Protein AF-A0A7S1FY41-F1 (afdb_monomer_lite)

Sequence (623 aa):
YIQIRHLTCDLHDYPVVIPTTTHRRFEDLKVETMPKRTRLFPSILTLVIATAYLQRLVVSSSSSDLVTFTLFDNGSSRNGRDLVLSPSDFAGFAAAESNSDVPPSESFAVAMSQYVEVSKFLAPKPVIATRAYREDGELIGSFEQLRPGQPGGTEGGETKRRRVYLVAEGLEFVWPFIELGHKQTVSTNVVPRVNGDPVVVESLSETPRVFRVHNMASEEEATAVIETAVNAEGVNALKRSTVGSGKDENGNEVAREDAGRTSENAWDSSSPAAVALITRSFQLTNIEEDAGKRDGMQVVKYEPTQGYNTHPDYFSPRDDEDFDFNPYSGGSNRFATVFMYLNDPEEGGNTVFPGSPGINPVEPPQDVLNMFESNSWERNVVEKCYTSLGVTPKLGTAALFYSITPDGKVDPTSHHAACPLIKGQKWGANIWIWNRQRYGDIRTGIPRTVSMKNECEETVYISWEGKPSGSIAPGDSMPMNSFEHHRFRAAFGHHKGDRFADFTVQGQPDHQTWTIKPPRRRNVALEQAELEEKIRNATSMEGKDPNTRFVHVSNHEDTVVCVSWDGHKIMEVLPGHQAILNSFKGHAFAASYNDCDNQSFASFQISNEPIQQSWVLGYGSEL

pLDDT: mean 76.79, std 21.5, range [25.2, 98.81]

Secondary structure (DSSP, 8-state):
------------------------------------------SSHHHHHHHHHHTTSSS---TTS-EEEEEEETT--SS-EEEEE-HHHHHHHHHTTTTS---HHHHHHHHHTTTS----TTPPSSP-EEEEEETTS-B--SGGGGSPPPS-SSS-S--PPEEEEEEETT--------STT-EEEPPTTTS--BTTBPPEEEEEETTTTEEEEESSS-HHHHHHHHHHHHH--TTSS-EE-EEEEEE-TTS-EEEEE-TTB--EEEEESSSHHHHHHHHHHHHHHTPPP-GGGB--EEEEEE-BT--EEEE-SSPPTTS-SSS---TTTT---EEEEEEEE-S--SEE--EEEEEEE-SS--PPPHHHHTTS-TT-HHHHHHHHHHHEEEE---TT-EEEEESB-TTS-B-GGG-EEEPPEEES-EEEEEEEEESS-SS--GGGSPEEEEEEEE-SSSPEEEEETTEEEEEE-TT-EEEEEEETT-EEEEEESSTTSPEEEEEE--SS-SEEEEEEPPPP---HHHHHHHHHHHHHHHHT---S-TTEEEEEEEE-SSS-EEEEETTEEEEEE-TT-EEEEEEETT-EEEEEESTT-S--SEEEE--SS-SEEEEEESTT---

Radius of gyration: 34.62 Å; chains: 1; bounding box: 85×105×85 Å

InterPro domains:
  IPR005123 Oxoglutarate/iron-dependent dioxygenase domain [PS51471] (293-435)
  IPR006620 Prolyl 4-hydroxylase, alpha subunit [SM00702] (208-434)
  IPR044862 Prolyl 4-hydroxylase alpha subunit, Fe(2+) 2OG dioxygenase domain [PF13640] (297-434)
  IPR045054 Prolyl 4-hydroxylase [PTHR10869] (117-436)

Organism: NCBI:txid216773

Foldseek 3Di:
DDDDDDDDDDDDDDDDDDDDDDDDDDDDDDDDDDDDDDDDDPDPVVVVVVVVVVVVVPDDPPPVFKFWAWEDEFQEQPPTDIDIDGQVRLVCLVVVQVVDPQASQQSVQQVCLVPDQHFAPPDDPDFGFRWKAKLLGHTDRHPVVQHFDDPDDPDDDDRDGIYMYGATPLFFHDRHQNDAQDKHFHDCVLANQQVNHTWIWTFHDVAQGKTKIFQLYDLVLLVQVVVCQCPDDDQQHWDFDFDFFDQDPVGDTDTHRDPQAGKIKGFDADPPSQVSSLSNVCSSRVHPDDPLQWDTKIKIKADFQGKHFWDAQWDDCPSDVVARSQSNLVGKIQFKKKKAWSAAAPAAFWKFQLLAFDPQADAQDVVQLVVDDPPDSLSVLQNRSRTGRTDHGDHSMIMMGTQADSNGGGRPSRTIMTRGRHGDMTIIIIITGMSDGGPPPQVPADKAKEKEFECDQAKKFKDWSLHTDGIAGHGGIDIDIGHAQTKMWIADDPSVHDTQDMDGHHSDDRYYYHYHHDRPPPPVVVVVVVVVVVVVVVVVPPDDDPFKAKEKEFAQDQAKKFKDFPLHTDDIAGHRGIDMDIDGAFTKIFIDGDPSPDDGPDMDGDHRPDSYHYHYHDDPPDD

Structure (mmCIF, N/CA/C/O backbone):
data_AF-A0A7S1FY41-F1
#
_entry.id   AF-A0A7S1FY41-F1
#
loop_
_atom_site.group_PDB
_atom_site.id
_atom_site.type_symbol
_atom_site.label_atom_id
_atom_site.label_alt_id
_atom_site.label_comp_id
_atom_site.label_asym_id
_atom_site.label_entity_id
_atom_site.label_seq_id
_atom_site.pdbx_PDB_ins_code
_atom_site.Cartn_x
_atom_site.Cartn_y
_atom_site.Cartn_z
_atom_site.occupancy
_atom_site.B_iso_or_equiv
_atom_site.auth_seq_id
_atom_site.auth_comp_id
_atom_site.auth_asym_id
_atom_site.auth_atom_id
_atom_site.pdbx_PDB_model_num
ATOM 1 N N . TYR A 1 1 ? 8.385 -60.135 -32.211 1.00 33.00 1 TYR A N 1
ATOM 2 C CA . TYR A 1 1 ? 8.975 -61.344 -31.598 1.00 33.00 1 TYR A CA 1
ATOM 3 C C . TYR A 1 1 ? 10.119 -60.861 -30.714 1.00 33.00 1 TYR A C 1
ATOM 5 O O . TYR A 1 1 ? 11.012 -60.249 -31.267 1.00 33.00 1 TYR A O 1
ATOM 13 N N . ILE A 1 2 ? 10.145 -60.941 -29.382 1.00 28.39 2 ILE A N 1
ATOM 14 C CA . ILE A 1 2 ? 9.528 -61.828 -28.380 1.00 28.39 2 ILE A CA 1
ATOM 15 C C . ILE A 1 2 ? 9.255 -61.015 -27.084 1.00 28.39 2 ILE A C 1
ATOM 17 O O . ILE A 1 2 ? 9.792 -59.932 -26.889 1.00 28.39 2 ILE A O 1
ATOM 21 N N . GLN A 1 3 ? 8.361 -61.567 -26.269 1.00 31.52 3 GLN A N 1
ATOM 22 C CA . GLN A 1 3 ? 7.652 -61.101 -25.067 1.00 31.52 3 GLN A CA 1
ATOM 23 C C . GLN A 1 3 ? 8.364 -61.529 -23.746 1.00 31.52 3 GLN A C 1
ATOM 25 O O . GLN A 1 3 ? 9.308 -62.308 -23.835 1.00 31.52 3 GLN A O 1
ATOM 30 N N . ILE A 1 4 ? 7.786 -61.161 -22.569 1.00 29.45 4 ILE A N 1
ATOM 31 C CA . ILE A 1 4 ? 7.851 -61.795 -21.199 1.00 29.45 4 ILE A CA 1
ATOM 32 C C . ILE A 1 4 ? 8.832 -61.134 -20.189 1.00 29.45 4 ILE A C 1
ATOM 34 O O . ILE A 1 4 ? 9.960 -60.870 -20.569 1.00 29.45 4 ILE A O 1
ATOM 38 N N . ARG A 1 5 ? 8.566 -60.897 -18.878 1.00 29.00 5 ARG A N 1
ATOM 39 C CA . ARG A 1 5 ? 7.405 -60.921 -17.932 1.00 29.00 5 ARG A CA 1
ATOM 40 C C . ARG A 1 5 ? 7.816 -60.234 -16.595 1.00 29.00 5 ARG A C 1
ATOM 42 O O . ARG A 1 5 ? 8.999 -60.119 -16.303 1.00 29.00 5 ARG A O 1
ATOM 49 N N . HIS A 1 6 ? 6.804 -59.877 -15.794 1.00 34.31 6 HIS A N 1
ATOM 50 C CA . HIS A 1 6 ? 6.791 -59.395 -14.397 1.00 34.31 6 HIS A CA 1
ATOM 51 C C . HIS A 1 6 ? 7.629 -60.159 -13.349 1.00 34.31 6 HIS A C 1
ATOM 53 O O . HIS A 1 6 ? 7.695 -61.386 -13.396 1.00 34.31 6 HIS A O 1
ATOM 59 N N . LEU A 1 7 ? 8.041 -59.433 -12.294 1.00 25.59 7 LEU A N 1
ATOM 60 C CA . LEU A 1 7 ? 8.017 -59.884 -10.891 1.00 25.59 7 LEU A CA 1
ATOM 61 C C . LEU A 1 7 ? 7.869 -58.680 -9.931 1.00 25.59 7 LEU A C 1
ATOM 63 O O . LEU A 1 7 ? 8.613 -57.709 -10.016 1.00 25.59 7 LEU A O 1
ATOM 67 N N . THR A 1 8 ? 6.862 -58.758 -9.064 1.00 35.03 8 THR A N 1
ATOM 68 C CA . THR A 1 8 ? 6.492 -57.862 -7.953 1.00 35.03 8 THR A CA 1
ATOM 69 C C . THR A 1 8 ? 7.184 -58.271 -6.648 1.00 35.03 8 THR A C 1
ATOM 71 O O . THR A 1 8 ? 7.378 -59.466 -6.444 1.00 35.03 8 THR A O 1
ATOM 74 N N . CYS A 1 9 ? 7.431 -57.323 -5.734 1.00 27.42 9 CYS A N 1
ATOM 75 C CA . CYS A 1 9 ? 7.491 -57.572 -4.284 1.00 27.42 9 CYS A CA 1
ATOM 76 C C . CYS A 1 9 ? 7.032 -56.327 -3.501 1.00 27.42 9 CYS A C 1
ATOM 78 O O . CYS A 1 9 ? 7.633 -55.262 -3.628 1.00 27.42 9 CYS A O 1
ATOM 80 N N . ASP A 1 10 ? 5.980 -56.514 -2.700 1.00 33.16 10 ASP A N 1
ATOM 81 C CA . ASP A 1 10 ? 5.532 -55.666 -1.588 1.00 33.16 10 ASP A CA 1
ATOM 82 C C . ASP A 1 10 ? 6.535 -55.682 -0.428 1.00 33.16 10 ASP A C 1
ATOM 84 O O . ASP A 1 10 ? 7.158 -56.715 -0.189 1.00 33.16 10 ASP A O 1
ATOM 88 N N . LEU A 1 11 ? 6.588 -54.601 0.361 1.00 31.27 11 LEU A N 1
ATOM 89 C CA . LEU A 1 11 ? 6.948 -54.640 1.786 1.00 31.27 11 LEU A CA 1
ATOM 90 C C . LEU A 1 11 ? 6.260 -53.477 2.533 1.00 31.27 11 LEU A C 1
ATOM 92 O O . LEU A 1 11 ? 6.595 -52.311 2.333 1.00 31.27 11 LEU A O 1
ATOM 96 N N . HIS A 1 12 ? 5.297 -53.835 3.388 1.00 32.97 12 HIS A N 1
ATOM 97 C CA . HIS A 1 12 ? 4.644 -52.999 4.401 1.00 32.97 12 HIS A CA 1
ATOM 98 C C . HIS A 1 12 ? 5.400 -53.080 5.749 1.00 32.97 12 HIS A C 1
ATOM 100 O O . HIS A 1 12 ? 5.915 -54.142 6.093 1.00 32.97 12 HIS A O 1
ATOM 106 N N . ASP A 1 13 ? 5.373 -51.960 6.483 1.00 33.75 13 ASP A N 1
ATOM 107 C CA . ASP A 1 13 ? 5.419 -51.731 7.945 1.00 33.75 13 ASP A CA 1
ATOM 108 C C . ASP A 1 13 ? 6.546 -52.318 8.825 1.00 33.75 13 ASP A C 1
ATOM 110 O O . ASP A 1 13 ? 6.662 -53.524 8.962 1.00 33.75 13 ASP A O 1
ATOM 114 N N . TYR A 1 14 ? 7.287 -51.444 9.537 1.00 27.81 14 TYR A N 1
ATOM 115 C CA . TYR A 1 14 ? 7.541 -51.464 11.004 1.00 27.81 14 TYR A CA 1
ATOM 116 C C . TYR A 1 14 ? 8.208 -50.123 11.454 1.00 27.81 14 TYR A C 1
ATOM 118 O O . TYR A 1 14 ? 8.846 -49.457 10.638 1.00 27.81 14 TYR A O 1
ATOM 126 N N . PRO A 1 15 ? 8.037 -49.676 12.721 1.00 34.44 15 PRO A N 1
ATOM 127 C CA . PRO A 1 15 ? 8.113 -48.275 13.148 1.00 34.44 15 PRO A CA 1
ATOM 128 C C . PRO A 1 15 ? 9.503 -47.841 13.639 1.00 34.44 15 PRO A C 1
ATOM 130 O O . PRO A 1 15 ? 10.233 -48.613 14.261 1.00 34.44 15 PRO A O 1
ATOM 133 N N . VAL A 1 16 ? 9.835 -46.560 13.449 1.00 28.62 16 VAL A N 1
ATOM 134 C CA . VAL A 1 16 ? 11.031 -45.940 14.040 1.00 28.62 16 VAL A CA 1
ATOM 135 C C . VAL A 1 16 ? 10.674 -45.323 15.392 1.00 28.62 16 VAL A C 1
ATOM 137 O O . VAL A 1 16 ? 9.940 -44.341 15.480 1.00 28.62 16 VAL A O 1
ATOM 140 N N . VAL A 1 17 ? 11.212 -45.926 16.451 1.00 29.19 17 VAL A N 1
ATOM 141 C CA . VAL A 1 17 ? 11.210 -45.420 17.828 1.00 29.19 17 VAL A CA 1
ATOM 142 C C . VAL A 1 17 ? 12.290 -44.344 17.970 1.00 29.19 17 VAL A C 1
ATOM 144 O O . VAL A 1 17 ? 13.444 -44.563 17.607 1.00 29.19 17 VAL A O 1
ATOM 147 N N . ILE A 1 18 ? 11.909 -43.195 18.527 1.00 28.91 18 ILE A N 1
ATOM 148 C CA . ILE A 1 18 ? 12.789 -42.085 18.916 1.00 28.91 18 ILE A CA 1
ATOM 149 C C . ILE A 1 18 ? 13.486 -42.431 20.243 1.00 28.91 18 ILE A C 1
ATOM 151 O O . ILE A 1 18 ? 12.789 -42.763 21.203 1.00 28.91 18 ILE A O 1
ATOM 155 N N . PRO A 1 19 ? 14.815 -42.250 20.366 1.00 30.09 19 PRO A N 1
ATOM 156 C CA . PRO A 1 19 ? 15.445 -42.047 21.662 1.00 30.09 19 PRO A CA 1
ATOM 157 C C . PRO A 1 19 ? 16.019 -40.633 21.788 1.00 30.09 19 PRO A C 1
ATOM 159 O O . PRO A 1 19 ? 16.802 -40.150 20.972 1.00 30.09 19 PRO A O 1
ATOM 162 N N . THR A 1 20 ? 15.622 -39.990 22.876 1.00 29.06 20 THR A N 1
ATOM 163 C CA . THR A 1 20 ? 16.135 -38.731 23.402 1.00 29.06 20 THR A CA 1
ATOM 164 C C . THR A 1 20 ? 17.542 -38.861 24.009 1.00 29.06 20 THR A C 1
ATOM 166 O O . THR A 1 20 ? 17.880 -39.867 24.629 1.00 29.06 20 THR A O 1
ATOM 169 N N . THR A 1 21 ? 18.265 -37.735 23.961 1.00 28.92 21 THR A N 1
ATOM 170 C CA . THR A 1 21 ? 19.305 -37.220 24.888 1.00 28.92 21 THR A CA 1
ATOM 171 C C . THR A 1 21 ? 20.792 -37.636 24.804 1.00 28.92 21 THR A C 1
ATOM 173 O O . THR A 1 21 ? 21.166 -38.799 24.861 1.00 28.92 21 THR A O 1
ATOM 176 N N . THR A 1 22 ? 21.616 -36.569 24.886 1.00 29.19 22 THR A N 1
ATOM 177 C CA . THR A 1 22 ? 22.964 -36.371 25.488 1.00 29.19 22 THR A CA 1
ATOM 178 C C . THR A 1 22 ? 24.267 -36.395 24.654 1.00 29.19 22 THR A C 1
ATOM 180 O O . THR A 1 22 ? 24.754 -37.427 24.221 1.00 29.19 22 THR A O 1
ATOM 183 N N . HIS A 1 23 ? 24.862 -35.189 24.550 1.00 28.72 23 HIS A N 1
ATOM 184 C CA . HIS A 1 23 ? 26.284 -34.780 24.571 1.00 28.72 23 HIS A CA 1
ATOM 185 C C . HIS A 1 23 ? 27.416 -35.810 24.328 1.00 28.72 23 HIS A C 1
ATOM 187 O O . HIS A 1 23 ? 27.682 -36.635 25.196 1.00 28.72 23 HIS A O 1
ATOM 193 N N . ARG A 1 24 ? 28.271 -35.559 23.314 1.00 27.53 24 ARG A N 1
ATOM 194 C CA . ARG A 1 24 ? 29.706 -35.154 23.432 1.00 27.53 24 ARG A CA 1
ATOM 195 C C . ARG A 1 24 ? 30.435 -35.182 22.072 1.00 27.53 24 ARG A C 1
ATOM 197 O O . ARG A 1 24 ? 30.202 -36.061 21.256 1.00 27.53 24 ARG A O 1
ATOM 204 N N . ARG A 1 25 ? 31.345 -34.213 21.878 1.00 31.27 25 ARG A N 1
ATOM 205 C CA . ARG A 1 25 ? 32.375 -34.143 20.817 1.00 31.27 25 ARG A CA 1
ATOM 206 C C . ARG A 1 25 ? 33.343 -35.326 20.902 1.00 31.27 25 ARG A C 1
ATOM 208 O O . ARG A 1 25 ? 33.701 -35.672 22.022 1.00 31.27 25 ARG A O 1
ATOM 215 N N . PHE A 1 26 ? 33.872 -35.787 19.766 1.00 27.11 26 PHE A N 1
ATOM 216 C CA . PHE A 1 26 ? 35.241 -36.309 19.665 1.00 27.11 26 PHE A CA 1
ATOM 217 C C . PHE A 1 26 ? 35.809 -36.097 18.252 1.00 27.11 26 PHE A C 1
ATOM 219 O O . PHE A 1 26 ? 35.194 -36.469 17.256 1.00 27.11 26 PHE A O 1
ATOM 226 N N . GLU A 1 27 ? 36.967 -35.440 18.221 1.00 29.69 27 GLU A N 1
ATOM 227 C CA . GLU A 1 27 ? 37.920 -35.356 17.116 1.00 29.69 27 GLU A CA 1
ATOM 228 C C . GLU A 1 27 ? 38.668 -36.697 16.947 1.00 29.69 27 GLU A C 1
ATOM 230 O O . GLU A 1 27 ? 38.600 -37.567 17.815 1.00 29.69 27 GLU A O 1
ATOM 235 N N . ASP A 1 28 ? 39.426 -36.789 15.850 1.00 28.70 28 ASP A N 1
ATOM 236 C CA . ASP A 1 28 ? 40.477 -37.765 15.520 1.00 28.70 28 ASP A CA 1
ATOM 237 C C . ASP A 1 28 ? 40.088 -39.111 14.882 1.00 28.70 28 ASP A C 1
ATOM 239 O O . ASP A 1 28 ? 39.674 -40.066 15.535 1.00 28.70 28 ASP A O 1
ATOM 243 N N . LEU A 1 29 ? 40.429 -39.251 13.593 1.00 27.86 29 LEU A N 1
ATOM 244 C CA . LEU A 1 29 ? 40.785 -40.546 13.007 1.00 27.86 29 LEU A CA 1
ATOM 245 C C . LEU A 1 29 ? 41.993 -40.402 12.070 1.00 27.86 29 LEU A C 1
ATOM 247 O O . LEU A 1 29 ? 41.938 -39.773 11.013 1.00 27.86 29 LEU A O 1
ATOM 251 N N . LYS A 1 30 ? 43.109 -40.980 12.530 1.00 27.17 30 LYS A N 1
ATOM 252 C CA . LYS A 1 30 ? 44.407 -41.090 11.858 1.00 27.17 30 LYS A CA 1
ATOM 253 C C . LYS A 1 30 ? 44.392 -42.149 10.755 1.00 27.17 30 LYS A C 1
ATOM 255 O O . LYS A 1 30 ? 43.741 -43.183 10.861 1.00 27.17 30 LYS A O 1
ATOM 260 N N . VAL A 1 31 ? 45.208 -41.879 9.740 1.00 28.98 31 VAL A N 1
ATOM 261 C CA . VAL A 1 31 ? 45.582 -42.759 8.629 1.00 28.98 31 VAL A CA 1
ATOM 262 C C . VAL A 1 31 ? 46.615 -43.790 9.096 1.00 28.98 31 VAL A C 1
ATOM 264 O O . VAL A 1 31 ? 47.654 -43.407 9.632 1.00 28.98 31 VAL A O 1
ATOM 267 N N . GLU A 1 32 ? 46.384 -45.073 8.808 1.00 29.36 32 GLU A N 1
ATOM 268 C CA . GLU A 1 32 ? 47.415 -46.119 8.829 1.00 29.36 32 GLU A CA 1
ATOM 269 C C . GLU A 1 32 ? 47.551 -46.787 7.454 1.00 29.36 32 GLU A C 1
ATOM 271 O O . GLU A 1 32 ? 46.583 -47.049 6.742 1.00 29.36 32 GLU A O 1
ATOM 276 N N . THR A 1 33 ? 48.803 -47.028 7.073 1.00 31.20 33 THR A N 1
ATOM 277 C CA . THR A 1 33 ? 49.261 -47.539 5.774 1.00 31.20 33 THR A CA 1
ATOM 278 C C . THR A 1 33 ? 49.843 -48.950 5.874 1.00 31.20 33 THR A C 1
ATOM 280 O O . THR A 1 33 ? 50.504 -49.228 6.870 1.00 31.20 33 THR A O 1
ATOM 283 N N . MET A 1 34 ? 49.767 -49.705 4.754 1.00 25.20 34 MET A N 1
ATOM 284 C CA . MET A 1 34 ? 50.699 -50.740 4.198 1.00 25.20 34 MET A CA 1
ATOM 285 C C . MET A 1 34 ? 50.052 -52.131 3.951 1.00 25.20 34 MET A C 1
ATOM 287 O O . MET A 1 34 ? 49.104 -52.458 4.654 1.00 25.20 34 MET A O 1
ATOM 291 N N . PRO A 1 35 ? 50.595 -53.033 3.081 1.00 38.28 35 PRO A N 1
ATOM 292 C CA . PRO A 1 35 ? 51.539 -52.883 1.954 1.00 38.28 35 PRO A CA 1
ATOM 293 C C . PRO A 1 35 ? 51.151 -53.642 0.639 1.00 38.28 35 PRO A C 1
ATOM 295 O O . PRO A 1 35 ? 50.127 -54.302 0.517 1.00 38.28 35 PRO A O 1
ATOM 298 N N . LYS A 1 36 ? 52.041 -53.512 -0.364 1.00 33.59 36 LYS A N 1
ATOM 299 C CA . LYS A 1 36 ? 51.994 -53.877 -1.803 1.00 33.59 36 LYS A CA 1
ATOM 300 C C . LYS A 1 36 ? 52.198 -55.369 -2.167 1.00 33.59 36 LYS A C 1
ATOM 302 O O . LYS A 1 36 ? 53.075 -56.000 -1.586 1.00 33.59 36 LYS A O 1
ATOM 307 N N . ARG A 1 37 ? 51.590 -55.798 -3.298 1.00 32.28 37 ARG A N 1
ATOM 308 C CA . ARG A 1 37 ? 52.111 -56.539 -4.507 1.00 32.28 37 ARG A CA 1
ATOM 309 C C . ARG A 1 37 ? 50.924 -57.311 -5.145 1.00 32.28 37 ARG A C 1
ATOM 311 O O . ARG A 1 37 ? 50.168 -57.915 -4.409 1.00 32.28 37 ARG A O 1
ATOM 318 N N . THR A 1 38 ? 50.613 -57.317 -6.451 1.00 31.75 38 THR A N 1
ATOM 319 C CA . THR A 1 38 ? 51.433 -57.525 -7.668 1.00 31.75 38 THR A CA 1
ATOM 320 C C . THR A 1 38 ? 50.624 -57.104 -8.929 1.00 31.75 38 THR A C 1
ATOM 322 O O . THR A 1 38 ? 49.400 -57.103 -8.894 1.00 31.75 38 THR A O 1
ATOM 325 N N . ARG A 1 39 ? 51.303 -56.719 -10.025 1.00 36.88 39 ARG A N 1
ATOM 326 C CA . ARG A 1 39 ? 50.776 -56.134 -11.290 1.00 36.88 39 ARG A CA 1
ATOM 327 C C . ARG A 1 39 ? 50.348 -57.169 -12.354 1.00 36.88 39 ARG A C 1
ATOM 329 O O . ARG A 1 39 ? 50.998 -58.204 -12.412 1.00 36.88 39 ARG A O 1
ATOM 336 N N . LEU A 1 40 ? 49.411 -56.770 -13.246 1.00 33.25 40 LEU A N 1
ATOM 337 C CA . LEU A 1 40 ? 49.182 -57.088 -14.698 1.00 33.25 40 LEU A CA 1
ATOM 338 C C . LEU A 1 40 ? 47.647 -57.138 -14.946 1.00 33.25 40 LEU A C 1
ATOM 340 O O . LEU A 1 40 ? 46.981 -57.880 -14.244 1.00 33.25 40 LEU A O 1
ATOM 344 N N . PHE A 1 41 ? 46.949 -56.376 -15.805 1.00 35.66 41 PHE A N 1
ATOM 345 C CA . PHE A 1 41 ? 47.181 -55.821 -17.152 1.00 35.66 41 PHE A CA 1
ATOM 346 C C . PHE A 1 41 ? 46.407 -54.482 -17.352 1.00 35.66 41 PHE A C 1
ATOM 348 O O . PHE A 1 41 ? 45.232 -54.421 -16.986 1.00 35.66 41 PHE A O 1
ATOM 355 N N . PRO A 1 42 ? 46.978 -53.430 -17.983 1.00 44.19 42 PRO A N 1
ATOM 356 C CA . PRO A 1 42 ? 46.291 -52.167 -18.266 1.00 44.19 42 PRO A CA 1
ATOM 357 C C . PRO A 1 42 ? 45.919 -52.068 -19.754 1.00 44.19 42 PRO A C 1
ATOM 359 O O . PRO A 1 42 ? 46.696 -51.564 -20.562 1.00 44.19 42 PRO A O 1
ATOM 362 N N . SER A 1 43 ? 44.762 -52.588 -20.163 1.00 46.16 43 SER A N 1
ATOM 363 C CA . SER A 1 43 ? 44.282 -52.369 -21.548 1.00 46.16 43 SER A CA 1
ATOM 364 C C . SER A 1 43 ? 42.764 -52.448 -21.705 1.00 46.16 43 SER A C 1
ATOM 366 O O . SER A 1 43 ? 42.220 -51.825 -22.606 1.00 46.16 43 SER A O 1
ATOM 368 N N . ILE A 1 44 ? 42.062 -53.162 -20.819 1.00 44.00 44 ILE A N 1
ATOM 369 C CA . ILE A 1 44 ? 40.599 -53.326 -20.907 1.00 44.00 44 ILE A CA 1
ATOM 370 C C . ILE A 1 44 ? 39.867 -52.344 -19.973 1.00 44.00 44 ILE A C 1
ATOM 372 O O . ILE A 1 44 ? 38.800 -51.842 -20.314 1.00 44.00 44 ILE A O 1
ATOM 376 N N . LEU A 1 45 ? 40.475 -51.970 -18.839 1.00 41.50 45 LEU A N 1
ATOM 377 C CA . LEU A 1 45 ? 39.866 -51.041 -17.878 1.00 41.50 45 LEU A CA 1
ATOM 378 C C . LEU A 1 45 ? 39.812 -49.594 -18.403 1.00 41.50 45 LEU A C 1
ATOM 380 O O . LEU A 1 45 ? 38.849 -48.882 -18.145 1.00 41.50 45 LEU A O 1
ATOM 384 N N . THR A 1 46 ? 40.798 -49.168 -19.199 1.00 44.78 46 THR A N 1
ATOM 385 C CA . THR A 1 46 ? 40.837 -47.811 -19.766 1.00 44.78 46 THR A CA 1
ATOM 386 C C . THR A 1 46 ? 39.771 -47.604 -20.843 1.00 44.78 46 THR A C 1
ATOM 388 O O . THR A 1 46 ? 39.228 -46.510 -20.947 1.00 44.78 46 THR A O 1
ATOM 391 N N . LEU A 1 47 ? 39.417 -48.651 -21.600 1.00 41.84 47 LEU A N 1
ATOM 392 C CA . LEU A 1 47 ? 38.371 -48.565 -22.622 1.00 41.84 47 LEU A CA 1
ATOM 393 C C . LEU A 1 47 ? 36.973 -48.545 -21.988 1.00 41.84 47 LEU A C 1
ATOM 395 O O . LEU A 1 47 ? 36.153 -47.731 -22.390 1.00 41.84 47 LEU A O 1
ATOM 399 N N . VAL A 1 48 ? 36.739 -49.348 -20.940 1.00 48.16 48 VAL A N 1
ATOM 400 C CA . VAL A 1 48 ? 35.464 -49.359 -20.196 1.00 48.16 48 VAL A CA 1
ATOM 401 C C . VAL A 1 48 ? 35.250 -48.051 -19.430 1.00 48.16 48 VAL A C 1
ATOM 403 O O . VAL A 1 48 ? 34.140 -47.523 -19.440 1.00 48.16 48 VAL A O 1
ATOM 406 N N . ILE A 1 49 ? 36.302 -47.479 -18.829 1.00 49.75 49 ILE A N 1
ATOM 407 C CA . ILE A 1 49 ? 36.220 -46.165 -18.174 1.00 49.75 49 ILE A CA 1
ATOM 408 C C . ILE A 1 49 ? 36.011 -45.056 -19.209 1.00 49.75 49 ILE A C 1
ATOM 410 O O . ILE A 1 49 ? 35.212 -44.168 -18.948 1.00 49.75 49 ILE A O 1
ATOM 414 N N . ALA A 1 50 ? 36.637 -45.115 -20.390 1.00 45.88 50 ALA A N 1
ATOM 415 C CA . ALA A 1 50 ? 36.430 -44.116 -21.441 1.00 45.88 50 ALA A CA 1
ATOM 416 C C . ALA A 1 50 ? 35.016 -44.174 -22.043 1.00 45.88 50 ALA A C 1
ATOM 418 O O . ALA A 1 50 ? 34.417 -43.122 -22.239 1.00 45.88 50 ALA A O 1
ATOM 419 N N . THR A 1 51 ? 34.430 -45.358 -22.260 1.00 44.66 51 THR A N 1
ATOM 420 C CA . THR A 1 51 ? 33.018 -45.468 -22.673 1.00 44.66 51 THR A CA 1
ATOM 421 C C . THR A 1 51 ? 32.049 -45.117 -21.550 1.00 44.66 51 THR A C 1
ATOM 423 O O . THR A 1 51 ? 31.033 -44.503 -21.836 1.00 44.66 51 THR A O 1
ATOM 426 N N . ALA A 1 52 ? 32.367 -45.394 -20.281 1.00 45.12 52 ALA A N 1
ATOM 427 C CA . ALA A 1 52 ? 31.557 -44.938 -19.149 1.00 45.12 52 ALA A CA 1
ATOM 428 C C . ALA A 1 52 ? 31.678 -43.419 -18.904 1.00 45.12 52 ALA A C 1
ATOM 430 O O . ALA A 1 52 ? 30.724 -42.805 -18.435 1.00 45.12 52 ALA A O 1
ATOM 431 N N . TYR A 1 53 ? 32.810 -42.793 -19.253 1.00 40.66 53 TYR A N 1
ATOM 432 C CA . TYR A 1 53 ? 32.979 -41.334 -19.231 1.00 40.66 53 TYR A CA 1
ATOM 433 C C . TYR A 1 53 ? 32.318 -40.659 -20.439 1.00 40.66 53 TYR A C 1
ATOM 435 O O . TYR A 1 53 ? 31.688 -39.620 -20.280 1.00 40.66 53 TYR A O 1
ATOM 443 N N . LEU A 1 54 ? 32.386 -41.261 -21.631 1.00 40.28 54 LEU A N 1
ATOM 444 C CA . LEU A 1 54 ? 31.743 -40.736 -22.841 1.00 40.28 54 LEU A CA 1
ATOM 445 C C . LEU A 1 54 ? 30.225 -40.991 -22.867 1.00 40.28 54 LEU A C 1
ATOM 447 O O . LEU A 1 54 ? 29.493 -40.145 -23.366 1.00 40.28 54 LEU A O 1
ATOM 451 N N . GLN A 1 55 ? 29.724 -42.065 -22.244 1.00 37.00 55 GLN A N 1
ATOM 452 C CA . GLN A 1 55 ? 28.288 -42.267 -21.971 1.00 37.00 55 GLN A CA 1
ATOM 453 C C . GLN A 1 55 ? 27.791 -41.507 -20.730 1.00 37.00 55 GLN A C 1
ATOM 455 O O . GLN A 1 55 ? 26.589 -41.413 -20.523 1.00 37.00 55 GLN A O 1
ATOM 460 N N . ARG A 1 56 ? 28.684 -40.921 -19.919 1.00 39.28 56 ARG A N 1
ATOM 461 C CA . ARG A 1 56 ? 28.323 -39.868 -18.949 1.00 39.28 56 ARG A CA 1
ATOM 462 C C . ARG A 1 56 ? 28.330 -38.465 -19.558 1.00 39.28 56 ARG A C 1
ATOM 464 O O . ARG A 1 56 ? 27.773 -37.557 -18.956 1.00 39.28 56 ARG A O 1
ATOM 471 N N . LEU A 1 57 ? 28.933 -38.287 -20.735 1.00 39.75 57 LEU A N 1
ATOM 472 C CA . LEU A 1 57 ? 28.935 -37.022 -21.480 1.00 39.75 57 LEU A CA 1
ATOM 473 C C . LEU A 1 57 ? 27.875 -36.967 -22.587 1.00 39.75 57 LEU A C 1
ATOM 475 O O . LEU A 1 57 ? 27.648 -35.905 -23.158 1.00 39.75 57 LEU A O 1
ATOM 479 N N . VAL A 1 58 ? 27.186 -38.074 -22.866 1.00 45.69 58 VAL A N 1
ATOM 480 C CA . VAL A 1 58 ? 26.054 -38.110 -23.793 1.00 45.69 58 VAL A CA 1
ATOM 481 C C . VAL A 1 58 ? 24.932 -38.917 -23.144 1.00 45.69 58 VAL A C 1
ATOM 483 O O . VAL A 1 58 ? 25.092 -40.106 -22.893 1.00 45.69 58 VAL A O 1
ATOM 486 N N . VAL A 1 59 ? 23.798 -38.239 -22.930 1.00 39.38 59 VAL A N 1
ATOM 487 C CA . VAL A 1 59 ? 22.545 -38.658 -22.265 1.00 39.38 59 VAL A CA 1
ATOM 488 C C . VAL A 1 59 ? 22.457 -38.327 -20.768 1.00 39.38 59 VAL A C 1
ATOM 490 O O . VAL A 1 59 ? 22.550 -39.186 -19.900 1.00 39.38 59 VAL A O 1
ATOM 493 N N . SER A 1 60 ? 22.194 -37.046 -20.495 1.00 37.78 60 SER A N 1
ATOM 494 C CA . SER A 1 60 ? 21.133 -36.583 -19.584 1.00 37.78 60 SER A CA 1
ATOM 495 C C . SER A 1 60 ? 21.110 -35.047 -19.598 1.00 37.78 60 SER A C 1
ATOM 497 O O . SER A 1 60 ? 21.442 -34.406 -18.607 1.00 37.78 60 SER A O 1
ATOM 499 N N . SER A 1 61 ? 20.704 -34.422 -20.710 1.00 41.03 61 SER A N 1
ATOM 500 C CA . SER A 1 61 ? 20.013 -33.130 -20.593 1.00 41.03 61 SER A CA 1
ATOM 501 C C . SER A 1 61 ? 18.643 -33.454 -20.000 1.00 41.03 61 SER A C 1
ATOM 503 O O . SER A 1 61 ? 17.657 -33.640 -20.718 1.00 41.03 61 SER A O 1
ATOM 505 N N . SER A 1 62 ? 18.622 -33.721 -18.699 1.00 40.59 62 SER A N 1
ATOM 506 C CA . SER A 1 62 ? 17.404 -34.050 -17.990 1.00 40.59 62 SER A CA 1
ATOM 507 C C . SER A 1 62 ? 16.488 -32.841 -18.082 1.00 40.59 62 SER A C 1
ATOM 509 O O . SER A 1 62 ? 16.875 -31.711 -17.796 1.00 40.59 62 SER A O 1
ATOM 511 N N . SER A 1 63 ? 15.227 -33.075 -18.422 1.00 47.31 63 SER A N 1
ATOM 512 C CA . SER A 1 63 ? 14.157 -32.092 -18.260 1.00 47.31 63 SER A CA 1
ATOM 513 C C . SER A 1 63 ? 13.887 -31.752 -16.777 1.00 47.31 63 SER A C 1
ATOM 515 O O . SER A 1 63 ? 12.794 -31.300 -16.457 1.00 47.31 63 SER A O 1
ATOM 517 N N . SER A 1 64 ? 14.828 -32.038 -15.864 1.00 54.38 64 SER A N 1
ATOM 518 C CA . SER A 1 64 ? 14.714 -31.885 -14.408 1.00 54.38 64 SER A CA 1
ATOM 519 C C . SER A 1 64 ? 15.077 -30.491 -13.909 1.00 54.38 64 SER A C 1
ATOM 521 O O . SER A 1 64 ? 14.767 -30.171 -12.765 1.00 54.38 64 SER A O 1
ATOM 523 N N . ASP A 1 65 ? 15.731 -29.680 -14.743 1.00 77.44 65 ASP A N 1
ATOM 524 C CA . ASP A 1 65 ? 16.284 -28.390 -14.316 1.00 77.44 65 ASP A CA 1
ATOM 525 C C . ASP A 1 65 ? 15.520 -27.200 -14.906 1.00 77.44 65 ASP A C 1
ATOM 527 O O . ASP A 1 65 ? 15.750 -26.064 -14.503 1.00 77.44 65 ASP A O 1
ATOM 531 N N . LEU A 1 66 ? 14.589 -27.444 -15.833 1.00 87.88 66 LEU A N 1
ATOM 532 C CA . LEU A 1 66 ? 13.715 -26.406 -16.368 1.00 87.88 66 LEU A CA 1
ATOM 533 C C . LEU A 1 66 ? 12.648 -26.034 -15.341 1.00 87.88 66 LEU A C 1
ATOM 535 O O . LEU A 1 66 ? 11.947 -26.892 -14.805 1.00 87.88 66 LEU A O 1
ATOM 539 N N . VAL A 1 67 ? 12.485 -24.737 -15.120 1.00 91.00 67 VAL A N 1
ATOM 540 C CA . VAL A 1 67 ? 11.465 -24.185 -14.237 1.00 91.00 67 VAL A CA 1
ATOM 541 C C . VAL A 1 67 ? 10.432 -23.453 -15.072 1.00 91.00 67 VAL A C 1
ATOM 543 O O . VAL A 1 67 ? 10.774 -22.598 -15.884 1.00 91.00 67 VAL A O 1
ATOM 546 N N . THR A 1 68 ? 9.161 -23.792 -14.859 1.00 92.38 68 THR A N 1
ATOM 547 C CA . THR A 1 68 ? 8.030 -23.060 -15.439 1.00 92.38 68 THR A CA 1
ATOM 548 C C . THR A 1 68 ? 7.441 -22.120 -14.396 1.00 92.38 68 THR A C 1
ATOM 550 O O . THR A 1 68 ? 7.139 -22.553 -13.283 1.00 92.38 68 THR A O 1
ATOM 553 N N . PHE A 1 69 ? 7.231 -20.860 -14.762 1.00 94.56 69 PHE A N 1
ATOM 554 C CA . PHE A 1 69 ? 6.557 -19.848 -13.946 1.00 94.56 69 PHE A CA 1
ATOM 555 C C . PHE A 1 69 ? 5.696 -18.952 -14.841 1.00 94.56 69 PHE A C 1
ATOM 557 O O . PHE A 1 69 ? 5.861 -18.942 -16.061 1.00 94.56 69 PHE A O 1
ATOM 564 N N . THR A 1 70 ? 4.763 -18.216 -14.246 1.00 96.44 70 THR A N 1
ATOM 565 C CA . THR A 1 70 ? 3.921 -17.262 -14.973 1.00 96.44 70 THR A CA 1
ATOM 566 C C . THR A 1 70 ? 4.351 -15.844 -14.625 1.00 96.44 70 THR A C 1
ATOM 568 O O . THR A 1 70 ? 4.371 -15.466 -13.456 1.00 96.44 70 THR A O 1
ATOM 571 N N . LEU A 1 71 ? 4.706 -15.066 -15.638 1.00 97.56 71 LEU A N 1
ATOM 572 C CA . LEU A 1 71 ? 5.143 -13.682 -15.523 1.00 97.56 71 LEU A CA 1
ATOM 573 C C . LEU A 1 71 ? 3.953 -12.727 -15.667 1.00 97.56 71 LEU A C 1
ATOM 575 O O . LEU A 1 71 ? 3.137 -12.897 -16.569 1.00 97.56 71 LEU A O 1
ATOM 579 N N . PHE A 1 72 ? 3.875 -11.716 -14.812 1.00 97.94 72 PHE A N 1
ATOM 580 C CA . PHE A 1 72 ? 2.829 -10.700 -14.768 1.00 97.94 72 PHE A CA 1
ATOM 581 C C . PHE A 1 72 ? 3.444 -9.299 -14.679 1.00 97.94 72 PHE A C 1
ATOM 583 O O . PHE A 1 72 ? 4.569 -9.117 -14.207 1.00 97.94 72 PHE A O 1
ATOM 590 N N . ASP A 1 73 ? 2.665 -8.309 -15.100 1.00 97.38 73 ASP A N 1
ATOM 591 C CA . ASP A 1 73 ? 2.900 -6.902 -14.775 1.00 97.38 73 ASP A CA 1
ATOM 592 C C . ASP A 1 73 ? 2.629 -6.626 -13.281 1.00 97.38 73 ASP A C 1
ATOM 594 O O . ASP A 1 73 ? 1.962 -7.425 -12.607 1.00 97.38 73 ASP A O 1
ATOM 598 N N . ASN A 1 74 ? 3.135 -5.504 -12.761 1.00 97.00 74 ASN A N 1
ATOM 599 C CA . ASN A 1 74 ? 3.057 -5.150 -11.344 1.00 97.00 74 ASN A CA 1
ATOM 600 C C . ASN A 1 74 ? 1.617 -5.251 -10.829 1.00 97.00 74 ASN A C 1
ATOM 602 O O . ASN A 1 74 ? 0.697 -4.615 -11.345 1.00 97.00 74 ASN A O 1
ATOM 606 N N . GLY A 1 75 ? 1.409 -6.072 -9.801 1.00 94.12 75 GLY A N 1
ATOM 607 C CA . GLY A 1 75 ? 0.114 -6.209 -9.158 1.00 94.12 75 GLY A CA 1
ATOM 608 C C . GLY A 1 75 ? -1.032 -6.726 -10.047 1.00 94.12 75 GLY A C 1
ATOM 609 O O . GLY A 1 75 ? -2.182 -6.646 -9.608 1.00 94.12 75 GLY A O 1
ATOM 610 N N . SER A 1 76 ? -0.769 -7.224 -11.261 1.00 94.31 76 SER A N 1
ATOM 611 C CA . SER A 1 76 ? -1.788 -7.776 -12.163 1.00 94.31 76 SER A CA 1
ATOM 612 C C . SER A 1 76 ? -2.014 -9.265 -11.915 1.00 94.31 76 SER A C 1
ATOM 614 O O . SER A 1 76 ? -1.068 -10.029 -11.770 1.00 94.31 76 SER A O 1
ATOM 616 N N . SER A 1 77 ? -3.265 -9.717 -11.973 1.00 91.06 77 SER A N 1
ATOM 617 C CA . SER A 1 77 ? -3.591 -11.153 -11.975 1.00 91.06 77 SER A CA 1
ATOM 618 C C . SER A 1 77 ? -4.093 -11.685 -13.305 1.00 91.06 77 SER A C 1
ATOM 620 O O . SER A 1 77 ? -4.483 -12.847 -13.400 1.00 91.06 77 SER A O 1
ATOM 622 N N . ARG A 1 78 ? -4.090 -10.846 -14.338 1.00 89.38 78 ARG A N 1
ATOM 623 C CA . ARG A 1 78 ? -4.622 -11.168 -15.662 1.00 89.38 78 ARG A CA 1
ATOM 624 C C . ARG A 1 78 ? -3.521 -11.009 -16.702 1.00 89.38 78 ARG A C 1
ATOM 626 O O . ARG A 1 78 ? -2.550 -10.291 -16.480 1.00 89.38 78 ARG A O 1
ATOM 633 N N . ASN A 1 79 ? -3.690 -11.677 -17.841 1.00 90.25 79 ASN A N 1
ATOM 634 C CA . ASN A 1 79 ? -2.767 -11.602 -18.980 1.00 90.25 79 ASN A CA 1
ATOM 635 C C . ASN A 1 79 ? -1.321 -12.021 -18.649 1.00 90.25 79 ASN A C 1
ATOM 637 O O . ASN A 1 79 ? -0.378 -11.535 -19.269 1.00 90.25 79 ASN A O 1
ATOM 641 N N . GLY A 1 80 ? -1.146 -12.917 -17.674 1.00 93.88 80 GLY A N 1
ATOM 642 C CA . GLY A 1 80 ? 0.163 -13.481 -17.367 1.00 93.88 80 GLY A CA 1
ATOM 643 C C . GLY A 1 80 ? 0.682 -14.360 -18.503 1.00 93.88 80 GLY A C 1
ATOM 644 O O . GLY A 1 80 ? -0.099 -14.993 -19.218 1.00 93.88 80 GLY A O 1
ATOM 645 N N . ARG A 1 81 ? 2.004 -14.417 -18.661 1.00 96.19 81 ARG A N 1
ATOM 646 C CA . ARG A 1 81 ? 2.675 -15.222 -19.683 1.00 96.19 81 ARG A CA 1
ATOM 647 C C . ARG A 1 81 ? 3.501 -16.326 -19.051 1.00 96.19 81 ARG A C 1
ATOM 649 O O . ARG A 1 81 ? 4.386 -16.064 -18.244 1.00 96.19 81 ARG A O 1
ATOM 656 N N . ASP A 1 82 ? 3.241 -17.558 -19.462 1.00 95.62 82 ASP A N 1
ATOM 657 C CA . ASP A 1 82 ? 4.043 -18.701 -19.042 1.00 95.62 82 ASP A CA 1
ATOM 658 C C . ASP A 1 82 ? 5.413 -18.681 -19.717 1.00 95.62 82 ASP A C 1
ATOM 660 O O . ASP A 1 82 ? 5.517 -18.553 -20.940 1.00 95.62 82 ASP A O 1
ATOM 664 N N . LEU A 1 83 ? 6.456 -18.830 -18.906 1.00 94.69 83 LEU A N 1
ATOM 665 C CA . LEU A 1 83 ? 7.843 -18.903 -19.339 1.00 94.69 83 LEU A CA 1
ATOM 666 C C . LEU A 1 83 ? 8.502 -20.152 -18.765 1.00 94.69 83 LEU A C 1
ATOM 668 O O . LEU A 1 83 ? 8.134 -20.643 -17.696 1.00 94.69 83 LEU A O 1
ATOM 672 N N . VAL A 1 84 ? 9.496 -20.649 -19.495 1.00 93.44 84 VAL A N 1
ATOM 673 C CA . VAL A 1 84 ? 10.334 -21.776 -19.094 1.00 93.44 84 VAL A CA 1
ATOM 674 C C . VAL A 1 84 ? 11.778 -21.303 -19.126 1.00 93.44 84 VAL A C 1
ATOM 676 O O . VAL A 1 84 ? 12.224 -20.805 -20.156 1.00 93.44 84 VAL A O 1
ATOM 679 N N . LEU A 1 85 ? 12.492 -21.446 -18.011 1.00 91.94 85 LEU A N 1
ATOM 680 C CA . LEU A 1 85 ? 13.902 -21.074 -17.900 1.00 91.94 85 LEU A CA 1
ATOM 681 C C . LEU A 1 85 ? 14.735 -22.237 -17.365 1.00 91.94 85 LEU A C 1
ATOM 683 O O . LEU A 1 85 ? 14.297 -22.980 -16.486 1.00 91.94 85 LEU A O 1
ATOM 687 N N . SER A 1 86 ? 15.955 -22.359 -17.875 1.00 91.88 86 SER A N 1
ATOM 688 C CA . SER A 1 86 ? 17.017 -23.192 -17.312 1.00 91.88 86 SER A CA 1
ATOM 689 C C . SER A 1 86 ? 17.923 -22.379 -16.370 1.00 91.88 86 SER A C 1
ATOM 691 O O . SER A 1 86 ? 17.970 -21.147 -16.469 1.00 91.88 86 SER A O 1
ATOM 693 N N . PRO A 1 87 ? 18.715 -23.036 -15.500 1.00 90.12 87 PRO A N 1
ATOM 694 C CA . PRO A 1 87 ? 19.722 -22.352 -14.691 1.00 90.12 87 PRO A CA 1
ATOM 695 C C . PRO A 1 87 ? 20.730 -21.571 -15.545 1.00 90.12 87 PRO A C 1
ATOM 697 O O . PRO A 1 87 ? 21.169 -20.490 -15.155 1.00 90.12 87 PRO A O 1
ATOM 700 N N . SER A 1 88 ? 21.079 -22.096 -16.726 1.00 87.38 88 SER A N 1
ATOM 701 C CA . SER A 1 88 ? 21.975 -21.431 -17.675 1.00 87.38 88 SER A CA 1
ATOM 702 C C . SER A 1 88 ? 21.373 -20.169 -18.285 1.00 87.38 88 SER A C 1
ATOM 704 O O . SER A 1 88 ? 22.112 -19.208 -18.476 1.00 87.38 88 SER A O 1
ATOM 706 N N . ASP A 1 89 ? 20.061 -20.134 -18.542 1.00 88.56 89 ASP A N 1
ATOM 707 C CA . ASP A 1 89 ? 19.400 -18.923 -19.048 1.00 88.56 89 ASP A CA 1
ATOM 708 C C . ASP A 1 89 ? 19.476 -17.805 -18.001 1.00 88.56 89 ASP A C 1
ATOM 710 O O . ASP A 1 89 ? 19.877 -16.685 -18.309 1.00 88.56 89 ASP A O 1
ATOM 714 N N . PHE A 1 90 ? 19.178 -18.135 -16.738 1.00 87.69 90 PHE A N 1
ATOM 715 C CA . PHE A 1 90 ? 19.234 -17.179 -15.628 1.00 87.69 90 PHE A CA 1
ATOM 716 C C . PHE A 1 90 ? 20.652 -16.647 -15.389 1.00 87.69 90 PHE A C 1
ATOM 718 O O . PHE A 1 90 ? 20.852 -15.440 -15.265 1.00 87.69 90 PHE A O 1
ATOM 725 N N . ALA A 1 91 ? 21.652 -17.534 -15.367 1.00 84.31 91 ALA A N 1
ATOM 726 C CA . ALA A 1 91 ? 23.055 -17.135 -15.256 1.00 84.31 91 ALA A CA 1
ATOM 727 C C . ALA A 1 91 ? 23.515 -16.297 -16.462 1.00 84.31 91 ALA A C 1
ATOM 729 O O . ALA A 1 91 ? 24.333 -15.392 -16.308 1.00 84.31 91 ALA A O 1
ATOM 730 N N . GLY A 1 92 ? 22.966 -16.571 -17.650 1.00 81.94 92 GLY A N 1
ATOM 731 C CA . GLY A 1 92 ? 23.220 -15.811 -18.870 1.00 81.94 92 GLY A CA 1
ATOM 732 C C . GLY A 1 92 ? 22.798 -14.347 -18.762 1.00 81.94 92 GLY A C 1
ATOM 733 O O . GLY A 1 92 ? 23.542 -13.483 -19.218 1.00 81.94 92 GLY A O 1
ATOM 734 N N . PHE A 1 93 ? 21.671 -14.048 -18.105 1.00 80.62 93 PHE A N 1
ATOM 735 C CA . PHE A 1 93 ? 21.237 -12.662 -17.877 1.00 80.62 93 PHE A CA 1
ATOM 736 C C . PHE A 1 93 ? 22.219 -11.891 -16.989 1.00 80.62 93 PHE A C 1
ATOM 738 O O . PHE A 1 93 ? 22.570 -10.764 -17.313 1.00 80.62 93 PHE A O 1
ATOM 745 N N . ALA A 1 94 ? 22.725 -12.523 -15.926 1.00 62.31 94 ALA A N 1
ATOM 746 C CA . ALA A 1 94 ? 23.720 -11.918 -15.039 1.00 62.31 94 ALA A CA 1
ATOM 747 C C . ALA A 1 94 ? 25.104 -11.761 -15.703 1.00 62.31 94 ALA A C 1
ATOM 749 O O . ALA A 1 94 ? 25.857 -10.848 -15.377 1.00 62.31 94 ALA A O 1
ATOM 750 N N . ALA A 1 95 ? 25.462 -12.655 -16.631 1.00 59.75 95 ALA A N 1
ATOM 751 C CA . ALA A 1 95 ? 26.758 -12.643 -17.309 1.00 59.75 95 ALA A CA 1
ATOM 752 C C . ALA A 1 95 ? 26.807 -11.717 -18.536 1.00 59.75 95 ALA A C 1
ATOM 754 O O . ALA A 1 95 ? 27.876 -11.203 -18.861 1.00 59.75 95 ALA A O 1
ATOM 755 N N . ALA A 1 96 ? 25.679 -11.484 -19.219 1.00 55.22 96 ALA A N 1
ATOM 756 C CA . ALA A 1 96 ? 25.599 -10.573 -20.367 1.00 55.22 96 ALA A CA 1
ATOM 757 C C . ALA A 1 96 ? 25.959 -9.119 -20.001 1.00 55.22 96 ALA A C 1
ATOM 759 O O . ALA A 1 96 ? 26.345 -8.338 -20.869 1.00 55.22 96 ALA A O 1
ATOM 760 N N . GLU A 1 97 ? 25.890 -8.791 -18.712 1.00 51.84 97 GLU A N 1
ATOM 761 C CA . GLU A 1 97 ? 26.154 -7.470 -18.155 1.00 51.84 97 GLU A CA 1
ATOM 762 C C . GLU A 1 97 ? 27.473 -7.391 -17.371 1.00 51.84 97 GLU A C 1
ATOM 764 O O . GLU A 1 97 ? 27.709 -6.418 -16.666 1.00 51.84 97 GLU A O 1
ATOM 769 N N . SER A 1 98 ? 28.390 -8.357 -17.534 1.00 44.81 98 SER A N 1
ATOM 770 C CA . SER A 1 98 ? 29.636 -8.481 -16.749 1.00 44.81 98 SER A CA 1
ATOM 771 C C . SER A 1 98 ? 30.667 -7.342 -16.899 1.00 44.81 98 SER A C 1
ATOM 773 O O . SER A 1 98 ? 31.783 -7.467 -16.400 1.00 44.81 98 SER A O 1
ATOM 775 N N . ASN A 1 99 ? 30.328 -6.259 -17.606 1.00 46.06 99 ASN A N 1
ATOM 776 C CA . ASN A 1 99 ? 31.069 -4.990 -17.642 1.00 46.06 99 ASN A CA 1
ATOM 777 C C . ASN A 1 99 ? 30.319 -3.845 -16.926 1.00 46.06 99 ASN A C 1
ATOM 779 O O . ASN A 1 99 ? 30.723 -2.690 -17.038 1.00 46.06 99 ASN A O 1
ATOM 783 N N . SER A 1 100 ? 29.226 -4.146 -16.225 1.00 50.50 100 SER A N 1
ATOM 784 C CA . SER A 1 100 ? 28.384 -3.192 -15.508 1.00 50.50 100 SER A CA 1
ATOM 785 C C . SER A 1 100 ? 28.121 -3.683 -14.085 1.00 50.50 100 SER A C 1
ATOM 787 O O . SER A 1 100 ? 27.966 -4.880 -13.857 1.00 50.50 100 SER A O 1
ATOM 789 N N . ASP A 1 101 ? 28.076 -2.761 -13.126 1.00 58.62 101 ASP A N 1
ATOM 790 C CA . ASP A 1 101 ? 27.826 -3.024 -11.701 1.00 58.62 101 ASP A CA 1
ATOM 791 C C . ASP A 1 101 ? 26.353 -3.406 -11.400 1.00 58.62 101 ASP A C 1
ATOM 793 O O . ASP A 1 101 ? 25.859 -3.178 -10.296 1.00 58.62 101 ASP A O 1
ATOM 797 N N . VAL A 1 102 ? 25.622 -3.954 -12.379 1.00 60.97 102 VAL A N 1
ATOM 798 C CA . VAL A 1 102 ? 24.185 -4.242 -12.275 1.00 60.97 102 VAL A CA 1
ATOM 799 C C . VAL A 1 102 ? 23.956 -5.571 -11.535 1.00 60.97 102 VAL A C 1
ATOM 801 O O . VAL A 1 102 ? 24.528 -6.600 -11.912 1.00 60.97 102 VAL A O 1
ATOM 804 N N . PRO A 1 103 ? 23.130 -5.602 -10.471 1.00 69.06 103 PRO A N 1
ATOM 805 C CA . PRO A 1 103 ? 22.844 -6.830 -9.736 1.00 69.06 103 PRO A CA 1
ATOM 806 C C . PRO A 1 103 ? 22.100 -7.879 -10.586 1.00 69.06 103 PRO A C 1
ATOM 808 O O . PRO A 1 103 ? 21.186 -7.527 -11.332 1.00 69.06 103 PRO A O 1
ATOM 811 N N . PRO A 1 104 ? 22.351 -9.191 -10.390 1.00 72.19 104 PRO A N 1
ATOM 812 C CA . PRO A 1 104 ? 21.651 -10.263 -11.111 1.00 72.19 104 PRO A CA 1
ATOM 813 C C . PRO A 1 104 ? 20.114 -10.202 -11.058 1.00 72.19 104 PRO A C 1
ATOM 815 O O . PRO A 1 104 ? 19.444 -10.616 -12.003 1.00 72.19 104 PRO A O 1
ATOM 818 N N . SER A 1 105 ? 19.546 -9.696 -9.957 1.00 79.69 105 SER A N 1
ATOM 819 C CA . SER A 1 105 ? 18.100 -9.489 -9.796 1.00 79.69 105 SER A CA 1
ATOM 820 C C . SER A 1 105 ? 17.534 -8.470 -10.787 1.00 79.69 105 SER A C 1
ATOM 822 O O . SER A 1 105 ? 16.421 -8.640 -11.285 1.00 79.69 105 SER A O 1
ATOM 824 N N . GLU A 1 106 ? 18.304 -7.422 -11.079 1.00 81.19 106 GLU A N 1
ATOM 825 C CA . GLU A 1 106 ? 17.924 -6.368 -12.014 1.00 81.19 106 GLU A CA 1
ATOM 826 C C . GLU A 1 106 ? 18.075 -6.849 -13.454 1.00 81.19 106 GLU A C 1
ATOM 828 O O . GLU A 1 106 ? 17.109 -6.774 -14.214 1.00 81.19 106 GLU A O 1
ATOM 833 N N . SER A 1 107 ? 19.206 -7.472 -13.807 1.00 79.31 107 SER A N 1
ATOM 834 C CA . SER A 1 107 ? 19.395 -8.036 -15.151 1.00 79.31 107 SER A CA 1
ATOM 835 C C . SER A 1 107 ? 18.314 -9.076 -15.488 1.00 79.31 107 SER A C 1
ATOM 837 O O . SER A 1 107 ? 17.830 -9.132 -16.621 1.00 79.31 107 SER A O 1
ATOM 839 N N . PHE A 1 108 ? 17.859 -9.866 -14.503 1.00 86.50 108 PHE A N 1
ATOM 840 C CA . PHE A 1 108 ? 16.707 -10.757 -14.667 1.00 86.50 108 PHE A CA 1
ATOM 841 C C . PHE A 1 108 ? 15.415 -9.987 -14.988 1.00 86.50 108 PHE A C 1
ATOM 843 O O . PHE A 1 108 ? 14.736 -10.320 -15.960 1.00 86.50 108 PHE A O 1
ATOM 850 N N . ALA A 1 109 ? 15.065 -8.954 -14.216 1.00 85.88 109 ALA A N 1
ATOM 851 C CA . ALA A 1 109 ? 13.851 -8.164 -14.442 1.00 85.88 109 ALA A CA 1
ATOM 852 C C . ALA A 1 109 ? 13.858 -7.449 -15.808 1.00 85.88 109 ALA A C 1
ATOM 854 O O . ALA A 1 109 ? 12.859 -7.486 -16.540 1.00 85.88 109 ALA A O 1
ATOM 855 N N . VAL A 1 110 ? 15.005 -6.883 -16.193 1.00 82.38 110 VAL A N 1
ATOM 856 C CA . VAL A 1 110 ? 15.223 -6.253 -17.502 1.00 82.38 110 VAL A CA 1
ATOM 857 C C . VAL A 1 110 ? 15.003 -7.274 -18.616 1.00 82.38 110 VAL A C 1
ATOM 859 O O . VAL A 1 110 ? 14.196 -7.045 -19.520 1.00 82.38 110 VAL A O 1
ATOM 862 N N . ALA A 1 111 ? 15.636 -8.447 -18.517 1.00 83.19 111 ALA A N 1
ATOM 863 C CA . ALA A 1 111 ? 15.474 -9.517 -19.497 1.00 83.19 111 ALA A CA 1
ATOM 864 C C . ALA A 1 111 ? 14.024 -10.016 -19.590 1.00 83.19 111 ALA A C 1
ATOM 866 O O . ALA A 1 111 ? 13.564 -10.366 -20.679 1.00 83.19 111 ALA A O 1
ATOM 867 N N . MET A 1 112 ? 13.287 -10.044 -18.478 1.00 91.25 112 MET A N 1
ATOM 868 C CA . MET A 1 112 ? 11.892 -10.485 -18.453 1.00 91.25 112 MET A CA 1
ATOM 869 C C . MET A 1 112 ? 10.917 -9.466 -19.065 1.00 91.25 112 MET A C 1
ATOM 871 O O . MET A 1 112 ? 9.855 -9.854 -19.555 1.00 91.25 112 MET A O 1
ATOM 875 N N . SER A 1 113 ? 11.291 -8.185 -19.120 1.00 87.44 113 SER A N 1
ATOM 876 C CA . SER A 1 113 ? 10.440 -7.093 -19.628 1.00 87.44 113 SER A CA 1
ATOM 877 C C . SER A 1 113 ? 10.049 -7.240 -21.104 1.00 87.44 113 SER A C 1
ATOM 879 O O . SER A 1 113 ? 9.078 -6.642 -21.549 1.00 87.44 113 SER A O 1
ATOM 881 N N . GLN A 1 114 ? 10.759 -8.065 -21.880 1.00 86.88 114 GLN A N 1
ATOM 882 C CA . GLN A 1 114 ? 10.404 -8.345 -23.279 1.00 86.88 114 GLN A CA 1
ATOM 883 C C . GLN A 1 114 ? 9.187 -9.278 -23.435 1.00 86.88 114 GLN A C 1
ATOM 885 O O . GLN A 1 114 ? 8.648 -9.423 -24.535 1.00 86.88 114 GLN A O 1
ATOM 890 N N . TYR A 1 115 ? 8.781 -9.971 -22.366 1.00 93.12 115 TYR A N 1
ATOM 891 C CA . TYR A 1 115 ? 7.774 -11.030 -22.439 1.00 93.12 115 TYR A CA 1
ATOM 892 C C . TYR A 1 115 ? 6.371 -10.572 -22.040 1.00 93.12 115 TYR A C 1
ATOM 894 O O . TYR A 1 115 ? 5.402 -11.185 -22.497 1.00 93.12 115 TYR A O 1
ATOM 902 N N . VAL A 1 116 ? 6.260 -9.512 -21.240 1.00 92.69 116 VAL A N 1
ATOM 903 C CA . VAL A 1 116 ? 4.998 -8.903 -20.801 1.00 92.69 116 VAL A CA 1
ATOM 904 C C . VAL A 1 116 ? 5.069 -7.390 -20.969 1.00 92.69 116 VAL A C 1
ATOM 906 O O . VAL A 1 116 ? 6.140 -6.800 -20.888 1.00 92.69 116 VAL A O 1
ATOM 909 N N . GLU A 1 117 ? 3.927 -6.754 -21.204 1.00 91.38 117 GLU A N 1
ATOM 910 C CA . GLU A 1 117 ? 3.851 -5.297 -21.246 1.00 91.38 117 GLU A CA 1
ATOM 911 C C . GLU A 1 117 ? 3.933 -4.737 -19.821 1.00 91.38 117 GLU A C 1
ATOM 913 O O . GLU A 1 117 ? 3.000 -4.897 -19.040 1.00 91.38 117 GLU A O 1
ATOM 918 N N . VAL A 1 118 ? 5.062 -4.110 -19.483 1.00 88.19 118 VAL A N 1
ATOM 919 C CA . VAL A 1 118 ? 5.255 -3.451 -18.186 1.00 88.19 118 VAL A CA 1
ATOM 920 C C . VAL A 1 118 ? 4.518 -2.112 -18.194 1.00 88.19 118 VAL A C 1
ATOM 922 O O . VAL A 1 118 ? 4.760 -1.269 -19.065 1.00 88.19 118 VAL A O 1
ATOM 925 N N . SER A 1 119 ? 3.628 -1.896 -17.227 1.00 89.62 119 SER A N 1
ATOM 926 C CA . SER A 1 119 ? 2.853 -0.657 -17.148 1.00 89.62 119 SER A CA 1
ATOM 927 C C . SER A 1 119 ? 3.568 0.404 -16.320 1.00 89.62 119 SER A C 1
ATOM 929 O O . SER A 1 119 ? 4.062 0.156 -15.222 1.00 89.62 119 SER A O 1
ATOM 931 N N . LYS A 1 120 ? 3.567 1.634 -16.834 1.00 83.75 120 LYS A N 1
ATOM 932 C CA . LYS A 1 120 ? 3.898 2.845 -16.082 1.00 83.75 120 LYS A CA 1
ATOM 933 C C . LYS A 1 120 ? 3.080 3.991 -16.655 1.00 83.75 120 LYS A C 1
ATOM 935 O O . LYS A 1 120 ? 3.158 4.274 -17.852 1.00 83.75 120 LYS A O 1
ATOM 940 N N . PHE A 1 121 ? 2.261 4.606 -15.811 1.00 80.88 121 PHE A N 1
ATOM 941 C CA . PHE A 1 121 ? 1.313 5.642 -16.191 1.00 80.88 121 PHE A CA 1
ATOM 942 C C . PHE A 1 121 ? 2.032 6.738 -16.981 1.00 80.88 121 PHE A C 1
ATOM 944 O O . PHE A 1 121 ? 3.070 7.211 -16.537 1.00 80.88 121 PHE A O 1
ATOM 951 N N . LEU A 1 122 ? 1.509 7.096 -18.161 1.00 74.75 122 LEU A N 1
ATOM 952 C CA . LEU A 1 122 ? 2.030 8.129 -19.076 1.00 74.75 122 LEU A CA 1
ATOM 953 C C . LEU A 1 122 ? 3.501 7.984 -19.536 1.00 74.75 122 LEU A C 1
ATOM 955 O O . LEU A 1 122 ? 4.000 8.859 -20.246 1.00 74.75 122 LEU A O 1
ATOM 959 N N . ALA A 1 123 ? 4.190 6.885 -19.216 1.00 68.06 123 ALA A N 1
ATOM 960 C CA . ALA A 1 123 ? 5.541 6.645 -19.709 1.00 68.06 123 ALA A CA 1
ATOM 961 C C . ALA A 1 123 ? 5.532 6.235 -21.197 1.00 68.06 123 ALA A C 1
ATOM 963 O O . ALA A 1 123 ? 4.649 5.483 -21.628 1.00 68.06 123 ALA A O 1
ATOM 964 N N . PRO A 1 124 ? 6.516 6.686 -22.001 1.00 65.81 124 PRO A N 1
ATOM 965 C CA . PRO A 1 124 ? 6.686 6.183 -23.357 1.00 65.81 124 PRO A CA 1
ATOM 966 C C . PRO A 1 124 ? 7.017 4.687 -23.318 1.00 65.81 124 PRO A C 1
ATOM 968 O O . PRO A 1 124 ? 7.782 4.228 -22.471 1.00 65.81 124 PRO A O 1
ATOM 971 N N . LYS A 1 125 ? 6.437 3.926 -24.247 1.00 73.69 125 LYS A N 1
ATOM 972 C CA . LYS A 1 125 ? 6.675 2.483 -24.376 1.00 73.69 125 LYS A CA 1
ATOM 973 C C . LYS A 1 125 ? 7.860 2.210 -25.319 1.00 73.69 125 LYS A C 1
ATOM 975 O O . LYS A 1 125 ? 8.029 2.963 -26.280 1.00 73.69 125 LYS A O 1
ATOM 980 N N . PRO A 1 126 ? 8.629 1.124 -25.107 1.00 71.19 126 PRO A N 1
ATOM 981 C CA . PRO A 1 126 ? 8.467 0.120 -24.049 1.00 71.19 126 PRO A CA 1
ATOM 982 C C . PRO A 1 126 ? 8.999 0.594 -22.687 1.00 71.19 126 PRO A C 1
ATOM 984 O O . PRO A 1 126 ? 9.992 1.312 -22.617 1.00 71.19 126 PRO A O 1
ATOM 987 N N . VAL A 1 127 ? 8.343 0.162 -21.608 1.00 75.69 127 VAL A N 1
ATOM 988 C CA . VAL A 1 127 ? 8.808 0.366 -20.228 1.00 75.69 127 VAL A CA 1
ATOM 989 C C . VAL A 1 127 ? 9.593 -0.869 -19.797 1.00 75.69 127 VAL A C 1
ATOM 991 O O . VAL A 1 127 ? 9.188 -1.991 -20.095 1.00 75.69 127 VAL A O 1
ATOM 994 N N . ILE A 1 128 ? 10.708 -0.662 -19.100 1.00 79.50 128 ILE A N 1
ATOM 995 C CA . ILE A 1 128 ? 11.571 -1.735 -18.605 1.00 79.50 128 ILE A CA 1
ATOM 996 C C . ILE A 1 128 ? 11.441 -1.839 -17.083 1.00 79.50 128 ILE A C 1
ATOM 998 O O . ILE A 1 128 ? 11.425 -0.831 -16.372 1.00 79.50 128 ILE A O 1
ATOM 1002 N N . ALA A 1 129 ? 11.324 -3.071 -16.596 1.00 83.38 129 ALA A N 1
ATOM 1003 C CA . ALA A 1 129 ? 11.356 -3.404 -15.183 1.00 83.38 129 ALA A CA 1
ATOM 1004 C C . ALA A 1 129 ? 12.785 -3.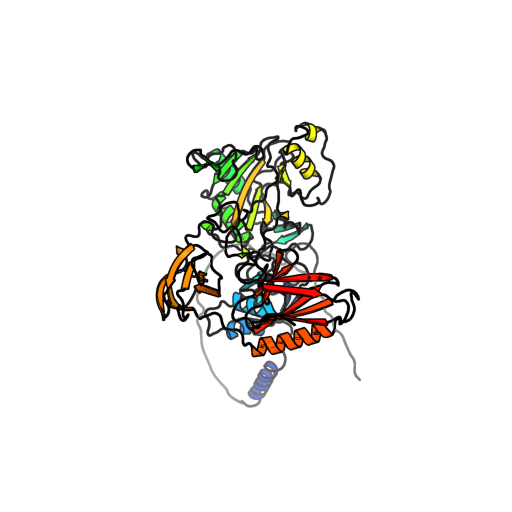532 -14.665 1.00 83.38 129 ALA A C 1
ATOM 1006 O O . ALA A 1 129 ? 13.640 -4.103 -15.335 1.00 83.38 129 ALA A O 1
ATOM 1007 N N . THR A 1 130 ? 13.014 -3.046 -13.447 1.00 84.00 130 THR A N 1
ATOM 1008 C CA . THR A 1 130 ? 14.304 -3.168 -12.744 1.00 84.00 130 THR A CA 1
ATOM 1009 C C . THR A 1 130 ? 14.230 -4.138 -11.571 1.00 84.00 130 THR A C 1
ATOM 1011 O O . THR A 1 130 ? 15.250 -4.533 -11.016 1.00 84.00 130 THR A O 1
ATOM 1014 N N . ARG A 1 131 ? 13.022 -4.556 -11.178 1.00 91.94 131 ARG A N 1
ATOM 1015 C CA . ARG A 1 131 ? 12.803 -5.498 -10.077 1.00 91.94 131 ARG A CA 1
ATOM 1016 C C . ARG A 1 131 ? 11.761 -6.542 -10.457 1.00 91.94 131 ARG A C 1
ATOM 1018 O O . ARG A 1 131 ? 10.826 -6.259 -11.206 1.00 91.94 131 ARG A O 1
ATOM 1025 N N . ALA A 1 132 ? 11.918 -7.745 -9.915 1.00 95.75 132 ALA A N 1
ATOM 1026 C CA . ALA A 1 132 ? 10.975 -8.843 -10.082 1.00 95.75 132 ALA A CA 1
ATOM 1027 C C . ALA A 1 132 ? 10.708 -9.524 -8.735 1.00 95.75 132 ALA A C 1
ATOM 1029 O O . ALA A 1 132 ? 11.645 -9.903 -8.032 1.00 95.75 132 ALA A O 1
ATOM 1030 N N . TYR A 1 133 ? 9.435 -9.702 -8.392 1.00 97.75 133 TYR A N 1
ATOM 1031 C CA . TYR A 1 133 ? 9.000 -10.261 -7.111 1.00 97.75 133 TYR A CA 1
ATOM 1032 C C . TYR A 1 133 ? 8.186 -11.534 -7.314 1.00 97.75 133 TYR A C 1
ATOM 1034 O O . TYR A 1 133 ? 7.467 -11.672 -8.303 1.00 97.75 133 TYR A O 1
ATOM 1042 N N . ARG A 1 134 ? 8.269 -12.460 -6.363 1.00 95.81 134 ARG A N 1
ATOM 1043 C CA . ARG A 1 134 ? 7.376 -13.622 -6.278 1.00 95.81 134 ARG A CA 1
ATOM 1044 C C . ARG A 1 134 ? 6.006 -13.243 -5.732 1.00 95.81 134 ARG A C 1
ATOM 1046 O O . ARG A 1 134 ? 5.828 -12.191 -5.123 1.00 95.81 134 ARG A O 1
ATOM 1053 N N . GLU A 1 135 ? 5.047 -14.153 -5.882 1.00 94.75 135 GLU A N 1
ATOM 1054 C CA . GLU A 1 135 ? 3.700 -14.001 -5.333 1.00 94.75 135 GLU A CA 1
ATOM 1055 C C . GLU A 1 135 ? 3.633 -13.837 -3.822 1.00 94.75 135 GLU A C 1
ATOM 1057 O O . GLU A 1 135 ? 2.635 -13.330 -3.340 1.00 94.75 135 GLU A O 1
ATOM 1062 N N . ASP A 1 136 ? 4.666 -14.240 -3.086 1.00 95.44 136 ASP A N 1
ATOM 1063 C CA . ASP A 1 136 ? 4.777 -14.101 -1.632 1.00 95.44 136 ASP A CA 1
ATOM 1064 C C . ASP A 1 136 ? 5.636 -12.903 -1.202 1.00 95.44 136 ASP A C 1
ATOM 1066 O O . ASP A 1 136 ? 6.056 -12.821 -0.044 1.00 95.44 136 ASP A O 1
ATOM 1070 N N . GLY A 1 137 ? 5.867 -11.966 -2.127 1.00 96.19 137 GLY A N 1
ATOM 1071 C CA . GLY A 1 137 ? 6.545 -10.695 -1.888 1.00 96.19 137 GLY A CA 1
ATOM 1072 C C . GLY A 1 137 ? 8.068 -10.787 -1.899 1.00 96.19 137 GLY A C 1
ATOM 1073 O O . GLY A 1 137 ? 8.725 -9.776 -1.702 1.00 96.19 137 GLY A O 1
ATOM 1074 N N . GLU A 1 138 ? 8.662 -11.961 -2.111 1.00 96.06 138 GLU A N 1
ATOM 1075 C CA . GLU A 1 138 ? 10.118 -12.106 -2.082 1.00 96.06 138 GLU A CA 1
ATOM 1076 C C . GLU A 1 138 ? 10.764 -11.603 -3.383 1.00 96.06 138 GLU A C 1
ATOM 1078 O O . GLU A 1 138 ? 10.375 -12.024 -4.476 1.00 96.06 138 GLU A O 1
ATOM 1083 N N . LEU A 1 139 ? 11.769 -10.726 -3.270 1.00 95.19 139 LEU A N 1
ATOM 1084 C CA . LEU A 1 139 ? 12.570 -10.262 -4.406 1.00 95.19 139 LEU A CA 1
ATOM 1085 C C . LEU A 1 139 ? 13.360 -11.432 -5.017 1.00 95.19 139 LEU A C 1
ATOM 1087 O O . LEU A 1 139 ? 14.020 -12.201 -4.311 1.00 95.19 139 LEU A O 1
ATOM 1091 N N . ILE A 1 140 ? 13.316 -11.555 -6.342 1.00 93.94 140 ILE A N 1
ATOM 1092 C CA . ILE A 1 140 ? 14.023 -12.606 -7.076 1.00 93.94 140 ILE A CA 1
ATOM 1093 C C . ILE A 1 140 ? 15.476 -12.184 -7.287 1.00 93.94 140 ILE A C 1
ATOM 1095 O O . ILE A 1 140 ? 15.763 -11.269 -8.052 1.00 93.94 140 ILE A O 1
ATOM 1099 N N . GLY A 1 141 ? 16.395 -12.890 -6.634 1.00 89.38 141 GLY A N 1
ATOM 1100 C CA . GLY A 1 141 ? 17.843 -12.759 -6.816 1.00 89.38 141 GLY A CA 1
ATOM 1101 C C . GLY A 1 141 ? 18.528 -14.045 -7.281 1.00 89.38 141 GLY A C 1
ATOM 1102 O O . GLY A 1 141 ? 19.725 -14.037 -7.555 1.00 89.38 141 GLY A O 1
ATOM 1103 N N . SER A 1 142 ? 17.803 -15.164 -7.374 1.00 90.94 142 SER A N 1
ATOM 1104 C CA . SER A 1 142 ? 18.369 -16.456 -7.768 1.00 90.94 142 SER A CA 1
ATOM 1105 C C . SER A 1 142 ? 17.379 -17.330 -8.536 1.00 90.94 142 SER A C 1
ATOM 1107 O O . SER A 1 142 ? 16.167 -17.255 -8.336 1.00 90.94 142 SER A O 1
ATOM 1109 N N . PHE A 1 143 ? 17.913 -18.228 -9.366 1.00 91.31 143 PHE A N 1
ATOM 1110 C CA . PHE A 1 143 ? 17.121 -19.207 -10.112 1.00 91.31 143 PHE A CA 1
ATOM 1111 C C . PHE A 1 143 ? 16.293 -20.131 -9.201 1.00 91.31 143 PHE A C 1
ATOM 1113 O O . PHE A 1 143 ? 15.162 -20.479 -9.532 1.00 91.31 143 PHE A O 1
ATOM 1120 N N . GLU A 1 144 ? 16.826 -20.496 -8.029 1.00 90.81 144 GLU A N 1
ATOM 1121 C CA . GLU A 1 144 ? 16.157 -21.380 -7.063 1.00 90.81 144 GLU A CA 1
ATOM 1122 C C . GLU A 1 144 ? 14.781 -20.857 -6.636 1.00 90.81 144 GLU A C 1
ATOM 1124 O O . GLU A 1 144 ? 13.843 -21.635 -6.463 1.00 90.81 144 GLU A O 1
ATOM 1129 N N . GLN A 1 145 ? 14.635 -19.534 -6.526 1.00 91.81 145 GLN A N 1
ATOM 1130 C CA . GLN A 1 145 ? 13.388 -18.890 -6.116 1.00 91.81 145 GLN A CA 1
ATOM 1131 C C . GLN A 1 145 ? 12.263 -19.046 -7.154 1.00 91.81 145 GLN A C 1
ATOM 1133 O O . GLN A 1 145 ? 11.092 -18.927 -6.797 1.00 91.81 145 GLN A O 1
ATOM 1138 N N . LEU A 1 146 ? 12.580 -19.354 -8.416 1.00 92.12 146 LEU A N 1
ATOM 1139 C CA . LEU A 1 146 ? 11.577 -19.588 -9.458 1.00 92.12 146 LEU A CA 1
ATOM 1140 C C . LEU A 1 146 ? 10.924 -20.971 -9.343 1.00 92.12 146 LEU A C 1
ATOM 1142 O O . LEU A 1 146 ? 9.863 -21.197 -9.932 1.00 92.12 146 LEU A O 1
ATOM 1146 N N . ARG A 1 147 ? 11.538 -21.915 -8.613 1.00 89.56 147 ARG A N 1
ATOM 1147 C CA . ARG A 1 147 ? 10.993 -23.269 -8.474 1.00 89.56 147 ARG A CA 1
ATOM 1148 C C . ARG A 1 147 ? 9.611 -23.235 -7.802 1.00 89.56 147 ARG A C 1
ATOM 1150 O O . ARG A 1 147 ? 9.394 -22.417 -6.900 1.00 89.56 147 ARG A O 1
ATOM 1157 N N . PRO A 1 148 ? 8.675 -24.125 -8.199 1.00 82.50 148 PRO A N 1
ATOM 1158 C CA . PRO A 1 148 ? 7.371 -24.249 -7.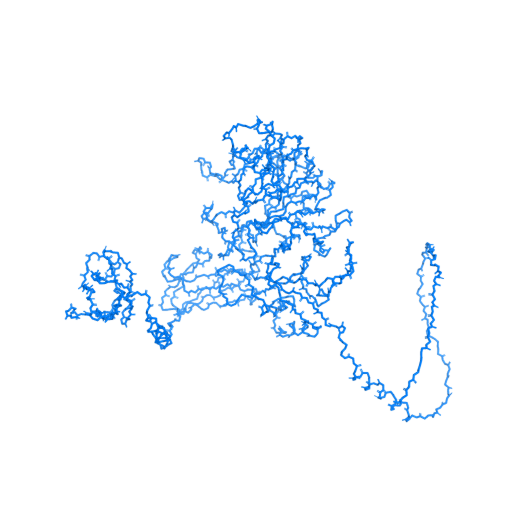551 1.00 82.50 148 PRO A CA 1
ATOM 1159 C C . PRO A 1 148 ? 7.502 -24.345 -6.030 1.00 82.50 148 PRO A C 1
ATOM 1161 O O . PRO A 1 148 ? 8.440 -24.958 -5.516 1.00 82.50 148 PRO A O 1
ATOM 1164 N N . GLY A 1 149 ? 6.568 -23.730 -5.305 1.00 65.75 149 GLY A N 1
ATOM 1165 C CA . GLY A 1 149 ? 6.550 -23.821 -3.847 1.00 65.75 149 GLY A CA 1
ATOM 1166 C C . GLY A 1 149 ? 6.397 -25.269 -3.380 1.00 65.75 149 GLY A C 1
ATOM 1167 O O . GLY A 1 149 ? 5.686 -26.059 -4.002 1.00 65.75 149 GLY A O 1
ATOM 1168 N N . GLN A 1 150 ? 7.060 -25.622 -2.274 1.00 53.22 150 GLN A N 1
ATOM 1169 C CA . GLN A 1 150 ? 6.766 -26.867 -1.559 1.00 53.22 150 GLN A CA 1
ATOM 1170 C C . GLN A 1 150 ? 5.277 -26.860 -1.152 1.00 53.22 150 GLN A C 1
ATOM 1172 O O . GLN A 1 150 ? 4.782 -25.804 -0.748 1.00 53.22 150 GLN A O 1
ATOM 1177 N N . PRO A 1 151 ? 4.552 -27.991 -1.231 1.00 47.09 151 PRO A N 1
ATOM 1178 C CA . PRO A 1 151 ? 3.165 -28.078 -0.782 1.00 47.09 151 PRO A CA 1
ATOM 1179 C C . PRO A 1 151 ? 3.103 -27.906 0.744 1.00 47.09 151 PRO A C 1
ATOM 1181 O O . PRO A 1 151 ? 3.240 -28.855 1.509 1.00 47.09 151 PRO A O 1
ATOM 1184 N N . GLY A 1 152 ? 2.954 -26.659 1.184 1.00 39.78 152 GLY A N 1
ATOM 1185 C CA . GLY A 1 152 ? 2.914 -26.241 2.583 1.00 39.78 152 GLY A CA 1
ATOM 1186 C C . GLY A 1 152 ? 1.708 -25.348 2.836 1.00 39.78 152 GLY A C 1
ATOM 1187 O O . GLY A 1 152 ? 1.853 -24.170 3.141 1.00 39.78 152 GLY A O 1
ATOM 1188 N N . GLY A 1 153 ? 0.519 -25.912 2.657 1.00 39.22 153 GLY A N 1
ATOM 1189 C CA . GLY A 1 153 ? -0.771 -25.293 2.934 1.00 39.22 153 GLY A CA 1
ATOM 1190 C C . GLY A 1 153 ? -1.840 -26.354 2.718 1.00 39.22 153 GLY A C 1
ATOM 1191 O O . GLY A 1 153 ? -1.827 -27.045 1.703 1.00 39.22 153 GLY A O 1
ATOM 1192 N N . THR A 1 154 ? -2.690 -26.573 3.712 1.00 36.44 154 THR A N 1
ATOM 1193 C CA . THR A 1 154 ? -3.758 -27.577 3.696 1.00 36.44 154 THR A CA 1
ATOM 1194 C C . THR A 1 154 ? -4.776 -27.263 2.604 1.00 36.44 154 THR A C 1
ATOM 1196 O O . THR A 1 154 ? -5.733 -26.556 2.875 1.00 36.44 154 THR A O 1
ATOM 1199 N N . GLU A 1 155 ? -4.543 -27.764 1.391 1.00 37.59 155 GLU A N 1
ATOM 1200 C CA . GLU A 1 155 ? -5.541 -28.170 0.392 1.00 37.59 155 GLU A CA 1
ATOM 1201 C C . GLU A 1 155 ? -4.817 -28.724 -0.854 1.00 37.59 155 GLU A C 1
ATOM 1203 O O . GLU A 1 155 ? -4.149 -28.001 -1.583 1.00 37.59 155 GLU A O 1
ATOM 1208 N N . GLY A 1 156 ? -4.912 -30.043 -1.062 1.00 34.81 156 GLY A N 1
ATOM 1209 C CA . GLY A 1 156 ? -4.808 -30.719 -2.365 1.00 34.81 156 GLY A CA 1
ATOM 1210 C C . GLY A 1 156 ? -3.615 -30.435 -3.297 1.00 34.81 156 GLY A C 1
ATOM 1211 O O . GLY A 1 156 ? -3.729 -29.675 -4.245 1.00 34.81 156 GLY A O 1
ATOM 1212 N N . GLY A 1 157 ? -2.533 -31.206 -3.160 1.00 38.84 157 GLY A N 1
ATOM 1213 C CA . GLY A 1 157 ? -2.085 -32.116 -4.231 1.00 38.84 157 GLY A CA 1
ATOM 1214 C C . GLY A 1 157 ? -1.606 -31.620 -5.610 1.00 38.84 157 GLY A C 1
ATOM 1215 O O . GLY A 1 157 ? -1.366 -32.487 -6.445 1.00 38.84 157 GLY A O 1
ATOM 1216 N N . GLU A 1 158 ? -1.397 -30.328 -5.878 1.00 41.94 158 GLU A N 1
ATOM 1217 C CA . GLU A 1 158 ? -0.708 -29.859 -7.099 1.00 41.94 158 GLU A CA 1
ATOM 1218 C C . GLU A 1 158 ? 0.434 -28.887 -6.770 1.00 41.94 158 GLU A C 1
ATOM 1220 O O . GLU A 1 158 ? 0.307 -27.987 -5.941 1.00 41.94 158 GLU A O 1
ATOM 1225 N N . THR A 1 159 ? 1.589 -29.063 -7.421 1.00 56.06 159 THR A N 1
ATOM 1226 C CA . THR A 1 159 ? 2.701 -28.107 -7.325 1.00 56.06 159 THR A CA 1
ATOM 1227 C C . THR A 1 159 ? 2.282 -26.804 -8.001 1.00 56.06 159 THR A C 1
ATOM 1229 O O . THR A 1 159 ? 2.306 -26.677 -9.224 1.00 56.06 159 THR A O 1
ATOM 1232 N N . LYS A 1 160 ? 1.859 -25.821 -7.199 1.00 71.44 160 LYS A N 1
ATOM 1233 C CA . LYS A 1 160 ? 1.416 -24.525 -7.714 1.00 71.44 160 LYS A CA 1
ATOM 1234 C C . LYS A 1 160 ? 2.597 -23.805 -8.363 1.00 71.44 160 LYS A C 1
ATOM 1236 O O . LYS A 1 160 ? 3.616 -23.525 -7.727 1.00 71.44 160 LYS A O 1
ATOM 1241 N N . ARG A 1 161 ? 2.450 -23.528 -9.656 1.00 85.00 161 ARG A N 1
ATOM 1242 C CA . ARG A 1 161 ? 3.395 -22.741 -10.449 1.00 85.00 161 ARG A CA 1
ATOM 1243 C C . ARG A 1 161 ? 3.614 -21.364 -9.806 1.00 85.00 161 ARG A C 1
ATOM 1245 O O . ARG A 1 161 ? 2.649 -20.735 -9.369 1.00 85.00 161 ARG A O 1
ATOM 1252 N N . ARG A 1 162 ? 4.866 -20.889 -9.786 1.00 91.50 162 ARG A N 1
ATOM 1253 C CA . ARG A 1 162 ? 5.218 -19.548 -9.287 1.00 91.50 162 ARG A CA 1
ATOM 1254 C C . ARG A 1 162 ? 4.637 -18.448 -10.162 1.00 91.50 162 ARG A C 1
ATOM 1256 O O . ARG A 1 162 ? 4.562 -18.604 -11.383 1.00 91.50 162 ARG A O 1
ATOM 1263 N N . ARG A 1 163 ? 4.277 -17.326 -9.541 1.00 95.69 163 ARG A N 1
ATOM 1264 C CA . ARG A 1 163 ? 3.852 -16.108 -10.234 1.00 95.69 163 ARG A CA 1
ATOM 1265 C C . ARG A 1 163 ? 4.877 -15.018 -9.956 1.00 95.69 163 ARG A C 1
ATOM 1267 O O . ARG A 1 163 ? 5.202 -14.745 -8.807 1.00 95.69 163 ARG A O 1
ATOM 1274 N N . VAL A 1 164 ? 5.390 -14.417 -11.016 1.00 97.50 164 VAL A N 1
ATOM 1275 C CA . VAL A 1 164 ? 6.449 -13.410 -10.953 1.00 97.50 164 VAL A CA 1
ATOM 1276 C C . VAL A 1 164 ? 5.892 -12.077 -11.423 1.00 97.50 164 VAL A C 1
ATOM 1278 O O . VAL A 1 164 ? 5.243 -12.034 -12.461 1.00 97.50 164 VAL A O 1
ATOM 1281 N N . TYR A 1 165 ? 6.156 -11.005 -10.685 1.00 98.25 165 TYR A N 1
ATOM 1282 C CA . TYR A 1 165 ? 5.635 -9.665 -10.940 1.00 98.25 165 TYR A CA 1
ATOM 1283 C C . TYR A 1 165 ? 6.783 -8.718 -11.252 1.00 98.25 165 TYR A C 1
ATOM 1285 O O . TYR A 1 165 ? 7.689 -8.556 -10.432 1.00 98.25 165 TYR A O 1
ATOM 1293 N N . LEU A 1 166 ? 6.742 -8.107 -12.431 1.00 97.06 166 LEU A N 1
ATOM 1294 C CA . LEU A 1 166 ? 7.716 -7.106 -12.849 1.00 97.06 166 LEU A CA 1
ATOM 1295 C C . LEU A 1 166 ? 7.339 -5.724 -12.328 1.00 97.06 166 LEU A C 1
ATOM 1297 O O . LEU A 1 166 ? 6.190 -5.313 -12.442 1.00 97.06 166 LEU A O 1
ATOM 1301 N N . VAL A 1 167 ? 8.316 -5.000 -11.788 1.00 93.56 167 VAL A N 1
ATOM 1302 C CA . VAL A 1 167 ? 8.138 -3.645 -11.257 1.00 93.56 167 VAL A CA 1
ATOM 1303 C C . VAL A 1 167 ? 9.090 -2.696 -11.982 1.00 93.56 167 VAL A C 1
ATOM 1305 O O . VAL A 1 167 ? 10.310 -2.884 -11.971 1.00 93.56 167 VAL A O 1
ATOM 1308 N N . ALA A 1 168 ? 8.516 -1.683 -12.638 1.00 84.69 168 ALA A N 1
ATOM 1309 C CA . ALA A 1 168 ? 9.259 -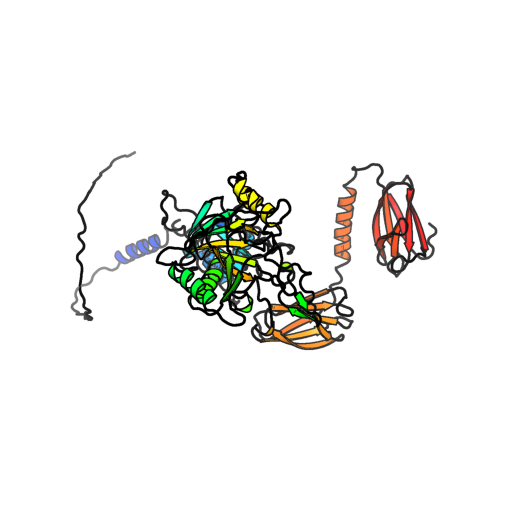0.641 -13.341 1.00 84.69 168 ALA A CA 1
ATOM 1310 C C . ALA A 1 168 ? 10.082 0.230 -12.389 1.00 84.69 168 ALA A C 1
ATOM 1312 O O . ALA A 1 168 ? 9.707 0.446 -11.234 1.00 84.69 168 ALA A O 1
ATOM 1313 N N . GLU A 1 169 ? 11.170 0.802 -12.903 1.00 77.75 169 GLU A N 1
ATOM 1314 C CA . GLU A 1 169 ? 11.956 1.778 -12.153 1.00 77.75 169 GLU A CA 1
ATOM 1315 C C . GLU A 1 169 ? 11.070 2.935 -11.660 1.00 77.75 169 GLU A C 1
ATOM 1317 O O . GLU A 1 169 ? 10.267 3.505 -12.412 1.00 77.75 169 GLU A O 1
ATOM 1322 N N . GLY A 1 170 ? 11.221 3.298 -10.386 1.00 75.94 170 GLY A N 1
ATOM 1323 C CA . GLY A 1 170 ? 10.473 4.379 -9.749 1.00 75.94 170 GLY A CA 1
ATOM 1324 C C . GLY A 1 170 ? 9.013 4.058 -9.409 1.00 75.94 170 GLY A C 1
ATOM 1325 O O . GLY A 1 170 ? 8.327 4.963 -8.932 1.00 75.94 170 GLY A O 1
ATOM 1326 N N . LEU A 1 171 ? 8.543 2.830 -9.648 1.00 86.81 171 LEU A N 1
ATOM 1327 C CA . LEU A 1 171 ? 7.288 2.291 -9.113 1.00 86.81 171 LEU A CA 1
ATOM 1328 C C . LEU A 1 171 ? 7.588 1.332 -7.968 1.00 86.81 171 LEU A C 1
ATOM 1330 O O . LEU A 1 171 ? 8.653 0.729 -7.968 1.00 86.81 171 LEU A O 1
ATOM 1334 N N . GLU A 1 172 ? 6.647 1.145 -7.047 1.00 93.25 172 GLU A N 1
ATOM 1335 C CA . GLU A 1 172 ? 6.793 0.196 -5.939 1.00 93.25 172 GLU A CA 1
ATOM 1336 C C . GLU A 1 172 ? 5.963 -1.071 -6.148 1.00 93.25 172 GLU A C 1
ATOM 1338 O O . GLU A 1 172 ? 4.981 -1.081 -6.896 1.00 93.25 172 GLU A O 1
ATOM 1343 N N . PHE A 1 173 ? 6.376 -2.161 -5.497 1.00 97.19 173 PHE A N 1
ATOM 1344 C CA . PHE A 1 173 ? 5.654 -3.428 -5.546 1.00 97.19 173 PHE A CA 1
ATOM 1345 C C . PHE A 1 173 ? 4.252 -3.272 -4.950 1.00 97.19 173 PHE A C 1
ATOM 1347 O O . PHE A 1 173 ? 4.069 -2.746 -3.850 1.00 97.19 173 PHE A O 1
ATOM 1354 N N . VAL A 1 174 ? 3.253 -3.778 -5.667 1.00 98.06 174 VAL A N 1
ATOM 1355 C CA . VAL A 1 174 ? 1.870 -3.808 -5.198 1.00 98.06 174 VAL A CA 1
ATOM 1356 C C . VAL A 1 174 ? 1.394 -5.253 -5.145 1.00 98.06 174 VAL A C 1
ATOM 1358 O O . VAL A 1 174 ? 1.438 -5.957 -6.156 1.00 98.06 174 VAL A O 1
ATOM 1361 N N . TRP A 1 175 ? 0.869 -5.683 -3.991 1.00 98.25 175 TRP A N 1
ATOM 1362 C CA . TRP A 1 175 ? 0.294 -7.022 -3.855 1.00 98.25 175 TRP A CA 1
ATOM 1363 C C . TRP A 1 175 ? -0.776 -7.259 -4.933 1.00 98.25 175 TRP A C 1
ATOM 1365 O O . TRP A 1 175 ? -1.622 -6.388 -5.169 1.00 98.25 175 TRP A O 1
ATOM 1375 N N . PRO A 1 176 ? -0.756 -8.406 -5.625 1.00 96.56 176 PRO A N 1
ATOM 1376 C CA . PRO A 1 176 ? -1.725 -8.714 -6.664 1.00 96.56 176 PRO A CA 1
ATOM 1377 C C . PRO A 1 176 ? -3.065 -9.126 -6.041 1.00 96.56 176 PRO A C 1
ATOM 1379 O O . PRO A 1 176 ? -3.117 -9.971 -5.149 1.00 96.56 176 PRO A O 1
ATOM 1382 N N . PHE A 1 177 ? -4.170 -8.566 -6.536 1.00 95.25 177 PHE A N 1
ATOM 1383 C CA . PHE A 1 177 ? -5.501 -9.091 -6.226 1.00 95.25 177 PHE A CA 1
ATOM 1384 C C . PHE A 1 177 ? -5.737 -10.326 -7.093 1.00 95.25 177 PHE A C 1
ATOM 1386 O O . PHE A 1 177 ? -5.800 -10.198 -8.315 1.00 95.25 177 PHE A O 1
ATOM 1393 N N . ILE A 1 178 ? -5.809 -11.521 -6.502 1.00 93.38 178 ILE A N 1
ATOM 1394 C CA . ILE A 1 178 ? -6.008 -12.760 -7.275 1.00 93.38 178 ILE A CA 1
ATOM 1395 C C . ILE A 1 178 ? -7.492 -12.993 -7.530 1.00 93.38 178 ILE A C 1
ATOM 1397 O O . ILE A 1 178 ? -7.943 -13.023 -8.670 1.00 93.38 178 ILE A O 1
ATOM 1401 N N . GLU A 1 179 ? -8.229 -13.144 -6.442 1.00 93.94 179 GLU A N 1
ATOM 1402 C CA . GLU A 1 179 ? -9.670 -13.320 -6.379 1.00 93.94 179 GLU A CA 1
ATOM 1403 C C . GLU A 1 179 ? -10.111 -12.987 -4.953 1.00 93.94 179 GLU A C 1
ATOM 1405 O O . GLU A 1 179 ? -9.293 -12.965 -4.028 1.00 93.94 179 GLU A O 1
ATOM 1410 N N . LEU A 1 180 ? -11.400 -12.724 -4.762 1.00 95.31 180 LEU A N 1
ATOM 1411 C CA . LEU A 1 180 ? -11.935 -12.408 -3.444 1.00 95.31 180 LEU A CA 1
ATOM 1412 C C . LEU A 1 180 ? -11.690 -13.565 -2.459 1.00 95.31 180 LEU A C 1
ATOM 1414 O O . LEU A 1 180 ? -12.027 -14.710 -2.744 1.00 95.31 180 LEU A O 1
ATOM 1418 N N . GLY A 1 181 ? -11.128 -13.256 -1.290 1.00 96.00 181 GLY A N 1
ATOM 1419 C CA . GLY A 1 181 ? -10.815 -14.230 -0.242 1.00 96.00 181 GLY A CA 1
ATOM 1420 C C . GLY A 1 181 ? -9.511 -15.003 -0.460 1.00 96.00 181 GLY A C 1
ATOM 1421 O O . GLY A 1 181 ? -9.137 -15.809 0.392 1.00 96.00 181 GLY A O 1
ATOM 1422 N N . HIS A 1 182 ? -8.784 -14.758 -1.559 1.00 96.12 182 HIS A N 1
ATOM 1423 C CA . HIS A 1 182 ? -7.495 -15.405 -1.793 1.00 96.12 182 HIS A CA 1
ATOM 1424 C C . HIS A 1 182 ? -6.494 -15.055 -0.694 1.00 96.12 182 HIS A C 1
ATOM 1426 O O . HIS A 1 182 ? -6.205 -13.875 -0.484 1.00 96.12 182 HIS A O 1
ATOM 1432 N N . LYS A 1 183 ? -5.929 -16.074 -0.038 1.00 97.25 183 LYS A N 1
ATOM 1433 C CA . LYS A 1 183 ? -4.929 -15.927 1.024 1.00 97.25 183 LYS A CA 1
ATOM 1434 C C . LYS A 1 183 ? -3.541 -16.295 0.522 1.00 97.25 183 LYS A C 1
ATOM 1436 O O . LYS A 1 183 ? -3.299 -17.429 0.117 1.00 97.25 183 LYS A O 1
ATOM 1441 N N . GLN A 1 184 ? -2.631 -15.337 0.611 1.00 95.50 184 GLN A N 1
ATOM 1442 C CA . GLN A 1 184 ? -1.229 -15.487 0.265 1.00 95.50 184 GLN A CA 1
ATOM 1443 C C . GLN A 1 184 ? -0.377 -15.389 1.528 1.00 95.50 184 GLN A C 1
ATOM 1445 O O . GLN A 1 184 ? -0.315 -14.343 2.172 1.00 95.50 184 GLN A O 1
ATOM 1450 N N . THR A 1 185 ? 0.300 -16.479 1.878 1.00 96.88 185 THR A N 1
ATOM 1451 C CA . THR A 1 185 ? 1.314 -16.466 2.937 1.00 96.88 185 THR A CA 1
ATOM 1452 C C . THR A 1 185 ? 2.518 -15.658 2.462 1.00 96.88 185 THR A C 1
ATOM 1454 O O . THR A 1 185 ? 3.055 -15.938 1.389 1.00 96.88 185 THR A O 1
ATOM 1457 N N . VAL A 1 186 ? 2.934 -14.664 3.243 1.00 97.50 186 VAL A N 1
ATOM 1458 C CA . VAL A 1 186 ? 4.120 -13.846 2.961 1.00 97.50 186 VAL A CA 1
ATOM 1459 C C . VAL A 1 186 ? 5.377 -14.669 3.245 1.00 97.50 186 VAL A C 1
ATOM 1461 O O . VAL A 1 186 ? 5.421 -15.435 4.212 1.00 97.50 186 VAL A O 1
ATOM 1464 N N . SER A 1 187 ? 6.403 -14.536 2.401 1.00 96.12 187 SER A N 1
ATOM 1465 C CA . SER A 1 187 ? 7.677 -15.228 2.614 1.00 96.12 187 SER A CA 1
ATOM 1466 C C . SER A 1 187 ? 8.303 -14.793 3.940 1.00 96.12 187 SER A C 1
ATOM 1468 O O . SER A 1 187 ? 8.378 -13.602 4.245 1.00 96.12 187 SER A O 1
ATOM 1470 N N . THR A 1 188 ? 8.821 -15.749 4.715 1.00 95.94 188 THR A N 1
ATOM 1471 C CA . THR A 1 188 ? 9.517 -15.451 5.979 1.00 95.94 188 THR A CA 1
ATOM 1472 C C . THR A 1 188 ? 10.843 -14.721 5.777 1.00 95.94 188 THR A C 1
ATOM 1474 O O . THR A 1 188 ? 11.396 -14.197 6.739 1.00 95.94 188 THR A O 1
ATOM 1477 N N . ASN A 1 189 ? 11.349 -14.692 4.539 1.00 95.00 189 ASN A N 1
ATOM 1478 C CA . ASN A 1 189 ? 12.501 -13.878 4.148 1.00 95.00 189 ASN A CA 1
ATOM 1479 C C . ASN A 1 189 ? 12.134 -12.393 4.000 1.00 95.00 189 ASN A C 1
ATOM 1481 O O . ASN A 1 189 ? 13.024 -11.550 4.002 1.00 95.00 189 ASN A O 1
ATOM 1485 N N . VAL A 1 190 ? 10.841 -12.083 3.852 1.00 96.38 190 VAL A N 1
ATOM 1486 C CA . VAL A 1 190 ? 10.320 -10.718 3.724 1.00 96.38 190 VAL A CA 1
ATOM 1487 C C . VAL A 1 190 ? 9.823 -10.245 5.082 1.00 96.38 190 VAL A C 1
ATOM 1489 O O . VAL A 1 190 ? 10.350 -9.282 5.625 1.00 96.38 190 VAL A O 1
ATOM 1492 N N . VAL A 1 191 ? 8.851 -10.961 5.659 1.00 97.38 191 VAL A N 1
ATOM 1493 C CA . VAL A 1 191 ? 8.281 -10.642 6.971 1.00 97.38 191 VAL A CA 1
ATOM 1494 C C . VAL A 1 191 ? 8.472 -11.827 7.923 1.00 97.38 191 VAL A C 1
ATOM 1496 O O . VAL A 1 191 ? 7.950 -12.913 7.648 1.00 97.38 191 VAL A O 1
ATOM 1499 N N . PRO A 1 192 ? 9.184 -11.658 9.055 1.00 95.56 192 PRO A N 1
ATOM 1500 C CA . PRO A 1 192 ? 9.311 -12.704 10.062 1.00 95.56 192 PRO A CA 1
ATOM 1501 C C . PRO A 1 192 ? 7.955 -13.148 10.624 1.00 95.56 192 PRO A C 1
ATOM 1503 O O . PRO A 1 192 ? 6.987 -12.391 10.649 1.00 95.56 192 PRO A O 1
ATOM 1506 N N . ARG A 1 193 ? 7.902 -14.382 11.132 1.00 96.31 193 ARG A N 1
ATOM 1507 C CA . ARG A 1 193 ? 6.718 -14.907 11.828 1.00 96.31 193 ARG A CA 1
ATOM 1508 C C . ARG A 1 193 ? 6.428 -14.097 13.092 1.00 96.31 193 ARG A C 1
ATOM 1510 O O . ARG A 1 193 ? 7.352 -13.779 13.839 1.00 96.31 193 ARG A O 1
ATOM 1517 N N . VAL A 1 194 ? 5.151 -13.855 13.364 1.00 94.94 194 VAL A N 1
ATOM 1518 C CA . VAL A 1 194 ? 4.662 -13.186 14.577 1.00 94.94 194 VAL A CA 1
ATOM 1519 C C . VAL A 1 194 ? 4.049 -14.253 15.474 1.00 94.94 194 VAL A C 1
ATOM 1521 O O . VAL A 1 194 ? 3.177 -14.996 15.035 1.00 94.94 194 VAL A O 1
ATOM 1524 N N . ASN A 1 195 ? 4.565 -14.412 16.696 1.00 92.31 195 ASN A N 1
ATOM 1525 C CA . ASN A 1 195 ? 4.195 -15.508 17.607 1.00 92.31 195 ASN A CA 1
ATOM 1526 C C . ASN A 1 195 ? 4.258 -16.919 16.976 1.00 92.31 195 ASN A C 1
ATOM 1528 O O . ASN A 1 195 ? 3.526 -17.825 17.358 1.00 92.31 195 ASN A O 1
ATOM 1532 N N . GLY A 1 196 ? 5.172 -17.128 16.020 1.00 93.44 196 GLY A N 1
ATOM 1533 C CA . GLY A 1 196 ? 5.338 -18.403 15.307 1.00 93.44 196 GLY A CA 1
ATOM 1534 C C . GLY A 1 196 ? 4.432 -18.571 14.081 1.00 93.44 196 GLY A C 1
ATOM 1535 O O . GLY A 1 196 ? 4.718 -19.417 13.223 1.00 93.44 196 GLY A O 1
ATOM 1536 N N . ASP A 1 197 ? 3.430 -17.713 13.916 1.00 95.62 197 ASP A N 1
ATOM 1537 C CA . ASP A 1 197 ? 2.521 -17.735 12.778 1.00 95.62 197 ASP A CA 1
ATOM 1538 C C . ASP A 1 197 ? 3.027 -16.857 11.627 1.00 95.62 197 ASP A C 1
ATOM 1540 O O . ASP A 1 197 ? 3.657 -15.818 11.846 1.00 95.62 197 ASP A O 1
ATOM 1544 N N . PRO A 1 198 ? 2.815 -17.271 10.366 1.00 97.00 198 PRO A N 1
ATOM 1545 C CA . PRO A 1 198 ? 3.212 -16.461 9.230 1.00 97.00 198 PRO A CA 1
ATOM 1546 C C . PRO A 1 198 ? 2.204 -15.329 8.997 1.00 97.00 198 PRO A C 1
ATOM 1548 O O . PRO A 1 198 ? 1.005 -15.484 9.245 1.00 97.00 198 PRO A O 1
ATOM 1551 N N . VAL A 1 199 ? 2.686 -14.213 8.455 1.00 98.44 199 VAL A N 1
ATOM 1552 C CA . VAL A 1 199 ? 1.822 -13.134 7.964 1.00 98.44 199 VAL A CA 1
ATOM 1553 C C . VAL A 1 199 ? 1.106 -13.597 6.697 1.00 98.44 199 VAL A C 1
ATOM 1555 O O . VAL A 1 199 ? 1.714 -14.218 5.821 1.00 98.44 199 VAL A O 1
ATOM 1558 N N . VAL A 1 200 ? -0.193 -13.313 6.595 1.00 98.69 200 VAL A N 1
ATOM 1559 C CA . VAL A 1 200 ? -1.027 -13.729 5.455 1.00 98.69 200 VAL A CA 1
ATOM 1560 C C . VAL A 1 200 ? -1.792 -12.535 4.903 1.00 98.69 200 VAL A C 1
ATOM 1562 O O . VAL A 1 200 ? -2.513 -11.870 5.639 1.00 98.69 200 VAL A O 1
ATOM 1565 N N . VAL A 1 201 ? -1.683 -12.298 3.598 1.00 98.62 201 VAL A N 1
ATOM 1566 C CA . VAL A 1 201 ? -2.416 -11.257 2.868 1.00 98.62 201 VAL A CA 1
ATOM 1567 C C . VAL A 1 201 ? -3.660 -11.876 2.229 1.00 98.62 201 VAL A C 1
ATOM 1569 O O . VAL A 1 201 ? -3.559 -12.788 1.412 1.00 98.62 201 VAL A O 1
ATOM 1572 N N . GLU A 1 202 ? -4.842 -11.399 2.606 1.00 98.44 202 GLU A N 1
ATOM 1573 C CA . GLU A 1 202 ? -6.145 -11.818 2.086 1.00 98.44 202 GLU A CA 1
ATOM 1574 C C . GLU A 1 202 ? -6.722 -10.750 1.150 1.00 98.44 202 GLU A C 1
ATOM 1576 O O . GLU A 1 202 ? -6.908 -9.599 1.544 1.00 98.44 202 GLU A O 1
ATOM 1581 N N . SER A 1 203 ? -7.025 -11.135 -0.088 1.00 97.56 203 SER A N 1
ATOM 1582 C CA . SER A 1 203 ? -7.591 -10.258 -1.121 1.00 97.56 203 SER A CA 1
ATOM 1583 C C . SER A 1 203 ? -9.045 -9.890 -0.823 1.00 97.56 203 SER A C 1
ATOM 1585 O O . SER A 1 203 ? -9.893 -10.776 -0.734 1.00 97.56 203 SER A O 1
ATOM 1587 N N . LEU A 1 204 ? -9.354 -8.591 -0.719 1.00 96.94 204 LEU A N 1
ATOM 1588 C CA . LEU A 1 204 ? -10.722 -8.103 -0.490 1.00 96.94 204 LEU A CA 1
ATOM 1589 C C . LEU A 1 204 ? -11.289 -7.320 -1.676 1.00 96.94 204 LEU A C 1
ATOM 1591 O O . LEU A 1 204 ? -12.475 -7.446 -1.966 1.00 96.94 204 LEU A O 1
ATOM 1595 N N . SER A 1 205 ? -10.466 -6.532 -2.373 1.00 96.25 205 SER A N 1
ATOM 1596 C CA . SER A 1 205 ? -10.902 -5.778 -3.554 1.00 96.25 205 SER A CA 1
ATOM 1597 C C . SER A 1 205 ? -9.756 -5.469 -4.517 1.00 96.25 205 SER A C 1
ATOM 1599 O O . SER A 1 205 ? -8.617 -5.258 -4.094 1.00 96.25 205 SER A O 1
ATOM 1601 N N . GLU A 1 206 ? -10.076 -5.434 -5.815 1.00 94.62 206 GLU A N 1
ATOM 1602 C CA . GLU A 1 206 ? -9.176 -5.004 -6.895 1.00 94.62 206 GLU A CA 1
ATOM 1603 C C . GLU A 1 206 ? -9.191 -3.476 -7.081 1.00 94.62 206 GLU A C 1
ATOM 1605 O O . GLU A 1 206 ? -8.163 -2.888 -7.418 1.00 94.62 206 GLU A O 1
ATOM 1610 N N . THR A 1 207 ? -10.344 -2.826 -6.873 1.00 93.75 207 THR A N 1
ATOM 1611 C CA . THR A 1 207 ? -10.540 -1.378 -7.076 1.00 93.75 207 THR A CA 1
ATOM 1612 C C . THR A 1 207 ? -11.499 -0.805 -6.015 1.00 93.75 207 THR A C 1
ATOM 1614 O O . THR A 1 207 ? -12.688 -1.117 -6.071 1.00 93.75 207 THR A O 1
ATOM 1617 N N . PRO A 1 208 ? -11.004 -0.020 -5.036 1.00 96.12 208 PRO A N 1
ATOM 1618 C CA . PRO A 1 208 ? -9.590 0.191 -4.768 1.00 96.12 208 PRO A CA 1
ATOM 1619 C C . PRO A 1 208 ? -8.943 -1.117 -4.351 1.00 96.12 208 PRO A C 1
ATOM 1621 O O . PRO A 1 208 ? -9.608 -2.091 -3.983 1.00 96.12 208 PRO A O 1
ATOM 1624 N N . ARG A 1 209 ? -7.621 -1.126 -4.392 1.00 97.00 209 ARG A N 1
ATOM 1625 C CA . ARG A 1 209 ? -6.864 -2.294 -3.989 1.00 97.00 209 ARG A CA 1
ATOM 1626 C C . ARG A 1 209 ? -6.805 -2.399 -2.471 1.00 97.00 209 ARG A C 1
ATOM 1628 O O . ARG A 1 209 ? -6.144 -1.585 -1.828 1.00 97.00 209 ARG A O 1
ATOM 1635 N N . VAL A 1 210 ? -7.479 -3.409 -1.923 1.00 98.38 210 VAL A N 1
ATOM 1636 C CA . VAL A 1 210 ? -7.653 -3.593 -0.475 1.00 98.38 210 VAL A CA 1
ATOM 1637 C C . VAL A 1 210 ? -7.401 -5.042 -0.082 1.00 98.38 210 VAL A C 1
ATOM 1639 O O . VAL A 1 210 ? -7.926 -5.977 -0.697 1.00 98.38 210 VAL A O 1
ATOM 1642 N N . PHE A 1 211 ? -6.649 -5.211 1.000 1.00 98.69 211 PHE A N 1
ATOM 1643 C CA . PHE A 1 211 ? -6.326 -6.486 1.613 1.00 98.69 211 PHE A CA 1
ATOM 1644 C C . PHE A 1 211 ? -6.585 -6.453 3.117 1.00 98.69 211 PHE A C 1
ATOM 1646 O O . PHE A 1 211 ? -6.377 -5.434 3.779 1.00 98.69 211 PHE A O 1
ATOM 1653 N N . ARG A 1 212 ? -6.969 -7.601 3.675 1.00 98.69 212 ARG A N 1
ATOM 1654 C CA . ARG A 1 212 ? -6.821 -7.868 5.107 1.00 98.69 212 ARG A CA 1
ATOM 1655 C C . ARG A 1 212 ? -5.513 -8.607 5.319 1.00 98.69 212 ARG A C 1
ATOM 1657 O O . ARG A 1 212 ? -5.253 -9.604 4.658 1.00 98.69 212 ARG A O 1
ATOM 1664 N N . VAL A 1 213 ? -4.712 -8.151 6.265 1.00 98.75 213 VAL A N 1
ATOM 1665 C CA . VAL A 1 213 ? -3.449 -8.788 6.621 1.00 98.75 213 VAL A CA 1
ATOM 1666 C C . VAL A 1 213 ? -3.602 -9.429 7.990 1.00 98.75 213 VAL A C 1
ATOM 1668 O O . VAL A 1 213 ? -3.946 -8.760 8.963 1.00 98.75 213 VAL A O 1
ATOM 1671 N N . HIS A 1 214 ? -3.398 -10.739 8.057 1.00 98.56 214 HIS A N 1
ATOM 1672 C CA . HIS A 1 214 ? -3.492 -11.528 9.282 1.00 98.56 214 HIS A CA 1
ATOM 1673 C C . HIS A 1 214 ? -2.125 -11.638 9.949 1.00 98.56 214 HIS A C 1
ATOM 1675 O O . HIS A 1 214 ? -1.104 -11.667 9.260 1.00 98.56 214 HIS A O 1
ATOM 1681 N N . ASN A 1 215 ? -2.132 -11.768 11.277 1.00 97.44 215 ASN A N 1
ATOM 1682 C CA . ASN A 1 215 ? -0.941 -11.969 12.107 1.00 97.44 215 ASN A CA 1
ATOM 1683 C C . ASN A 1 215 ? 0.088 -10.831 11.972 1.00 97.44 215 ASN A C 1
ATOM 1685 O O . ASN A 1 215 ? 1.290 -11.073 11.971 1.00 97.44 215 ASN A O 1
ATOM 1689 N N . MET A 1 216 ? -0.381 -9.588 11.827 1.00 97.00 216 MET A N 1
ATOM 1690 C CA . MET A 1 216 ? 0.477 -8.406 11.701 1.00 97.00 216 MET A CA 1
ATOM 1691 C C . MET A 1 216 ? 1.000 -7.884 13.028 1.00 97.00 216 MET A C 1
ATOM 1693 O O . MET A 1 216 ? 2.066 -7.280 13.026 1.00 97.00 216 MET A O 1
ATOM 1697 N N . ALA A 1 217 ? 0.287 -8.094 14.131 1.00 97.12 217 ALA A N 1
ATOM 1698 C CA . ALA A 1 217 ? 0.749 -7.762 15.474 1.00 97.12 217 ALA A CA 1
ATOM 1699 C C . ALA A 1 217 ? 0.359 -8.857 16.456 1.00 97.12 217 ALA A C 1
ATOM 1701 O O . ALA A 1 217 ? -0.692 -9.486 16.300 1.00 97.12 217 ALA A O 1
ATOM 1702 N N . SER A 1 218 ? 1.197 -9.064 17.465 1.00 97.81 218 SER A N 1
ATOM 1703 C CA . SER A 1 218 ? 0.802 -9.847 18.628 1.00 97.81 218 SER A CA 1
ATOM 1704 C C . SER A 1 218 ? -0.107 -9.037 19.558 1.00 97.81 218 SER A C 1
ATOM 1706 O O . SER A 1 218 ? -0.180 -7.808 19.469 1.00 97.81 218 SER A O 1
ATOM 1708 N N . GLU A 1 219 ? -0.799 -9.725 20.466 1.00 97.31 219 GLU A N 1
ATOM 1709 C CA . GLU A 1 219 ? -1.579 -9.068 21.519 1.00 97.31 219 GLU A CA 1
ATOM 1710 C C . GLU A 1 219 ? -0.674 -8.204 22.408 1.00 97.31 219 GLU A C 1
ATOM 1712 O O . GLU A 1 219 ? -1.008 -7.062 22.701 1.00 97.31 219 GLU A O 1
ATOM 1717 N N . GLU A 1 220 ? 0.525 -8.692 22.737 1.00 98.06 220 GLU A N 1
ATOM 1718 C CA . GLU A 1 220 ? 1.501 -7.962 23.549 1.00 98.06 220 GLU A CA 1
ATOM 1719 C C . GLU A 1 220 ? 1.997 -6.686 22.854 1.00 98.06 220 GLU A C 1
ATOM 1721 O O . GLU A 1 220 ? 2.104 -5.638 23.492 1.00 98.06 220 GLU A O 1
ATOM 1726 N N . GLU A 1 221 ? 2.278 -6.751 21.547 1.00 98.19 221 GLU A N 1
ATOM 1727 C CA . GLU A 1 221 ? 2.650 -5.575 20.751 1.00 98.19 221 GLU A CA 1
ATOM 1728 C C . GLU A 1 221 ? 1.501 -4.558 20.712 1.00 98.19 221 GLU A C 1
ATOM 1730 O O . GLU A 1 221 ? 1.729 -3.363 20.910 1.00 98.19 221 GLU A O 1
ATOM 1735 N N . ALA A 1 222 ? 0.263 -5.020 20.506 1.00 98.19 222 ALA A N 1
ATOM 1736 C CA . ALA A 1 222 ? -0.911 -4.154 20.465 1.00 98.19 222 ALA A CA 1
ATOM 1737 C C . ALA A 1 222 ? -1.173 -3.463 21.813 1.00 98.19 222 ALA A C 1
ATOM 1739 O O . ALA A 1 222 ? -1.370 -2.245 21.852 1.00 98.19 222 ALA A O 1
ATOM 1740 N N . THR A 1 223 ? -1.109 -4.208 22.921 1.00 98.31 223 THR A N 1
ATOM 1741 C CA . THR A 1 223 ? -1.234 -3.657 24.276 1.00 98.31 223 THR A CA 1
ATOM 1742 C C . THR A 1 223 ? -0.136 -2.638 24.560 1.00 98.31 223 THR A C 1
ATOM 1744 O O . THR A 1 223 ? -0.443 -1.538 25.014 1.00 98.31 223 THR A O 1
ATOM 1747 N N . ALA A 1 224 ? 1.123 -2.940 24.225 1.00 98.25 224 ALA A N 1
ATOM 1748 C CA . ALA A 1 224 ? 2.241 -2.026 24.457 1.00 98.25 224 ALA A CA 1
ATOM 1749 C C . ALA A 1 224 ? 2.092 -0.694 23.695 1.00 98.25 224 ALA A C 1
ATOM 1751 O O . ALA A 1 224 ? 2.434 0.367 24.226 1.00 98.25 224 ALA A O 1
ATOM 1752 N N . VAL A 1 225 ? 1.553 -0.723 22.470 1.00 98.12 225 VAL A N 1
ATOM 1753 C CA . VAL A 1 225 ? 1.247 0.500 21.707 1.00 98.12 225 VAL A CA 1
ATOM 1754 C C . VAL A 1 225 ? 0.138 1.312 22.378 1.00 98.12 225 VAL A C 1
ATOM 1756 O O . VAL A 1 225 ? 0.281 2.528 22.522 1.00 98.12 225 VAL A O 1
ATOM 1759 N N . ILE A 1 226 ? -0.947 0.666 22.822 1.00 98.19 226 ILE A N 1
ATOM 1760 C CA . ILE A 1 226 ? -2.044 1.349 23.528 1.00 98.19 226 ILE A CA 1
ATOM 1761 C C . ILE A 1 226 ? -1.533 1.975 24.832 1.00 98.19 226 ILE A C 1
ATOM 1763 O O . ILE A 1 226 ? -1.785 3.151 25.088 1.00 98.19 226 ILE A O 1
ATOM 1767 N N . GLU A 1 227 ? -0.777 1.230 25.639 1.00 97.69 227 GLU A N 1
ATOM 1768 C CA . GLU A 1 227 ? -0.201 1.728 26.892 1.00 97.69 227 GLU A CA 1
ATOM 1769 C C . GLU A 1 227 ? 0.739 2.912 26.654 1.00 97.69 227 GLU A C 1
ATOM 1771 O O . GLU A 1 227 ? 0.692 3.897 27.393 1.00 97.69 227 GLU A O 1
ATOM 1776 N N . THR A 1 228 ? 1.558 2.860 25.602 1.00 96.62 228 THR A N 1
ATOM 1777 C CA . THR A 1 228 ? 2.433 3.981 25.240 1.00 96.62 228 THR A CA 1
ATOM 1778 C C . THR A 1 228 ? 1.614 5.216 24.869 1.00 96.62 228 THR A C 1
ATOM 1780 O O . THR A 1 228 ? 1.916 6.309 25.341 1.00 96.62 228 THR A O 1
ATOM 1783 N N . ALA A 1 229 ? 0.549 5.054 24.081 1.00 95.12 229 ALA A N 1
ATOM 1784 C CA . ALA A 1 229 ? -0.325 6.155 23.681 1.00 95.12 229 ALA A CA 1
ATOM 1785 C C . ALA A 1 229 ? -1.076 6.789 24.865 1.00 95.12 229 ALA A C 1
ATOM 1787 O O . ALA A 1 229 ? -1.206 8.012 24.923 1.00 95.12 229 ALA A O 1
ATOM 1788 N N . VAL A 1 230 ? -1.547 5.977 25.817 1.00 95.81 230 VAL A N 1
ATOM 1789 C CA . VAL A 1 230 ? -2.245 6.445 27.029 1.00 95.81 230 VAL A CA 1
ATOM 1790 C C . VAL A 1 230 ? -1.306 7.210 27.963 1.00 95.81 230 VAL A C 1
ATOM 1792 O O . VAL A 1 230 ? -1.718 8.198 28.565 1.00 95.81 230 VAL A O 1
ATOM 1795 N N . ASN A 1 231 ? -0.050 6.774 28.071 1.00 94.19 231 ASN A N 1
ATOM 1796 C CA . ASN A 1 231 ? 0.946 7.384 28.955 1.00 94.19 231 ASN A CA 1
ATOM 1797 C C . ASN A 1 231 ? 1.784 8.481 28.274 1.00 94.19 231 ASN A C 1
ATOM 1799 O O . ASN A 1 231 ? 2.668 9.058 28.907 1.00 94.19 231 ASN A O 1
ATOM 1803 N N . ALA A 1 232 ? 1.553 8.758 26.989 1.00 90.50 232 ALA A N 1
ATOM 1804 C CA . ALA A 1 232 ? 2.295 9.775 26.261 1.00 90.50 232 ALA A CA 1
ATOM 1805 C C . ALA A 1 232 ? 1.967 11.183 26.783 1.00 90.50 232 ALA A C 1
ATOM 1807 O O . ALA A 1 232 ? 0.813 11.531 27.028 1.00 90.50 232 ALA A O 1
ATOM 1808 N N . GLU A 1 233 ? 2.994 12.025 26.887 1.00 86.25 233 GLU A N 1
ATOM 1809 C CA . GLU A 1 233 ? 2.875 13.421 27.311 1.00 86.25 233 GLU A CA 1
ATOM 1810 C C . GLU A 1 233 ? 3.207 14.394 26.162 1.00 86.25 233 GLU A C 1
ATOM 1812 O O . GLU A 1 233 ? 3.735 14.027 25.107 1.00 86.25 233 GLU A O 1
ATOM 1817 N N . GLY A 1 234 ? 2.893 15.677 26.352 1.00 85.62 234 GLY A N 1
ATOM 1818 C CA . GLY A 1 234 ? 3.298 16.740 25.431 1.00 85.62 234 GLY A CA 1
ATOM 1819 C C . GLY A 1 234 ? 2.626 16.659 24.057 1.00 85.62 234 GLY A C 1
ATOM 1820 O O . GLY A 1 234 ? 1.399 16.616 23.954 1.00 85.62 234 GLY A O 1
ATOM 1821 N N . VAL A 1 235 ? 3.419 16.731 22.984 1.00 74.88 235 VAL A N 1
ATOM 1822 C CA . VAL A 1 235 ? 2.926 16.722 21.589 1.00 74.88 235 VAL A CA 1
ATOM 1823 C C . VAL A 1 235 ? 2.451 15.344 21.121 1.00 74.88 235 VAL A C 1
ATOM 1825 O O . VAL A 1 235 ? 1.639 15.271 20.205 1.00 74.88 235 VAL A O 1
ATOM 1828 N N . ASN A 1 236 ? 2.904 14.279 21.786 1.00 81.69 236 ASN A N 1
ATOM 1829 C CA . ASN A 1 236 ? 2.585 12.894 21.442 1.00 81.69 236 ASN A CA 1
ATOM 1830 C C . ASN A 1 236 ? 1.385 12.343 22.222 1.00 81.69 236 ASN A C 1
ATOM 1832 O O . ASN A 1 236 ? 0.890 11.272 21.881 1.00 81.69 236 ASN A O 1
ATOM 1836 N N . ALA A 1 237 ? 0.930 13.061 23.254 1.00 82.44 237 ALA A N 1
ATOM 1837 C CA . ALA A 1 237 ? -0.205 12.678 24.085 1.00 82.44 237 ALA A CA 1
ATOM 1838 C C . ALA A 1 237 ? -1.495 12.516 23.277 1.00 82.44 237 ALA A C 1
ATOM 1840 O O . ALA A 1 237 ? -1.709 13.217 22.283 1.00 82.44 237 ALA A O 1
ATOM 1841 N N . LEU A 1 238 ? -2.379 11.648 23.770 1.00 86.94 238 LEU A N 1
ATOM 1842 C CA . LEU A 1 238 ? -3.721 11.473 23.232 1.00 86.94 238 LEU A CA 1
ATOM 1843 C C . LEU A 1 238 ? -4.496 12.800 23.291 1.00 86.94 238 LEU A C 1
ATOM 1845 O O . LEU A 1 238 ? -4.697 13.374 24.363 1.00 86.94 238 LEU A O 1
ATOM 1849 N N . LYS A 1 239 ? -4.905 13.304 22.126 1.00 88.12 239 LYS A N 1
ATOM 1850 C CA . LYS A 1 239 ? -5.672 14.548 21.976 1.00 88.12 239 LYS A CA 1
ATOM 1851 C C . LYS A 1 239 ? -6.728 14.397 20.898 1.00 88.12 239 LYS A C 1
ATOM 1853 O O . LYS A 1 239 ? -6.674 13.477 20.083 1.00 88.12 239 LYS A O 1
ATOM 1858 N N . ARG A 1 240 ? -7.668 15.341 20.859 1.00 83.19 240 ARG A N 1
ATOM 1859 C CA . ARG A 1 240 ? -8.654 15.442 19.785 1.00 83.19 240 ARG A CA 1
ATOM 1860 C C . ARG A 1 240 ? -7.960 15.440 18.419 1.00 83.19 240 ARG A C 1
ATOM 1862 O O . ARG A 1 240 ? -7.032 16.215 18.195 1.00 83.19 240 ARG A O 1
ATOM 1869 N N . SER A 1 241 ? -8.398 14.556 17.522 1.00 75.38 241 SER A N 1
ATOM 1870 C CA . SER A 1 241 ? -7.766 14.422 16.216 1.00 75.38 241 SER A CA 1
ATOM 1871 C C . SER A 1 241 ? -8.010 15.610 15.299 1.00 75.38 241 SER A C 1
ATOM 1873 O O . SER A 1 241 ? -9.120 16.130 15.199 1.00 75.38 241 SER A O 1
ATOM 1875 N N . THR A 1 242 ? -6.963 15.968 14.566 1.00 71.69 242 THR A N 1
ATOM 1876 C CA . THR A 1 242 ? -6.932 17.068 13.603 1.00 71.69 242 THR A CA 1
ATOM 1877 C C . THR A 1 242 ? -6.688 16.554 12.180 1.00 71.69 242 THR A C 1
ATOM 1879 O O . THR A 1 242 ? -6.292 15.397 11.973 1.00 71.69 242 THR A O 1
ATOM 1882 N N . VAL A 1 243 ? -6.963 17.399 11.184 1.00 61.06 243 VAL A N 1
ATOM 1883 C CA . VAL A 1 243 ? -6.656 17.146 9.768 1.00 61.06 243 VAL A CA 1
ATOM 1884 C C . VAL A 1 243 ? -5.689 18.205 9.254 1.00 61.06 243 VAL A C 1
ATOM 1886 O O . VAL A 1 243 ? -5.887 19.396 9.496 1.00 61.06 243 VAL A O 1
ATOM 1889 N N . GLY A 1 244 ? -4.656 17.741 8.547 1.00 52.50 244 GLY A N 1
ATOM 1890 C CA . GLY A 1 244 ? -3.690 18.570 7.833 1.00 52.50 244 GLY A CA 1
ATOM 1891 C C . GLY A 1 244 ? -3.094 19.727 8.633 1.00 52.50 244 GLY A C 1
ATOM 1892 O O . GLY A 1 244 ? -3.093 19.768 9.867 1.00 52.50 244 GLY A O 1
ATOM 1893 N N . SER A 1 245 ? -2.585 20.674 7.866 1.00 44.03 245 SER A N 1
ATOM 1894 C CA . SER A 1 245 ? -1.945 21.886 8.316 1.00 44.03 245 SER A CA 1
ATOM 1895 C C . SER A 1 245 ? -2.757 23.100 7.863 1.00 44.03 245 SER A C 1
ATOM 1897 O O . SER A 1 245 ? -2.757 23.488 6.700 1.00 44.03 245 SER A O 1
ATOM 1899 N N . GLY A 1 246 ? -3.515 23.697 8.779 1.00 45.28 246 GLY A N 1
ATOM 1900 C CA . GLY A 1 246 ? -4.072 25.034 8.581 1.00 45.28 246 GLY A CA 1
ATOM 1901 C C . GLY A 1 246 ? -2.989 26.095 8.760 1.00 45.28 246 GLY A C 1
ATOM 1902 O O . GLY A 1 246 ? -1.907 25.791 9.243 1.00 45.28 246 GLY A O 1
ATOM 1903 N N . LYS A 1 247 ? -3.270 27.351 8.408 1.00 43.88 247 LYS A N 1
ATOM 1904 C CA . LYS A 1 247 ? -2.438 28.485 8.824 1.00 43.88 247 LYS A CA 1
ATOM 1905 C C . LYS A 1 247 ? -3.170 29.271 9.909 1.00 43.88 247 LYS A C 1
ATOM 1907 O O . LYS A 1 247 ? -4.367 29.521 9.756 1.00 43.88 247 LYS A O 1
ATOM 1912 N N . ASP A 1 248 ? -2.497 29.618 11.004 1.00 53.47 248 ASP A N 1
ATOM 1913 C CA . ASP A 1 248 ? -3.037 30.581 11.968 1.00 53.47 248 ASP A CA 1
ATOM 1914 C C . ASP A 1 248 ? -3.134 31.982 11.345 1.00 53.47 248 ASP A C 1
ATOM 1916 O O . ASP A 1 248 ? -2.725 32.228 10.207 1.00 53.47 248 ASP A O 1
ATOM 1920 N N . GLU A 1 249 ? -3.673 32.924 12.113 1.00 46.59 249 GLU A N 1
ATOM 1921 C CA . GLU A 1 249 ? -3.751 34.344 11.754 1.00 46.59 249 GLU A CA 1
ATOM 1922 C C . GLU A 1 249 ? -2.388 34.984 11.420 1.00 46.59 249 GLU A C 1
ATOM 1924 O O . GLU A 1 249 ? -2.346 36.019 10.756 1.00 46.59 249 GLU A O 1
ATOM 1929 N N . ASN A 1 250 ? -1.282 34.344 11.812 1.00 47.22 250 ASN A N 1
ATOM 1930 C CA . ASN A 1 250 ? 0.090 34.772 11.553 1.00 47.22 250 ASN A CA 1
ATOM 1931 C C . ASN A 1 250 ? 0.756 33.991 10.404 1.00 47.22 250 ASN A C 1
ATOM 1933 O O . ASN A 1 250 ? 1.929 34.223 10.108 1.00 47.22 250 ASN A O 1
ATOM 1937 N N . GLY A 1 251 ? 0.033 33.084 9.740 1.00 43.50 251 GLY A N 1
ATOM 1938 C CA . GLY A 1 251 ? 0.550 32.272 8.642 1.00 43.50 251 GLY A CA 1
ATOM 1939 C C . GLY A 1 251 ? 1.325 31.019 9.068 1.00 43.50 251 GLY A C 1
ATOM 1940 O O . GLY A 1 251 ? 1.864 30.343 8.190 1.00 43.50 251 GLY A O 1
ATOM 1941 N N . ASN A 1 252 ? 1.389 30.696 10.365 1.00 47.19 252 ASN A N 1
ATOM 1942 C CA . ASN A 1 252 ? 2.067 29.500 10.866 1.00 47.19 252 ASN A CA 1
ATOM 1943 C C . ASN A 1 252 ? 1.201 28.268 10.682 1.00 47.19 252 ASN A C 1
ATOM 1945 O O . ASN A 1 252 ? -0.008 28.314 10.866 1.00 47.19 252 ASN A O 1
ATOM 1949 N N . GLU A 1 253 ? 1.842 27.148 10.403 1.00 51.16 253 GLU A N 1
ATOM 1950 C CA . GLU A 1 253 ? 1.180 25.871 10.224 1.00 51.16 253 GLU A CA 1
ATOM 1951 C C . GLU A 1 253 ? 0.586 25.347 11.554 1.00 51.16 253 GLU A C 1
ATOM 1953 O O . GLU A 1 253 ? 1.316 25.118 12.519 1.00 51.16 253 GLU A O 1
ATOM 1958 N N . VAL A 1 254 ? -0.737 25.171 11.638 1.00 50.19 254 VAL A N 1
ATOM 1959 C CA . VAL A 1 254 ? -1.449 24.681 12.830 1.00 50.19 254 VAL A CA 1
ATOM 1960 C C . VAL A 1 254 ? -2.453 23.603 12.451 1.00 50.19 254 VAL A C 1
ATOM 1962 O O . VAL A 1 254 ? -3.255 23.763 11.534 1.00 50.19 254 VAL A O 1
ATOM 1965 N N . ALA A 1 255 ? -2.440 22.498 13.190 1.00 56.84 255 ALA A N 1
ATOM 1966 C CA . ALA A 1 255 ? -3.378 21.408 12.979 1.00 56.84 255 ALA A CA 1
ATOM 1967 C C . ALA A 1 255 ? -4.819 21.856 13.294 1.00 56.84 255 ALA A C 1
ATOM 1969 O O . ALA A 1 255 ? -5.074 22.428 14.356 1.00 56.84 255 ALA A O 1
ATOM 1970 N N . ARG A 1 256 ? -5.765 21.602 12.381 1.00 52.53 256 ARG A N 1
ATOM 1971 C CA . ARG A 1 256 ? -7.161 22.044 12.521 1.00 52.53 256 ARG A CA 1
ATOM 1972 C C . ARG A 1 256 ? -8.055 20.901 12.991 1.00 52.53 256 ARG A C 1
ATOM 1974 O O . ARG A 1 256 ? -8.011 19.807 12.431 1.00 52.53 256 ARG A O 1
ATOM 1981 N N . GLU A 1 257 ? -8.888 21.156 13.997 1.00 62.59 257 GLU A N 1
ATOM 1982 C CA . GLU A 1 257 ? -9.977 20.244 14.359 1.00 62.59 257 GLU A CA 1
ATOM 1983 C C . GLU A 1 257 ? -11.006 20.194 13.221 1.00 62.59 257 GLU A C 1
ATOM 1985 O O . GLU A 1 257 ? -11.499 21.230 12.766 1.00 62.59 257 GLU A O 1
ATOM 1990 N N . ASP A 1 258 ? -11.316 18.987 12.752 1.00 64.69 258 ASP A N 1
ATOM 1991 C CA . ASP A 1 258 ? -12.286 18.755 11.684 1.00 64.69 258 ASP A CA 1
ATOM 1992 C C . ASP A 1 258 ? -13.569 18.151 12.253 1.00 64.69 258 ASP A C 1
ATOM 1994 O O . ASP A 1 258 ? -13.533 17.190 13.027 1.00 64.69 258 ASP A O 1
ATOM 1998 N N . ALA A 1 259 ? -14.715 18.707 11.859 1.00 73.50 259 ALA A N 1
ATOM 1999 C CA . ALA A 1 259 ? -16.018 18.203 12.290 1.00 73.50 259 ALA A CA 1
ATOM 2000 C C . ALA A 1 259 ? -16.307 16.794 11.740 1.00 73.50 259 ALA A C 1
ATOM 2002 O O . ALA A 1 259 ? -17.074 16.050 12.343 1.00 73.50 259 ALA A O 1
ATOM 2003 N N . GLY A 1 260 ? -15.677 16.421 10.623 1.00 74.19 260 GLY A N 1
ATOM 2004 C CA . GLY A 1 260 ? -15.764 15.113 9.987 1.00 74.19 260 GLY A CA 1
ATOM 2005 C C . GLY A 1 260 ? -14.834 14.056 10.579 1.00 74.19 260 GLY A C 1
ATOM 2006 O O . GLY A 1 260 ? -14.963 12.891 10.221 1.00 74.19 260 GLY A O 1
ATOM 2007 N N . ARG A 1 261 ? -13.914 14.398 11.486 1.00 84.88 261 ARG A N 1
ATOM 2008 C CA . ARG A 1 261 ? -13.043 13.433 12.172 1.00 84.88 261 ARG A CA 1
ATOM 2009 C C . ARG A 1 261 ? -13.273 13.524 13.660 1.00 84.88 261 ARG A C 1
ATOM 2011 O O . ARG A 1 261 ? -12.768 14.473 14.234 1.00 84.88 261 ARG A O 1
ATOM 2018 N N . THR A 1 262 ? -13.941 12.571 14.311 1.00 84.44 262 THR A N 1
ATOM 2019 C CA . THR A 1 262 ? -14.352 12.695 15.730 1.00 84.44 262 THR A CA 1
ATOM 2020 C C . THR A 1 262 ? -13.501 11.932 16.750 1.00 84.44 262 THR A C 1
ATOM 2022 O O . THR A 1 262 ? -13.758 12.041 17.943 1.00 84.44 262 THR A O 1
ATOM 2025 N N . SER A 1 263 ? -12.446 11.238 16.312 1.00 86.38 263 SER A N 1
ATOM 2026 C CA . SER A 1 263 ? -11.533 10.458 17.165 1.00 86.38 263 SER A CA 1
ATOM 2027 C C . SER A 1 263 ? -10.600 11.284 18.063 1.00 86.38 263 SER A C 1
ATOM 2029 O O . SER A 1 263 ? -10.425 12.496 17.885 1.00 86.38 263 SER A O 1
ATOM 2031 N N . GLU A 1 264 ? -9.919 10.587 18.972 1.00 89.81 264 GLU A N 1
ATOM 2032 C CA . GLU A 1 264 ? -8.674 11.034 19.603 1.00 89.81 264 GLU A CA 1
ATOM 2033 C C . GLU A 1 264 ? -7.472 10.330 18.947 1.00 89.81 264 GLU A C 1
ATOM 2035 O O . GLU A 1 264 ? -7.595 9.203 18.459 1.00 89.81 264 GLU A O 1
ATOM 2040 N N . ASN A 1 265 ? -6.297 10.963 18.926 1.00 90.62 265 ASN A N 1
ATOM 2041 C CA . ASN A 1 265 ? -5.062 10.304 18.513 1.00 90.62 265 ASN A CA 1
ATOM 2042 C C . ASN A 1 265 ? -3.839 10.737 19.322 1.00 90.62 265 ASN A C 1
ATOM 2044 O O . ASN A 1 265 ? -3.766 11.852 19.829 1.00 90.62 265 ASN A O 1
ATOM 2048 N N . ALA A 1 266 ? -2.875 9.829 19.378 1.00 90.56 266 ALA A N 1
ATOM 2049 C CA . ALA A 1 266 ? -1.526 10.001 19.887 1.00 90.56 266 ALA A CA 1
ATOM 2050 C C . ALA A 1 266 ? -0.525 9.701 18.759 1.00 90.56 266 ALA A C 1
ATOM 2052 O O . ALA A 1 266 ? -0.905 9.210 17.687 1.00 90.56 266 ALA A O 1
ATOM 2053 N N . TRP A 1 267 ? 0.750 9.989 18.999 1.00 90.38 267 TRP A N 1
ATOM 2054 C CA . TRP A 1 267 ? 1.833 9.654 18.077 1.00 90.38 267 TRP A CA 1
ATOM 2055 C C . TRP A 1 267 ? 2.893 8.833 18.791 1.00 90.38 267 TRP A C 1
ATOM 2057 O O . TRP A 1 267 ? 3.342 9.192 19.877 1.00 90.38 267 TRP A O 1
ATOM 2067 N N . ASP A 1 268 ? 3.324 7.756 18.152 1.00 89.31 268 ASP A N 1
ATOM 2068 C CA . ASP A 1 268 ? 4.438 6.945 18.615 1.00 89.31 268 ASP A CA 1
ATOM 2069 C C . ASP A 1 268 ? 5.308 6.588 17.413 1.00 89.31 268 ASP A C 1
ATOM 2071 O O . ASP A 1 268 ? 4.830 6.280 16.330 1.00 89.31 268 ASP A O 1
ATOM 2075 N N . SER A 1 269 ? 6.616 6.734 17.530 1.00 87.56 269 SER A N 1
ATOM 2076 C CA . SER A 1 269 ? 7.557 6.388 16.453 1.00 87.56 269 SER A CA 1
ATOM 2077 C C . SER A 1 269 ? 8.831 5.756 16.990 1.00 87.56 269 SER A C 1
ATOM 2079 O O . SER A 1 269 ? 9.781 5.545 16.238 1.00 87.56 269 SER A O 1
ATOM 2081 N N . SER A 1 270 ? 8.866 5.493 18.296 1.00 89.12 270 SER A N 1
ATOM 2082 C CA . SER A 1 270 ? 10.093 5.178 19.018 1.00 89.12 270 SER A CA 1
ATOM 2083 C C . SER A 1 270 ? 9.926 4.070 20.044 1.00 89.12 270 SER A C 1
ATOM 2085 O O . SER A 1 270 ? 10.940 3.507 20.455 1.00 89.12 270 SER A O 1
ATOM 2087 N N . SER A 1 271 ? 8.701 3.744 20.481 1.00 93.38 271 SER A N 1
ATOM 2088 C CA . SER A 1 271 ? 8.529 2.586 21.357 1.00 93.38 271 SER A CA 1
ATOM 2089 C C . SER A 1 271 ? 8.965 1.304 20.635 1.00 93.38 271 SER A C 1
ATOM 2091 O O . SER A 1 271 ? 8.840 1.211 19.409 1.00 93.38 271 SER A O 1
ATOM 2093 N N . PRO A 1 272 ? 9.473 0.289 21.359 1.00 97.06 272 PRO A N 1
ATOM 2094 C CA . PRO A 1 272 ? 9.886 -0.967 20.737 1.00 97.06 272 PRO A CA 1
ATOM 2095 C C . PRO A 1 272 ? 8.778 -1.625 19.906 1.00 97.06 272 PRO A C 1
ATOM 2097 O O . PRO A 1 272 ? 9.050 -2.122 18.815 1.00 97.06 272 PRO A O 1
ATOM 2100 N N . ALA A 1 273 ? 7.531 -1.578 20.390 1.00 97.06 273 ALA A N 1
ATOM 2101 C CA . ALA A 1 273 ? 6.379 -2.110 19.670 1.00 97.06 273 ALA A CA 1
ATOM 2102 C C . ALA A 1 273 ? 6.085 -1.293 18.402 1.00 97.06 273 ALA A C 1
ATOM 2104 O O . ALA A 1 273 ? 5.953 -1.871 17.327 1.00 97.06 273 ALA A O 1
ATOM 2105 N N . ALA A 1 274 ? 6.080 0.043 18.483 1.00 95.94 274 ALA A N 1
ATOM 2106 C CA . ALA A 1 274 ? 5.898 0.901 17.312 1.00 95.94 274 ALA A CA 1
ATOM 2107 C C . ALA A 1 274 ? 6.965 0.659 16.240 1.00 95.94 274 ALA A C 1
ATOM 2109 O O . ALA A 1 274 ? 6.634 0.496 15.070 1.00 95.94 274 ALA A O 1
ATOM 2110 N N . VAL A 1 275 ? 8.242 0.599 16.628 1.00 95.69 275 VAL A N 1
ATOM 2111 C CA . VAL A 1 275 ? 9.348 0.346 15.695 1.00 95.69 275 VAL A CA 1
ATOM 2112 C C . VAL A 1 275 ? 9.174 -1.011 15.016 1.00 95.69 275 VAL A C 1
ATOM 2114 O O . VAL A 1 275 ? 9.204 -1.070 13.791 1.00 95.69 275 VAL A O 1
ATOM 2117 N N . ALA A 1 276 ? 8.905 -2.077 15.778 1.00 96.69 276 ALA A N 1
ATOM 2118 C CA . ALA A 1 276 ? 8.696 -3.412 15.218 1.00 96.69 276 ALA A CA 1
ATOM 2119 C C . ALA A 1 276 ? 7.544 -3.446 14.199 1.00 96.69 276 ALA A C 1
ATOM 2121 O O . ALA A 1 276 ? 7.684 -4.015 13.116 1.00 96.69 276 ALA A O 1
ATOM 2122 N N . LEU A 1 277 ? 6.423 -2.798 14.523 1.00 97.50 277 LEU A N 1
ATOM 2123 C CA . LEU A 1 277 ? 5.239 -2.729 13.671 1.00 97.50 277 LEU A CA 1
ATOM 2124 C C . LEU A 1 277 ? 5.448 -1.876 12.415 1.00 97.50 277 LEU A C 1
ATOM 2126 O O . LEU A 1 277 ? 4.966 -2.239 11.337 1.00 97.50 277 LEU A O 1
ATOM 2130 N N . ILE A 1 278 ? 6.196 -0.777 12.520 1.00 97.12 278 ILE A N 1
ATOM 2131 C CA . ILE A 1 278 ? 6.545 0.045 11.361 1.00 97.12 278 ILE A CA 1
ATOM 2132 C C . ILE A 1 278 ? 7.503 -0.718 10.444 1.00 97.12 278 ILE A C 1
ATOM 2134 O O . ILE A 1 278 ? 7.200 -0.853 9.260 1.00 97.12 278 ILE A O 1
ATOM 2138 N N . THR A 1 279 ? 8.576 -1.311 10.975 1.00 96.69 279 THR A N 1
ATOM 2139 C CA . THR A 1 279 ? 9.504 -2.143 10.194 1.00 96.69 279 THR A CA 1
ATOM 2140 C C . THR A 1 279 ? 8.774 -3.273 9.472 1.00 96.69 279 THR A C 1
ATOM 2142 O O . THR A 1 279 ? 8.960 -3.473 8.271 1.00 96.69 279 THR A O 1
ATOM 2145 N N . ARG A 1 280 ? 7.869 -3.971 10.168 1.00 97.69 280 ARG A N 1
ATOM 2146 C CA . ARG A 1 280 ? 7.052 -5.043 9.583 1.00 97.69 280 ARG A CA 1
ATOM 2147 C C . ARG A 1 280 ? 6.145 -4.541 8.456 1.00 97.69 280 ARG A C 1
ATOM 2149 O O . ARG A 1 280 ? 5.949 -5.243 7.468 1.00 97.69 280 ARG A O 1
ATOM 2156 N N . SER A 1 281 ? 5.618 -3.324 8.580 1.00 98.25 281 SER A N 1
ATOM 2157 C CA . SER A 1 281 ? 4.784 -2.688 7.551 1.00 98.25 281 SER A CA 1
ATOM 2158 C C . SER A 1 281 ? 5.595 -2.312 6.304 1.00 98.25 281 SER A C 1
ATOM 2160 O O . SER A 1 281 ? 5.148 -2.568 5.186 1.00 98.25 281 SER A O 1
ATOM 2162 N N . PHE A 1 282 ? 6.816 -1.791 6.470 1.00 98.00 282 PHE A N 1
ATOM 2163 C CA . PHE A 1 282 ? 7.736 -1.536 5.353 1.00 98.00 282 PHE A CA 1
ATOM 2164 C C . PHE A 1 282 ? 8.124 -2.827 4.628 1.00 98.00 282 PHE A C 1
ATOM 2166 O O . PHE A 1 282 ? 7.957 -2.917 3.410 1.00 98.00 282 PHE A O 1
ATOM 2173 N N . GLN A 1 283 ? 8.506 -3.864 5.381 1.00 98.00 283 GLN A N 1
ATOM 2174 C CA . GLN A 1 283 ? 8.781 -5.202 4.849 1.00 98.00 283 GLN A CA 1
ATOM 2175 C C . GLN A 1 283 ? 7.594 -5.763 4.055 1.00 98.00 283 GLN A C 1
ATOM 2177 O O . GLN A 1 283 ? 7.765 -6.198 2.919 1.00 98.00 283 GLN A O 1
ATOM 2182 N N . LEU A 1 284 ? 6.376 -5.691 4.608 1.00 98.38 284 LEU A N 1
ATOM 2183 C CA . LEU A 1 284 ? 5.151 -6.147 3.944 1.00 98.38 284 LEU A CA 1
ATOM 2184 C C . LEU A 1 284 ? 4.924 -5.456 2.591 1.00 98.38 284 LEU A C 1
ATOM 2186 O O . LEU A 1 284 ? 4.425 -6.083 1.658 1.00 98.38 284 LEU A O 1
ATOM 2190 N N . THR A 1 285 ? 5.265 -4.172 2.478 1.00 97.69 285 THR A N 1
ATOM 2191 C CA . THR A 1 285 ? 5.107 -3.399 1.234 1.00 97.69 285 THR A CA 1
ATOM 2192 C C . THR A 1 285 ? 6.306 -3.470 0.290 1.00 97.69 285 THR A C 1
ATOM 2194 O O . THR A 1 285 ? 6.236 -2.905 -0.797 1.00 97.69 285 THR A O 1
ATOM 2197 N N . ASN A 1 286 ? 7.381 -4.182 0.656 1.00 95.94 286 ASN A N 1
ATOM 2198 C CA . ASN A 1 286 ? 8.642 -4.225 -0.096 1.00 95.94 286 ASN A CA 1
ATOM 2199 C C . ASN A 1 286 ? 9.279 -2.843 -0.347 1.00 95.94 286 ASN A C 1
ATOM 2201 O O . ASN A 1 286 ? 10.032 -2.664 -1.307 1.00 95.94 286 ASN A O 1
ATOM 2205 N N . ILE A 1 287 ? 8.998 -1.874 0.527 1.00 93.38 287 ILE A N 1
ATOM 2206 C CA . ILE A 1 287 ? 9.630 -0.555 0.512 1.00 93.38 287 ILE A CA 1
ATOM 2207 C C . ILE A 1 287 ? 10.724 -0.555 1.573 1.00 93.38 287 ILE A C 1
ATOM 2209 O O . ILE A 1 287 ? 10.514 -1.002 2.699 1.00 93.38 287 ILE A O 1
ATOM 2213 N N . GLU A 1 288 ? 11.903 -0.057 1.210 1.00 87.38 288 GLU A N 1
ATOM 2214 C CA . GLU A 1 288 ? 12.991 0.137 2.165 1.00 87.38 288 GLU A CA 1
ATOM 2215 C C . GLU A 1 288 ? 12.575 1.137 3.248 1.00 87.38 288 GLU A C 1
ATOM 2217 O O . GLU A 1 288 ? 12.108 2.239 2.936 1.00 87.38 288 GLU A O 1
ATOM 2222 N N . GLU A 1 289 ? 12.736 0.737 4.511 1.00 85.44 289 GLU A N 1
ATOM 2223 C CA . GLU A 1 289 ? 12.396 1.580 5.651 1.00 85.44 289 GLU A CA 1
ATOM 2224 C C . GLU A 1 289 ? 13.303 2.807 5.700 1.00 85.44 289 GLU A C 1
ATOM 2226 O O . GLU A 1 289 ? 14.517 2.711 5.855 1.00 85.44 289 GLU A O 1
ATOM 2231 N N . ASP A 1 290 ? 12.679 3.976 5.610 1.00 81.69 290 ASP A N 1
ATOM 2232 C CA . ASP A 1 290 ? 13.343 5.267 5.677 1.00 81.69 290 ASP A CA 1
ATOM 2233 C C . ASP A 1 290 ? 12.433 6.250 6.423 1.00 81.69 290 ASP A C 1
ATOM 2235 O O . ASP A 1 290 ? 11.219 6.292 6.201 1.00 81.69 290 ASP A O 1
ATOM 2239 N N . ALA A 1 291 ? 13.004 7.052 7.326 1.00 73.44 291 ALA A N 1
ATOM 2240 C CA . ALA A 1 291 ? 12.234 7.989 8.144 1.00 73.44 291 ALA A CA 1
ATOM 2241 C C . ALA A 1 291 ? 11.507 9.062 7.310 1.00 73.44 291 ALA A C 1
ATOM 2243 O O . ALA A 1 291 ? 10.433 9.516 7.699 1.00 73.44 291 ALA A O 1
ATOM 2244 N N . GLY A 1 292 ? 12.056 9.438 6.156 1.00 80.00 292 GLY A N 1
ATOM 2245 C CA . GLY A 1 292 ? 11.429 10.316 5.177 1.00 80.00 292 GLY A CA 1
ATOM 2246 C C . GLY A 1 292 ? 10.306 9.644 4.386 1.00 80.00 292 GLY A C 1
ATOM 2247 O O . GLY A 1 292 ? 9.453 10.356 3.861 1.00 80.00 292 GLY A O 1
ATOM 2248 N N . LYS A 1 293 ? 10.248 8.306 4.326 1.00 86.56 293 LYS A N 1
ATOM 2249 C CA . LYS A 1 293 ? 9.192 7.538 3.634 1.00 86.56 293 LYS A CA 1
ATOM 2250 C C . LYS A 1 293 ? 8.009 7.148 4.525 1.00 86.56 293 LYS A C 1
ATOM 2252 O O . LYS A 1 293 ? 7.128 6.413 4.090 1.00 86.56 293 LYS A O 1
ATOM 2257 N N . ARG A 1 294 ? 7.958 7.617 5.767 1.00 85.25 294 ARG A N 1
ATOM 2258 C CA . ARG A 1 294 ? 6.816 7.413 6.666 1.00 85.25 294 ARG A CA 1
ATOM 2259 C C . ARG A 1 294 ? 6.458 8.681 7.390 1.00 85.25 294 ARG A C 1
ATOM 2261 O O . ARG A 1 294 ? 7.310 9.540 7.601 1.00 85.25 294 ARG A O 1
ATOM 2268 N N . ASP A 1 295 ? 5.223 8.729 7.850 1.00 85.25 295 ASP A N 1
ATOM 2269 C CA . ASP A 1 295 ? 4.844 9.594 8.959 1.00 85.25 295 ASP A CA 1
ATOM 2270 C C . ASP A 1 295 ? 5.213 8.919 10.297 1.00 85.25 295 ASP A C 1
ATOM 2272 O O . ASP A 1 295 ? 5.739 7.803 10.322 1.00 85.25 295 ASP A O 1
ATOM 2276 N N . GLY A 1 296 ? 4.935 9.573 11.428 1.00 83.00 296 GLY A N 1
ATOM 2277 C CA . GLY A 1 296 ? 4.909 8.844 12.698 1.00 83.00 296 GLY A CA 1
ATOM 2278 C C . GLY A 1 296 ? 3.759 7.829 12.720 1.00 83.00 296 GLY A C 1
ATOM 2279 O O . GLY A 1 296 ? 2.767 8.020 12.015 1.00 83.00 296 GLY A O 1
ATOM 2280 N N . MET A 1 297 ? 3.845 6.763 13.522 1.00 93.75 297 MET A N 1
ATOM 2281 C CA . MET A 1 297 ? 2.677 5.898 13.716 1.00 93.75 297 MET A CA 1
ATOM 2282 C C . MET A 1 297 ? 1.635 6.668 14.530 1.00 93.75 297 MET A C 1
ATOM 2284 O O . MET A 1 297 ? 1.882 7.100 15.659 1.00 93.75 297 MET A O 1
ATOM 2288 N N . GLN A 1 298 ? 0.464 6.862 13.931 1.00 94.81 298 GLN A N 1
ATOM 2289 C CA . GLN A 1 298 ? -0.639 7.564 14.570 1.00 94.81 298 GLN A CA 1
ATOM 2290 C C . GLN A 1 298 ? -1.555 6.550 15.242 1.00 94.81 298 GLN A C 1
ATOM 2292 O O . GLN A 1 298 ? -2.277 5.825 14.558 1.00 94.81 298 GLN A O 1
ATOM 2297 N N . VAL A 1 299 ? -1.563 6.536 16.571 1.00 96.81 299 VAL A N 1
ATOM 2298 C CA . VAL A 1 299 ? -2.456 5.681 17.360 1.00 96.81 299 VAL A CA 1
ATOM 2299 C C . VAL A 1 299 ? -3.782 6.407 17.529 1.00 96.81 299 VAL A C 1
ATOM 2301 O O . VAL A 1 299 ? -3.809 7.521 18.040 1.00 96.81 299 VAL A O 1
ATOM 2304 N N . VAL A 1 300 ? -4.878 5.806 17.080 1.00 96.81 300 VAL A N 1
ATOM 2305 C CA . VAL A 1 300 ? -6.222 6.391 17.092 1.00 96.81 300 VAL A CA 1
ATOM 2306 C C . VAL A 1 300 ? -7.133 5.639 18.049 1.00 96.81 300 VAL A C 1
ATOM 2308 O O . VAL A 1 300 ? -7.104 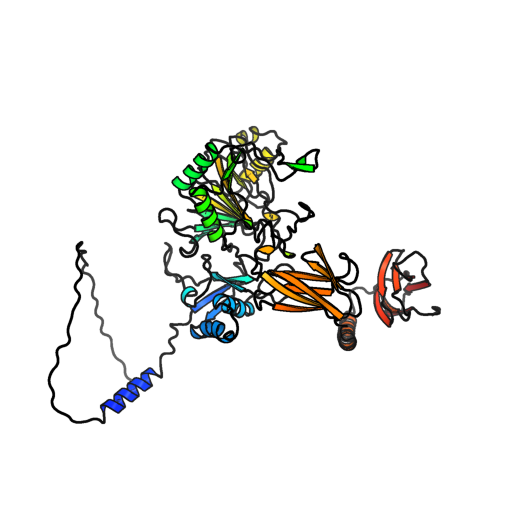4.410 18.113 1.00 96.81 300 VAL A O 1
ATOM 2311 N N . LYS A 1 301 ? -7.979 6.391 18.746 1.00 97.50 301 LYS A N 1
ATOM 2312 C CA . LYS A 1 301 ? -8.980 5.891 19.682 1.00 97.50 301 LYS A CA 1
ATOM 2313 C C . LYS A 1 301 ? -10.354 6.430 19.296 1.00 97.50 301 LYS A C 1
ATOM 2315 O O . LYS A 1 301 ? -10.511 7.630 19.064 1.00 97.50 301 LYS A O 1
ATOM 2320 N N . TYR A 1 302 ? -11.331 5.534 19.241 1.00 97.00 302 TYR A N 1
ATOM 2321 C CA . TYR A 1 302 ? -12.734 5.853 19.004 1.00 97.00 302 TYR A CA 1
ATOM 2322 C C . TYR A 1 302 ? -13.578 5.376 20.185 1.00 97.00 302 TYR A C 1
ATOM 2324 O O . TYR A 1 302 ? -13.488 4.217 20.599 1.00 97.00 302 TYR A O 1
ATOM 2332 N N . GLU A 1 303 ? -14.409 6.280 20.680 1.00 96.62 303 GLU A N 1
ATOM 2333 C CA . GLU A 1 303 ? -15.522 6.028 21.593 1.00 96.62 303 GLU A CA 1
ATOM 2334 C C . GLU A 1 303 ? -16.831 5.847 20.799 1.00 96.62 303 GLU A C 1
ATOM 2336 O O . GLU A 1 303 ? -16.876 6.176 19.607 1.00 96.62 303 GLU A O 1
ATOM 2341 N N . PRO A 1 304 ? -17.918 5.345 21.418 1.00 96.06 304 PRO A N 1
ATOM 2342 C CA . PRO A 1 304 ? -19.208 5.220 20.748 1.00 96.06 304 PRO A CA 1
ATOM 2343 C C . PRO A 1 304 ? -19.639 6.522 20.062 1.00 96.06 304 PRO A C 1
ATOM 2345 O O . PRO A 1 304 ? -19.419 7.614 20.584 1.00 96.06 304 PRO A O 1
ATOM 2348 N N . THR A 1 305 ? -20.264 6.398 18.891 1.00 93.75 305 THR A N 1
ATOM 2349 C CA . THR A 1 305 ? -20.635 7.449 17.921 1.00 93.75 305 THR A CA 1
ATOM 2350 C C . THR A 1 305 ? -19.480 8.128 17.180 1.00 93.75 305 THR A C 1
ATOM 2352 O O . THR A 1 305 ? -19.718 8.745 16.143 1.00 93.75 305 THR A O 1
ATOM 2355 N N . GLN A 1 306 ? -18.227 7.990 17.628 1.00 94.81 306 GLN A N 1
ATOM 2356 C CA . GLN A 1 306 ? -17.093 8.588 16.925 1.00 94.81 306 GLN A CA 1
ATOM 2357 C C . GLN A 1 306 ? -16.708 7.783 15.683 1.00 94.81 306 GLN A C 1
ATOM 2359 O O . GLN A 1 306 ? -16.716 6.553 15.696 1.00 94.81 306 GLN A O 1
ATOM 2364 N N . GLY A 1 307 ? -16.289 8.486 14.634 1.00 93.94 307 GLY A N 1
ATOM 2365 C CA . GLY A 1 307 ? -15.831 7.926 13.368 1.00 93.94 307 GLY A CA 1
ATOM 2366 C C . GLY A 1 307 ? -14.946 8.913 12.608 1.00 93.94 307 GLY A C 1
ATOM 2367 O O . GLY A 1 307 ? -14.455 9.901 13.162 1.00 93.94 307 GLY A O 1
ATOM 2368 N N . TYR A 1 308 ? -14.751 8.653 11.320 1.00 94.56 308 TYR A N 1
ATOM 2369 C CA . TYR A 1 308 ? -14.047 9.561 10.420 1.00 94.56 308 TYR A CA 1
ATOM 2370 C C . TYR A 1 308 ? -14.719 9.519 9.052 1.00 94.56 308 TYR A C 1
ATOM 2372 O O . TYR A 1 308 ? -14.883 8.444 8.477 1.00 94.56 308 TYR A O 1
ATOM 2380 N N . ASN A 1 309 ? -15.129 10.682 8.561 1.00 95.44 309 ASN A N 1
ATOM 2381 C CA . ASN A 1 309 ? -15.762 10.873 7.272 1.00 95.44 309 ASN A CA 1
ATOM 2382 C C . ASN A 1 309 ? -14.868 10.401 6.117 1.00 95.44 309 ASN A C 1
ATOM 2384 O O . ASN A 1 309 ? -13.669 10.177 6.266 1.00 95.44 309 ASN A O 1
ATOM 2388 N N . THR A 1 310 ? -15.477 10.256 4.947 1.00 94.50 310 THR A N 1
ATOM 2389 C CA . THR A 1 310 ? -14.816 9.801 3.726 1.00 94.50 310 THR A CA 1
ATOM 2390 C C . THR A 1 310 ? -13.694 10.754 3.325 1.00 94.50 310 THR A C 1
ATOM 2392 O O . THR A 1 310 ? -13.943 11.939 3.111 1.00 94.50 310 THR A O 1
ATOM 2395 N N . HIS A 1 311 ? -12.479 10.232 3.185 1.00 93.56 311 HIS A N 1
ATOM 2396 C CA . HIS A 1 311 ? -11.292 10.994 2.805 1.00 93.56 311 HIS A CA 1
ATOM 2397 C C . HIS A 1 311 ? -10.317 10.130 1.987 1.00 93.56 311 HIS A C 1
ATOM 2399 O O . HIS A 1 311 ? -10.368 8.897 2.062 1.00 93.56 311 HIS A O 1
ATOM 2405 N N . PRO A 1 312 ? -9.443 10.750 1.177 1.00 94.12 312 PRO A N 1
ATOM 2406 C CA . PRO A 1 312 ? -8.258 10.092 0.653 1.00 94.12 312 PRO A CA 1
ATOM 2407 C C . PRO A 1 312 ? -7.117 10.151 1.676 1.00 94.12 312 PRO A C 1
ATOM 2409 O O . PRO A 1 312 ? -7.037 11.081 2.479 1.00 94.12 312 PRO A O 1
ATOM 2412 N N . ASP A 1 313 ? -6.195 9.192 1.595 1.00 94.88 313 ASP A N 1
ATOM 2413 C CA . ASP A 1 313 ? -4.916 9.295 2.305 1.00 94.88 313 ASP A CA 1
ATOM 2414 C C . ASP A 1 313 ? -3.841 10.004 1.484 1.00 94.88 313 ASP A C 1
ATOM 2416 O O . ASP A 1 313 ? -2.892 10.515 2.070 1.00 94.88 313 ASP A O 1
ATOM 2420 N N . TYR A 1 314 ? -3.964 10.031 0.155 1.00 92.12 314 TYR A N 1
ATOM 2421 C CA . TYR A 1 314 ? -3.052 10.779 -0.706 1.00 92.12 314 TYR A CA 1
ATOM 2422 C C . TYR A 1 314 ? -3.338 12.279 -0.671 1.00 92.12 314 TYR A C 1
ATOM 2424 O O . TYR A 1 314 ? -4.457 12.719 -0.411 1.00 92.12 314 TYR A O 1
ATOM 2432 N N . PHE A 1 315 ? -2.327 13.046 -1.057 1.00 86.81 315 PHE A N 1
ATOM 2433 C CA . PHE A 1 315 ? -2.416 14.488 -1.246 1.00 86.81 31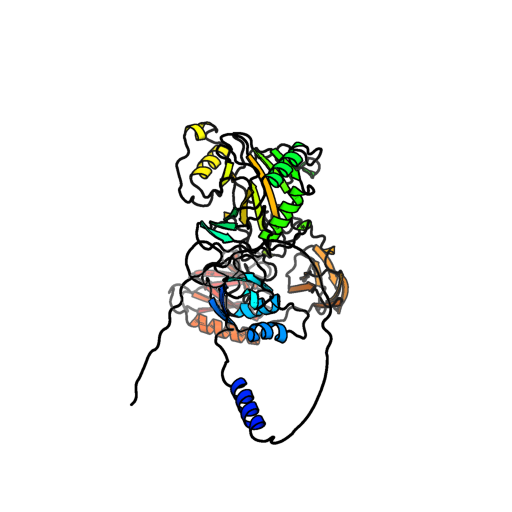5 PHE A CA 1
ATOM 2434 C C . PHE A 1 315 ? -2.645 14.841 -2.718 1.00 86.81 315 PHE A C 1
ATOM 2436 O O . PHE A 1 315 ? -2.133 14.187 -3.631 1.00 86.81 315 PHE A O 1
ATOM 2443 N N . SER A 1 316 ? -3.435 15.875 -2.965 1.00 81.94 316 SER A N 1
ATOM 2444 C CA . SER A 1 316 ? -3.608 16.489 -4.275 1.00 81.94 316 SER A CA 1
ATOM 2445 C C . SER A 1 316 ? -2.411 17.391 -4.601 1.00 81.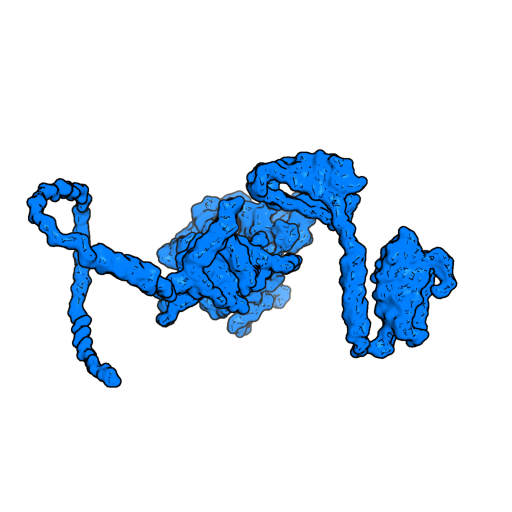94 316 SER A C 1
ATOM 2447 O O . SER A 1 316 ? -1.867 18.029 -3.702 1.00 81.94 316 SER A O 1
ATOM 2449 N N . PRO A 1 317 ? -2.047 17.581 -5.885 1.00 69.12 317 PRO A N 1
ATOM 2450 C CA . PRO A 1 317 ? -1.032 18.563 -6.291 1.00 69.12 317 PRO A CA 1
ATOM 2451 C C . PRO A 1 317 ? -1.325 20.020 -5.891 1.00 69.12 317 PRO A C 1
ATOM 2453 O O . PRO A 1 317 ? -0.520 20.896 -6.175 1.00 69.12 317 PRO A O 1
ATOM 2456 N N . ARG A 1 318 ? -2.508 20.306 -5.334 1.00 68.62 318 ARG A N 1
ATOM 2457 C CA . ARG A 1 318 ? -2.913 21.637 -4.859 1.00 68.62 318 ARG A CA 1
ATOM 2458 C C . ARG A 1 318 ? -2.812 21.795 -3.343 1.00 68.62 318 ARG A C 1
ATOM 2460 O O . ARG A 1 318 ? -3.110 22.879 -2.855 1.00 68.62 318 ARG A O 1
ATOM 2467 N N . ASP A 1 319 ? -2.472 20.732 -2.617 1.00 67.75 319 ASP A N 1
ATOM 2468 C CA . ASP A 1 319 ? -2.462 20.761 -1.152 1.00 67.75 319 ASP A CA 1
ATOM 2469 C C . ASP A 1 319 ? -1.266 21.554 -0.609 1.00 67.75 319 ASP A C 1
ATOM 2471 O O . ASP A 1 319 ? -1.363 22.150 0.459 1.00 67.75 319 ASP A O 1
ATOM 2475 N N . ASP A 1 320 ? -0.175 21.622 -1.375 1.00 64.88 320 ASP A N 1
ATOM 2476 C CA . ASP A 1 320 ? 0.975 22.485 -1.119 1.00 64.88 320 ASP A CA 1
ATOM 2477 C C . ASP A 1 320 ? 1.583 22.910 -2.466 1.00 64.88 320 ASP A C 1
ATOM 2479 O O . ASP A 1 320 ? 1.824 22.075 -3.338 1.00 64.88 320 ASP A O 1
ATOM 2483 N N . GLU A 1 321 ? 1.794 24.213 -2.659 1.00 63.53 321 GLU A N 1
ATOM 2484 C CA . GLU A 1 321 ? 2.395 24.757 -3.885 1.00 63.53 321 GLU A CA 1
ATOM 2485 C C . GLU A 1 321 ? 3.914 24.519 -3.946 1.00 63.53 321 GLU A C 1
ATOM 2487 O O . GLU A 1 321 ? 4.488 24.489 -5.037 1.00 63.53 321 GLU A O 1
ATOM 2492 N N . ASP A 1 322 ? 4.561 24.328 -2.792 1.00 58.84 322 ASP A N 1
ATOM 2493 C CA . ASP A 1 322 ? 6.008 24.154 -2.655 1.00 58.84 322 ASP A CA 1
ATOM 2494 C C . ASP A 1 322 ? 6.441 22.675 -2.673 1.00 58.84 322 ASP A C 1
ATOM 2496 O O . ASP A 1 322 ? 7.646 22.384 -2.709 1.00 58.84 322 ASP A O 1
ATOM 2500 N N . PHE A 1 323 ? 5.477 21.745 -2.686 1.00 66.06 323 PHE A N 1
ATOM 2501 C CA . PHE A 1 323 ? 5.705 20.304 -2.634 1.00 66.06 323 PHE A CA 1
ATOM 2502 C C . PHE A 1 323 ? 5.114 19.558 -3.840 1.00 66.06 323 PHE A C 1
ATOM 2504 O O . PHE A 1 323 ? 3.924 19.651 -4.136 1.00 66.06 323 PHE A O 1
ATOM 2511 N N . ASP A 1 324 ? 5.925 18.738 -4.518 1.00 71.69 324 ASP A N 1
ATOM 2512 C CA . ASP A 1 324 ? 5.431 17.887 -5.606 1.00 71.69 324 ASP A CA 1
ATOM 2513 C C . ASP A 1 324 ? 4.789 16.604 -5.055 1.00 71.69 324 ASP A C 1
ATOM 2515 O O . ASP A 1 324 ? 5.460 15.594 -4.836 1.00 71.69 324 ASP A O 1
ATOM 2519 N N . PHE A 1 325 ? 3.467 16.628 -4.870 1.00 77.75 325 PHE A N 1
ATOM 2520 C CA . PHE A 1 325 ? 2.689 15.441 -4.497 1.00 77.75 325 PHE A CA 1
ATOM 2521 C C . PHE A 1 325 ? 2.403 14.489 -5.661 1.00 77.75 325 PHE A C 1
ATOM 2523 O O . PHE A 1 325 ? 1.754 13.456 -5.474 1.00 77.75 325 PHE A O 1
ATOM 2530 N N . ASN A 1 326 ? 2.818 14.811 -6.887 1.00 74.38 326 ASN A N 1
ATOM 2531 C CA . ASN A 1 326 ? 2.496 13.990 -8.040 1.00 74.38 326 ASN A CA 1
ATOM 2532 C C . ASN A 1 326 ? 3.557 12.884 -8.230 1.00 74.38 326 ASN A C 1
ATOM 2534 O O . ASN A 1 326 ? 4.661 13.152 -8.712 1.00 74.38 326 ASN A O 1
ATOM 2538 N N . PRO A 1 327 ? 3.232 11.607 -7.935 1.00 70.94 327 PRO A N 1
ATOM 2539 C CA . PRO A 1 327 ? 4.199 10.510 -8.028 1.00 70.94 327 PRO A CA 1
ATOM 2540 C C . PRO A 1 327 ? 4.746 10.313 -9.451 1.00 70.94 327 PRO A C 1
ATOM 2542 O O . PRO A 1 327 ? 5.866 9.814 -9.622 1.00 70.94 327 PRO A O 1
ATOM 2545 N N . TYR A 1 328 ? 3.986 10.746 -10.465 1.00 66.25 328 TYR A N 1
ATOM 2546 C CA . TYR A 1 328 ? 4.354 10.647 -11.873 1.00 66.25 328 TYR A CA 1
ATOM 2547 C C . TYR A 1 328 ? 5.451 11.642 -12.294 1.00 66.25 328 TYR A C 1
ATOM 2549 O O . TYR A 1 328 ? 6.315 11.290 -13.097 1.00 66.25 328 TYR A O 1
ATOM 2557 N N . SER A 1 329 ? 5.468 12.871 -11.765 1.00 63.62 329 SER A N 1
ATOM 2558 C CA . SER A 1 329 ? 6.473 13.888 -12.136 1.00 63.62 329 SER A CA 1
ATOM 2559 C C . SER A 1 329 ? 7.831 13.707 -11.456 1.00 63.62 329 SER A C 1
ATOM 2561 O O . SER A 1 329 ? 8.779 14.412 -11.812 1.00 63.62 329 SER A O 1
ATOM 2563 N N . GLY A 1 330 ? 7.938 12.745 -10.537 1.00 64.62 330 GLY A N 1
ATOM 2564 C CA . GLY A 1 330 ? 9.098 12.554 -9.664 1.00 64.62 330 GLY A CA 1
ATOM 2565 C C . GLY A 1 330 ? 8.786 12.831 -8.193 1.00 64.62 330 GLY A C 1
ATOM 2566 O O . GLY A 1 330 ? 9.540 12.376 -7.339 1.00 64.62 330 GLY A O 1
ATOM 2567 N N . GLY A 1 331 ? 7.644 13.461 -7.905 1.00 74.31 331 GLY A N 1
ATOM 2568 C CA . GLY A 1 331 ? 7.159 13.759 -6.564 1.00 74.31 331 GLY A CA 1
ATOM 2569 C C . GLY A 1 331 ? 6.895 12.546 -5.672 1.00 74.31 331 GLY A C 1
ATOM 2570 O O . GLY A 1 331 ? 7.029 11.382 -6.083 1.00 74.31 331 GLY A O 1
ATOM 2571 N N . SER A 1 332 ? 6.506 12.822 -4.429 1.00 84.50 332 SER A N 1
ATOM 2572 C CA . SER A 1 332 ? 6.206 11.804 -3.423 1.00 84.50 332 SER A CA 1
ATOM 2573 C C . SER A 1 332 ? 4.793 11.958 -2.872 1.00 84.50 332 SER A C 1
ATOM 2575 O O . SER A 1 332 ? 4.247 13.048 -2.765 1.00 84.50 332 SER A O 1
ATOM 2577 N N . ASN A 1 333 ? 4.155 10.838 -2.565 1.00 91.56 333 ASN A N 1
ATOM 2578 C CA . ASN A 1 333 ? 2.826 10.799 -1.975 1.00 91.56 333 ASN A CA 1
ATOM 2579 C C . ASN A 1 333 ? 2.704 9.557 -1.089 1.00 91.56 333 ASN A C 1
ATOM 2581 O O . ASN A 1 333 ? 3.508 8.623 -1.197 1.00 91.56 333 ASN A O 1
ATOM 2585 N N . ARG A 1 334 ? 1.684 9.518 -0.234 1.00 94.62 334 ARG A N 1
ATOM 2586 C CA . ARG A 1 334 ? 1.344 8.301 0.504 1.00 94.62 334 ARG A CA 1
ATOM 2587 C C . ARG A 1 334 ? 0.943 7.236 -0.509 1.00 94.62 334 ARG A C 1
ATOM 2589 O O . ARG A 1 334 ? -0.016 7.397 -1.257 1.00 94.62 334 ARG A O 1
ATOM 2596 N N . PHE A 1 335 ? 1.735 6.178 -0.565 1.00 96.06 335 PHE A N 1
ATOM 2597 C CA . PHE A 1 335 ? 1.605 5.068 -1.495 1.00 96.06 335 PHE A CA 1
ATOM 2598 C C . PHE A 1 335 ? 0.634 4.019 -0.973 1.00 96.06 335 PHE A C 1
ATOM 2600 O O . PHE A 1 335 ? -0.287 3.615 -1.684 1.00 96.06 335 PHE A O 1
ATOM 2607 N N . ALA A 1 336 ? 0.827 3.611 0.278 1.00 97.88 336 ALA A N 1
ATOM 2608 C CA . ALA A 1 336 ? 0.024 2.598 0.934 1.00 97.88 336 ALA A CA 1
ATOM 2609 C C . ALA A 1 336 ? -0.222 2.971 2.394 1.00 97.88 336 ALA A C 1
ATOM 2611 O O . ALA A 1 336 ? 0.618 3.598 3.047 1.00 97.88 336 ALA A O 1
ATOM 2612 N N . THR A 1 337 ? -1.359 2.519 2.902 1.00 98.62 337 THR A N 1
ATOM 2613 C CA . THR A 1 337 ? -1.724 2.642 4.309 1.00 98.62 337 THR A CA 1
ATOM 2614 C C . THR A 1 337 ? -1.854 1.254 4.900 1.00 98.62 337 THR A C 1
ATOM 2616 O O . THR A 1 337 ? -2.604 0.417 4.392 1.00 98.62 337 THR A O 1
ATOM 2619 N N . VAL A 1 338 ? -1.130 1.019 5.994 1.00 98.69 338 VAL A N 1
ATOM 2620 C CA . VAL A 1 338 ? -1.317 -0.146 6.858 1.00 98.69 338 VAL A CA 1
ATOM 2621 C C . VAL A 1 338 ? -2.062 0.333 8.100 1.00 98.69 338 VAL A C 1
ATOM 2623 O O . VAL A 1 338 ? -1.473 0.936 8.996 1.00 98.69 338 VAL A O 1
ATOM 2626 N N . PHE A 1 339 ? -3.376 0.102 8.132 1.00 98.62 339 PHE A N 1
ATOM 2627 C CA . PHE A 1 339 ? -4.217 0.403 9.289 1.00 98.62 339 PHE A CA 1
ATOM 2628 C C . PHE A 1 339 ? -4.305 -0.813 10.200 1.00 98.62 339 PHE A C 1
ATOM 2630 O O . PHE A 1 339 ? -4.976 -1.791 9.872 1.00 98.62 339 PHE A O 1
ATOM 2637 N N . MET A 1 340 ? -3.654 -0.757 11.350 1.00 98.12 340 MET A N 1
ATOM 2638 C CA . MET A 1 340 ? -3.603 -1.865 12.294 1.00 98.12 340 MET A CA 1
ATOM 2639 C C . MET A 1 340 ? -4.729 -1.790 13.315 1.00 98.12 340 MET A C 1
ATOM 2641 O O . MET A 1 340 ? -5.002 -0.719 13.851 1.00 98.12 340 MET A O 1
ATOM 2645 N N . TYR A 1 341 ? -5.364 -2.922 13.612 1.00 98.56 341 TYR A N 1
ATOM 2646 C CA . TYR A 1 341 ? -6.387 -3.024 14.649 1.00 98.56 341 TYR A CA 1
ATOM 2647 C C . TYR A 1 341 ? -5.756 -3.530 15.950 1.00 98.56 341 TYR A C 1
ATOM 2649 O O . TYR A 1 341 ? -5.224 -4.641 16.004 1.00 98.56 341 TYR A O 1
ATOM 2657 N N . LEU A 1 342 ? -5.803 -2.698 16.993 1.00 98.44 342 LEU A N 1
ATOM 2658 C CA . LEU A 1 342 ? -5.112 -2.946 18.265 1.00 98.44 342 LEU A CA 1
ATOM 2659 C C . LEU A 1 342 ? -6.022 -3.575 19.330 1.00 98.44 342 LEU A C 1
ATOM 2661 O O . LEU A 1 342 ? -5.551 -3.920 20.407 1.00 98.44 342 LEU A O 1
ATOM 2665 N N . ASN A 1 343 ? -7.318 -3.718 19.050 1.00 98.19 343 ASN A N 1
ATOM 2666 C CA . ASN A 1 343 ? -8.271 -4.455 19.874 1.00 98.19 343 ASN A CA 1
ATOM 2667 C C . ASN A 1 343 ? -9.484 -4.922 19.044 1.00 98.19 343 ASN A C 1
ATOM 2669 O O . ASN A 1 343 ? -9.660 -4.510 17.894 1.00 98.19 343 ASN A O 1
ATOM 2673 N N . ASP A 1 344 ? -10.328 -5.750 19.663 1.00 97.88 344 ASP A N 1
ATOM 2674 C CA . ASP A 1 344 ? -11.627 -6.166 19.131 1.00 97.88 344 ASP A CA 1
ATOM 2675 C C . ASP A 1 344 ? -12.737 -5.241 19.675 1.00 97.88 344 ASP A C 1
ATOM 2677 O O . ASP A 1 344 ? -13.086 -5.345 20.855 1.00 97.88 344 ASP A O 1
ATOM 2681 N N . PRO A 1 345 ? -13.294 -4.312 18.872 1.00 96.62 345 PRO A N 1
ATOM 2682 C CA . PRO A 1 345 ? -14.472 -3.552 19.276 1.00 96.62 345 PRO A CA 1
ATOM 2683 C C . PRO A 1 345 ? -15.712 -4.451 19.338 1.00 96.62 345 PRO A C 1
ATOM 2685 O O . PRO A 1 345 ? -15.833 -5.415 18.582 1.00 96.62 345 PRO A O 1
ATOM 2688 N N . GLU A 1 346 ? -16.665 -4.106 20.208 1.00 97.00 346 GLU A N 1
ATOM 2689 C CA . GLU A 1 346 ? -17.885 -4.904 20.386 1.00 97.00 346 GLU A CA 1
ATOM 2690 C C . GLU A 1 346 ? -18.834 -4.787 19.188 1.00 97.00 346 GLU A C 1
ATOM 2692 O O . GLU A 1 346 ? -19.399 -5.789 18.752 1.00 97.00 346 GLU A O 1
ATOM 2697 N N . GLU A 1 347 ? -19.026 -3.572 18.662 1.00 95.19 347 GLU A N 1
ATOM 2698 C CA . GLU A 1 347 ? -19.914 -3.328 17.522 1.00 95.19 347 GLU A CA 1
ATOM 2699 C C . GLU A 1 347 ? -19.526 -2.057 16.750 1.00 95.19 347 GLU A C 1
ATOM 2701 O O . GLU A 1 347 ? -19.280 -1.000 17.339 1.00 95.19 347 GLU A O 1
ATOM 2706 N N . GLY A 1 348 ? -19.529 -2.134 15.416 1.00 93.88 348 GLY A N 1
ATOM 2707 C CA . GLY A 1 348 ? -19.160 -1.030 14.525 1.00 93.88 348 GLY A CA 1
ATOM 2708 C C . GLY A 1 348 ? -17.649 -0.893 14.316 1.00 93.88 348 GLY A C 1
ATOM 2709 O O . GLY A 1 348 ? -16.883 -1.836 14.498 1.00 93.88 348 GLY A O 1
ATOM 2710 N N . GLY A 1 349 ? -17.199 0.290 13.888 1.00 95.56 349 GLY A N 1
ATOM 2711 C CA . GLY A 1 349 ? -15.765 0.578 13.778 1.00 95.56 349 GLY A CA 1
ATOM 2712 C C . GLY A 1 349 ? -15.040 -0.013 12.559 1.00 95.56 349 GLY A C 1
ATOM 2713 O O . GLY A 1 349 ? -13.811 0.034 12.519 1.00 95.56 349 GLY A O 1
ATOM 2714 N N . ASN A 1 350 ? -15.739 -0.543 11.553 1.00 96.06 350 ASN A N 1
ATOM 2715 C CA . ASN A 1 350 ? -15.125 -0.996 10.295 1.00 96.06 350 ASN A CA 1
ATOM 2716 C C . ASN A 1 350 ? -14.343 0.123 9.580 1.00 96.06 350 ASN A C 1
ATOM 2718 O O . ASN A 1 350 ? -14.686 1.302 9.676 1.00 96.06 350 ASN A O 1
ATOM 2722 N N . THR A 1 351 ? -13.310 -0.246 8.824 1.00 98.06 351 THR A N 1
ATOM 2723 C CA . THR A 1 351 ? -12.732 0.643 7.801 1.00 98.06 351 THR A CA 1
ATOM 2724 C C . THR A 1 351 ? -13.501 0.405 6.508 1.00 98.06 351 THR A C 1
ATOM 2726 O O . THR A 1 351 ? -13.419 -0.690 5.957 1.00 98.06 351 THR A O 1
ATOM 2729 N N . VAL A 1 352 ? -14.289 1.377 6.050 1.00 98.00 352 VAL A N 1
ATOM 2730 C CA . VAL A 1 352 ? -15.183 1.233 4.888 1.00 98.00 352 VAL A CA 1
ATOM 2731 C C . VAL A 1 352 ? -14.646 2.003 3.688 1.00 98.00 352 VAL A C 1
ATOM 2733 O O . VAL A 1 352 ? -14.056 3.064 3.857 1.00 98.00 352 VAL A O 1
ATOM 2736 N N . PHE A 1 353 ? -14.885 1.491 2.482 1.00 97.94 353 PHE A N 1
ATOM 2737 C CA . PHE A 1 353 ? -14.570 2.122 1.200 1.00 97.94 353 PHE A CA 1
ATOM 2738 C C . PHE A 1 353 ? -15.885 2.457 0.478 1.00 97.94 353 PHE A C 1
ATOM 2740 O O . PHE A 1 353 ? -16.396 1.634 -0.287 1.00 97.94 353 PHE A O 1
ATOM 2747 N N . PRO A 1 354 ? -16.483 3.641 0.725 1.00 95.75 354 PRO A N 1
ATOM 2748 C CA . PRO A 1 354 ? -17.853 3.958 0.305 1.00 95.75 354 PRO A CA 1
ATOM 2749 C C . PRO A 1 354 ? -18.110 3.875 -1.201 1.00 95.75 354 PRO A C 1
ATOM 2751 O O . PRO A 1 354 ? -19.241 3.618 -1.617 1.00 95.75 354 PRO A O 1
ATOM 2754 N N . GLY A 1 355 ? -17.071 4.094 -2.013 1.00 94.31 355 GLY A N 1
ATOM 2755 C CA . GLY A 1 355 ? -17.139 4.016 -3.474 1.00 94.31 355 GLY A CA 1
ATOM 2756 C C . GLY A 1 355 ? -17.174 2.592 -4.032 1.00 94.31 355 GLY A C 1
ATOM 2757 O O . GLY A 1 355 ? -17.333 2.429 -5.238 1.00 94.31 355 GLY A O 1
ATOM 2758 N N . SER A 1 356 ? -17.027 1.570 -3.183 1.00 94.06 356 SER A N 1
ATOM 2759 C CA . SER A 1 356 ? -16.949 0.167 -3.597 1.00 94.06 356 SER A CA 1
ATOM 2760 C C . SER A 1 356 ? -18.099 -0.663 -3.040 1.00 94.06 356 SER A C 1
ATOM 2762 O O . SER A 1 356 ? -18.435 -0.522 -1.861 1.00 94.06 356 SER A O 1
ATOM 2764 N N . PRO A 1 357 ? -18.706 -1.543 -3.854 1.00 91.75 357 PRO A N 1
ATOM 2765 C CA . PRO A 1 357 ? -19.800 -2.389 -3.401 1.00 91.75 357 PRO A CA 1
ATOM 2766 C C . PRO A 1 357 ? -19.324 -3.378 -2.331 1.00 91.75 357 PRO A C 1
ATOM 2768 O O . PRO A 1 357 ? -18.224 -3.926 -2.416 1.00 91.75 357 PRO A O 1
ATOM 2771 N N . GLY A 1 358 ? -20.161 -3.607 -1.319 1.00 89.88 358 GLY A N 1
ATOM 2772 C CA . GLY A 1 358 ? -19.929 -4.650 -0.325 1.00 89.88 358 GLY A CA 1
ATOM 2773 C C . GLY A 1 358 ? -20.127 -6.046 -0.912 1.00 89.88 358 GLY A C 1
ATOM 2774 O O . GLY A 1 358 ? -20.847 -6.229 -1.891 1.00 89.88 358 GLY A O 1
ATOM 2775 N N . ILE A 1 359 ? -19.508 -7.047 -0.283 1.00 84.06 359 ILE A N 1
ATOM 2776 C CA . ILE A 1 359 ? -19.636 -8.458 -0.690 1.00 84.06 359 ILE A CA 1
ATOM 2777 C C . ILE A 1 359 ? -21.063 -8.964 -0.427 1.00 84.06 359 ILE A C 1
ATOM 2779 O O . ILE A 1 359 ? -21.602 -9.720 -1.225 1.00 84.06 359 ILE A O 1
ATOM 2783 N N . ASN A 1 360 ? -21.679 -8.513 0.672 1.00 87.44 360 ASN A N 1
ATOM 2784 C CA . ASN A 1 360 ? -23.054 -8.825 1.056 1.00 87.44 360 ASN A CA 1
ATOM 2785 C C . ASN A 1 360 ? -23.688 -7.572 1.684 1.00 87.44 360 ASN A C 1
ATOM 2787 O O . ASN A 1 360 ? -23.646 -7.432 2.907 1.00 87.44 360 ASN A O 1
ATOM 2791 N N . PRO A 1 361 ? -24.199 -6.629 0.874 1.00 90.50 361 PRO A N 1
ATOM 2792 C CA . PRO A 1 361 ? -24.810 -5.419 1.399 1.00 90.50 361 PRO A CA 1
ATOM 2793 C C . PRO A 1 361 ? -26.068 -5.767 2.198 1.00 90.50 361 PRO A C 1
ATOM 2795 O O . PRO A 1 361 ? -26.899 -6.559 1.749 1.00 90.50 361 PRO A O 1
ATOM 2798 N N . VAL A 1 362 ? -26.209 -5.166 3.373 1.00 92.12 362 VAL A N 1
ATOM 2799 C CA . VAL A 1 362 ? -27.395 -5.298 4.225 1.00 92.12 362 VAL A CA 1
ATOM 2800 C C . VAL A 1 362 ? -27.935 -3.919 4.584 1.00 92.12 362 VAL A C 1
ATOM 2802 O O . VAL A 1 362 ? -27.209 -2.928 4.542 1.00 92.12 362 VAL A O 1
ATOM 2805 N N . GLU A 1 363 ? -29.218 -3.851 4.925 1.00 91.81 363 GLU A N 1
ATOM 2806 C CA . GLU A 1 363 ? -29.813 -2.613 5.427 1.00 91.81 363 GLU A CA 1
ATOM 2807 C C . GLU A 1 363 ? -29.324 -2.338 6.859 1.00 91.81 363 GLU A C 1
ATOM 2809 O O . GLU A 1 363 ? -29.332 -3.260 7.687 1.00 91.81 363 GLU A O 1
ATOM 2814 N N . PRO A 1 364 ? -28.910 -1.100 7.182 1.00 93.06 364 PRO A N 1
ATOM 2815 C CA . PRO A 1 364 ? -28.531 -0.736 8.540 1.00 93.06 364 PRO A CA 1
ATOM 2816 C C . PRO A 1 364 ? -29.708 -0.896 9.520 1.00 93.06 364 PRO A C 1
ATOM 2818 O O . PRO A 1 364 ? -30.831 -0.488 9.202 1.00 93.06 364 PRO A O 1
ATOM 2821 N N . PRO A 1 365 ? -29.480 -1.410 10.741 1.00 95.38 365 PRO A N 1
ATOM 2822 C CA . PRO A 1 365 ? -30.495 -1.412 11.788 1.00 95.38 365 PRO A CA 1
ATOM 2823 C C . PRO A 1 365 ? -30.998 0.009 12.097 1.00 95.38 365 PRO A C 1
ATOM 2825 O O . PRO A 1 365 ? -30.219 0.959 12.219 1.00 95.38 365 PRO A O 1
ATOM 2828 N N . GLN A 1 366 ? -32.319 0.178 12.219 1.00 94.62 366 GLN A N 1
ATOM 2829 C CA . GLN A 1 366 ? -32.924 1.503 12.404 1.00 94.62 366 GLN A CA 1
ATOM 2830 C C . GLN A 1 366 ? -32.537 2.142 13.745 1.00 94.62 366 GLN A C 1
ATOM 2832 O O . GLN A 1 366 ? -32.400 3.358 13.831 1.00 94.62 366 GLN A O 1
ATOM 2837 N N . ASP A 1 367 ? -32.362 1.339 14.789 1.00 94.94 367 ASP A N 1
ATOM 2838 C CA . ASP A 1 367 ? -31.861 1.768 16.093 1.00 94.94 367 ASP A CA 1
ATOM 2839 C C . ASP A 1 367 ? -30.432 2.315 16.007 1.00 94.94 367 ASP A C 1
ATOM 2841 O O . ASP A 1 367 ? -30.175 3.379 16.568 1.00 94.94 367 ASP A O 1
ATOM 2845 N N . VAL A 1 368 ? -29.555 1.680 15.221 1.00 94.62 368 VAL A N 1
ATOM 2846 C CA . VAL A 1 368 ? -28.210 2.200 14.921 1.00 94.62 368 VAL A CA 1
ATOM 2847 C C . VAL A 1 368 ? -28.290 3.528 14.168 1.00 94.62 368 VAL A C 1
ATOM 2849 O O . VAL A 1 368 ? -27.635 4.498 14.540 1.00 94.62 368 VAL A O 1
ATOM 2852 N N . LEU A 1 369 ? -29.132 3.619 13.136 1.00 94.00 369 LEU A N 1
ATOM 2853 C CA . LEU A 1 369 ? -29.327 4.865 12.390 1.00 94.00 369 LEU A CA 1
ATOM 2854 C C . LEU A 1 369 ? -29.861 6.003 13.276 1.00 94.00 369 LEU A C 1
ATOM 2856 O O . LEU A 1 369 ? -29.482 7.156 13.085 1.00 94.00 369 LEU A O 1
ATOM 2860 N N . ASN A 1 370 ? -30.728 5.696 14.242 1.00 94.94 370 ASN A N 1
ATOM 2861 C CA . ASN A 1 370 ? -31.308 6.675 15.165 1.00 94.94 370 ASN A CA 1
ATOM 2862 C C . ASN A 1 370 ? -30.296 7.239 16.179 1.00 94.94 370 ASN A C 1
ATOM 2864 O O . ASN A 1 370 ? -30.619 8.209 16.861 1.00 94.94 370 ASN A O 1
ATOM 2868 N N . MET A 1 371 ? -29.089 6.667 16.277 1.00 94.19 371 MET A N 1
ATOM 2869 C CA . MET A 1 371 ? -27.997 7.231 17.081 1.00 94.19 371 MET A CA 1
ATOM 2870 C C . MET A 1 371 ? -27.414 8.513 16.467 1.00 94.19 371 MET A C 1
ATOM 2872 O O . MET A 1 371 ? -26.717 9.250 17.160 1.00 94.19 371 MET A O 1
ATOM 2876 N N . PHE A 1 372 ? -27.692 8.780 15.187 1.00 94.00 372 PHE A N 1
ATOM 2877 C CA . PHE A 1 372 ? -27.107 9.879 14.423 1.00 94.00 372 PHE A CA 1
ATOM 2878 C C . PHE A 1 372 ? -28.193 10.783 13.838 1.00 94.00 372 PHE A C 1
ATOM 2880 O O . PHE A 1 372 ? -29.255 10.318 13.411 1.00 94.00 372 PHE A O 1
ATOM 2887 N N . GLU A 1 373 ? -27.924 12.088 13.783 1.00 93.12 373 GLU A N 1
ATOM 2888 C CA . GLU A 1 373 ? -28.847 13.046 13.174 1.00 93.12 373 GLU A CA 1
ATOM 2889 C C . GLU A 1 373 ? -29.051 12.737 11.681 1.00 93.12 373 GLU A C 1
ATOM 2891 O O . GLU A 1 373 ? -28.114 12.397 10.961 1.00 93.12 373 GLU A O 1
ATOM 2896 N N . SER A 1 374 ? -30.284 12.885 11.184 1.00 89.44 374 SER A N 1
ATOM 2897 C CA . SER A 1 374 ? -30.666 12.440 9.833 1.00 89.44 374 SER A CA 1
ATOM 2898 C C . SER A 1 374 ? -29.847 13.043 8.684 1.00 89.44 374 SER A C 1
ATOM 2900 O O . SER A 1 374 ? -29.769 12.433 7.625 1.00 89.44 374 SER A O 1
ATOM 2902 N N . ASN A 1 375 ? -29.246 14.220 8.876 1.00 88.31 375 ASN A N 1
ATOM 2903 C CA . ASN A 1 375 ? -28.456 14.921 7.857 1.00 88.31 375 ASN A CA 1
ATOM 2904 C C . ASN A 1 375 ? -26.956 14.971 8.200 1.00 88.31 375 ASN A C 1
ATOM 2906 O O . ASN A 1 375 ? -26.227 15.792 7.640 1.00 88.31 375 ASN A O 1
ATOM 2910 N N . SER A 1 376 ? -26.500 14.145 9.143 1.00 91.31 376 SER A N 1
ATOM 2911 C CA . SER A 1 376 ? -25.107 14.129 9.580 1.00 91.31 376 SER A CA 1
ATOM 2912 C C . SER A 1 376 ? -24.233 13.283 8.650 1.00 91.31 376 SER A C 1
ATOM 2914 O O . SER A 1 376 ? -24.701 12.365 7.968 1.00 91.31 376 SER A O 1
ATOM 2916 N N . TRP A 1 377 ? -22.935 13.585 8.607 1.00 93.12 377 TRP A N 1
ATOM 2917 C CA . TRP A 1 377 ? -21.995 12.775 7.833 1.00 93.12 377 TRP A CA 1
ATOM 2918 C C . TRP A 1 377 ? -21.817 11.389 8.464 1.00 93.12 377 TRP A C 1
ATOM 2920 O O . TRP A 1 377 ? -21.639 10.417 7.735 1.00 93.12 377 TRP A O 1
ATOM 2930 N N . GLU A 1 378 ? -21.916 11.280 9.793 1.00 94.06 378 GLU A N 1
ATOM 2931 C CA . GLU A 1 378 ? -21.835 10.019 10.529 1.00 94.06 378 GLU A CA 1
ATOM 2932 C C . GLU A 1 378 ? -22.911 9.063 10.036 1.00 94.06 378 GLU A C 1
ATOM 2934 O O . GLU A 1 378 ? -22.597 7.926 9.696 1.00 94.06 378 GLU A O 1
ATOM 2939 N N . ARG A 1 379 ? -24.159 9.538 9.911 1.00 93.88 379 ARG A N 1
ATOM 2940 C CA . ARG A 1 379 ? -25.260 8.732 9.383 1.00 93.88 379 ARG A CA 1
ATOM 2941 C C . ARG A 1 379 ? -24.974 8.240 7.965 1.00 93.88 379 ARG A C 1
ATOM 2943 O O . ARG A 1 379 ? -25.135 7.053 7.692 1.00 93.88 379 ARG A O 1
ATOM 2950 N N . ASN A 1 380 ? -24.495 9.125 7.089 1.00 93.50 380 ASN A N 1
ATOM 2951 C CA . ASN A 1 380 ? -24.132 8.758 5.717 1.00 93.50 380 ASN A CA 1
ATOM 2952 C C . ASN A 1 380 ? -23.028 7.689 5.688 1.00 93.50 380 ASN A C 1
ATOM 2954 O O . ASN A 1 380 ? -23.083 6.759 4.886 1.00 93.50 380 ASN A O 1
ATOM 2958 N N . VAL A 1 381 ? -22.024 7.798 6.564 1.00 95.38 381 VAL A N 1
ATOM 2959 C CA . VAL A 1 381 ? -20.963 6.789 6.681 1.00 95.38 381 VAL A CA 1
ATOM 2960 C C . VAL A 1 381 ? -21.520 5.480 7.234 1.00 95.38 381 VAL A C 1
ATOM 2962 O O . VAL A 1 381 ? -21.212 4.433 6.676 1.00 95.38 381 VAL A O 1
ATOM 2965 N N . VAL A 1 382 ? -22.365 5.517 8.270 1.00 95.62 382 VAL A N 1
ATOM 2966 C CA . VAL A 1 382 ? -23.016 4.327 8.845 1.00 95.62 382 VAL A CA 1
ATOM 2967 C C . VAL A 1 382 ? -23.767 3.554 7.777 1.00 95.62 382 VAL A C 1
ATOM 2969 O O . VAL A 1 382 ? -23.575 2.350 7.685 1.00 95.62 382 VAL A O 1
ATOM 2972 N N . GLU A 1 383 ? -24.549 4.212 6.923 1.00 94.31 383 GLU A N 1
ATOM 2973 C CA . GLU A 1 383 ? -25.222 3.537 5.806 1.00 94.31 383 GLU A CA 1
ATOM 2974 C C . GLU A 1 383 ? -24.218 2.783 4.919 1.00 94.31 383 GLU A C 1
ATOM 2976 O O . GLU A 1 383 ? -24.392 1.597 4.629 1.00 94.31 383 GLU A O 1
ATOM 2981 N N . LYS A 1 384 ? -23.092 3.424 4.582 1.00 96.38 384 LYS A N 1
ATOM 2982 C CA . LYS A 1 384 ? -22.019 2.796 3.796 1.00 96.38 384 LYS A CA 1
ATOM 2983 C C . LYS A 1 384 ? -21.363 1.623 4.512 1.00 96.38 384 LYS A C 1
ATOM 2985 O O . LYS A 1 384 ? -20.990 0.662 3.847 1.00 96.38 384 LYS A O 1
ATOM 2990 N N . CYS A 1 385 ? -21.270 1.642 5.837 1.00 95.75 385 CYS A N 1
ATOM 2991 C CA . CYS A 1 385 ? -20.699 0.545 6.622 1.00 95.75 385 CYS A CA 1
ATOM 2992 C C . CYS A 1 385 ? -21.429 -0.789 6.448 1.00 95.75 385 CYS A C 1
ATOM 2994 O O . CYS A 1 385 ? -20.813 -1.833 6.658 1.00 95.75 385 CYS A O 1
ATOM 2996 N N . TYR A 1 386 ? -22.708 -0.755 6.062 1.00 95.38 386 TYR A N 1
ATOM 2997 C CA . TYR A 1 386 ? -23.512 -1.950 5.813 1.00 95.38 386 TYR A CA 1
ATOM 2998 C C . TYR A 1 386 ? -23.637 -2.299 4.323 1.00 95.38 386 TYR A C 1
ATOM 3000 O O . TYR A 1 386 ? -23.866 -3.460 3.990 1.00 95.38 386 TYR A O 1
ATOM 3008 N N . THR A 1 387 ? -23.462 -1.331 3.415 1.00 95.75 387 THR A N 1
ATOM 3009 C CA . THR A 1 387 ? -23.676 -1.539 1.969 1.00 95.75 387 THR A CA 1
ATOM 3010 C C . THR A 1 387 ? -22.396 -1.641 1.137 1.00 95.75 387 THR A C 1
ATOM 3012 O O . THR A 1 387 ? -22.433 -2.113 -0.001 1.00 95.75 387 THR A O 1
ATOM 3015 N N . SER A 1 388 ? -21.272 -1.152 1.655 1.00 96.94 388 SER A N 1
ATOM 3016 C CA . SER A 1 388 ? -20.018 -0.998 0.912 1.00 96.94 388 SER A CA 1
ATOM 3017 C C . SER A 1 388 ? -18.940 -1.973 1.384 1.00 96.94 388 SER A C 1
ATOM 3019 O O . SER A 1 388 ? -19.080 -2.656 2.399 1.00 96.94 388 SER A O 1
ATOM 3021 N N . LEU A 1 389 ? -17.849 -2.062 0.622 1.00 97.00 389 LEU A N 1
ATOM 3022 C CA . LEU A 1 389 ? -16.664 -2.822 1.011 1.00 97.00 389 LEU A CA 1
ATOM 3023 C C . LEU A 1 389 ? -16.158 -2.327 2.370 1.00 97.00 389 LEU A C 1
ATOM 3025 O O . LEU A 1 389 ? -15.926 -1.132 2.545 1.00 97.00 389 LEU A O 1
ATOM 3029 N N . GLY A 1 390 ? -15.931 -3.245 3.305 1.00 95.88 390 GLY A N 1
ATOM 3030 C CA . GLY A 1 390 ? -15.410 -2.917 4.623 1.00 95.88 390 GLY A CA 1
ATOM 3031 C C . GLY A 1 390 ? -14.426 -3.956 5.137 1.00 95.88 390 GLY A C 1
ATOM 3032 O O . GLY A 1 390 ? -14.577 -5.153 4.898 1.00 95.88 390 GLY A O 1
ATOM 3033 N N . VAL A 1 391 ? -13.426 -3.488 5.878 1.00 97.75 391 VAL A N 1
ATOM 3034 C CA . VAL A 1 391 ? -12.525 -4.328 6.663 1.00 97.75 391 VAL A CA 1
ATOM 3035 C C . VAL A 1 391 ? -12.963 -4.252 8.120 1.00 97.75 391 VAL A C 1
ATOM 3037 O O . VAL A 1 391 ? -12.906 -3.196 8.754 1.00 97.75 391 VAL A O 1
ATOM 3040 N N . THR A 1 392 ? -13.448 -5.378 8.637 1.00 96.06 392 THR A N 1
ATOM 3041 C CA . THR A 1 392 ? -13.836 -5.507 10.047 1.00 96.06 392 THR A CA 1
ATOM 3042 C C . THR A 1 392 ? -12.596 -5.526 10.937 1.00 96.06 392 THR A C 1
ATOM 3044 O O . THR A 1 392 ? -11.664 -6.269 10.593 1.00 96.06 392 THR A O 1
ATOM 3047 N N . PRO A 1 393 ? -12.588 -4.779 12.057 1.00 97.56 393 PRO A N 1
ATOM 3048 C CA . PRO A 1 393 ? -11.501 -4.792 13.020 1.00 97.56 393 PRO A CA 1
ATOM 3049 C C . PRO A 1 393 ? -11.361 -6.161 13.666 1.00 97.56 393 PRO A C 1
ATOM 3051 O O . PRO A 1 393 ? -12.353 -6.777 14.056 1.00 97.56 393 PRO A O 1
ATOM 3054 N N . LYS A 1 394 ? -10.120 -6.616 13.783 1.00 98.06 394 LYS A N 1
ATOM 3055 C CA . LYS A 1 394 ? -9.762 -7.766 14.603 1.00 98.06 394 LYS A CA 1
ATOM 3056 C C . LYS A 1 394 ? -8.348 -7.575 15.123 1.00 98.06 394 LYS A C 1
ATOM 3058 O O . LYS A 1 394 ? -7.457 -7.302 14.315 1.00 98.06 394 LYS A O 1
ATOM 3063 N N . LEU A 1 395 ? -8.145 -7.733 16.422 1.00 98.06 395 LEU A N 1
ATOM 3064 C CA . LEU A 1 395 ? -6.862 -7.638 17.100 1.00 98.06 395 LEU A CA 1
ATOM 3065 C C . LEU A 1 395 ? -5.775 -8.378 16.313 1.00 98.06 395 LEU A C 1
ATOM 3067 O O . LEU A 1 395 ? -5.953 -9.524 15.891 1.00 98.06 395 LEU A O 1
ATOM 3071 N N . GLY A 1 396 ? -4.659 -7.690 16.083 1.00 95.44 396 GLY A N 1
ATOM 3072 C CA . GLY A 1 396 ? -3.496 -8.250 15.399 1.00 95.44 396 GLY A CA 1
ATOM 3073 C C . GLY A 1 396 ? -3.625 -8.326 13.876 1.00 95.44 396 GLY A C 1
ATOM 3074 O O . GLY A 1 396 ? -2.667 -8.710 13.203 1.00 95.44 396 GLY A O 1
ATOM 3075 N N . THR A 1 397 ? -4.772 -7.952 13.301 1.00 98.50 397 THR A N 1
ATOM 3076 C CA . THR A 1 397 ? -4.940 -7.812 11.847 1.00 98.50 397 THR A CA 1
ATOM 3077 C C . THR A 1 397 ? -4.740 -6.365 11.397 1.00 98.50 397 THR A C 1
ATOM 3079 O O . THR A 1 397 ? -4.798 -5.429 12.196 1.00 98.50 397 THR A O 1
ATOM 3082 N N . ALA A 1 398 ? -4.521 -6.170 10.098 1.00 98.69 398 ALA A N 1
ATOM 3083 C CA . ALA A 1 398 ? -4.465 -4.850 9.485 1.00 98.69 398 ALA A CA 1
ATOM 3084 C C . ALA A 1 398 ? -5.308 -4.779 8.206 1.00 98.69 398 ALA A C 1
ATOM 3086 O O . ALA A 1 398 ? -5.475 -5.777 7.504 1.00 98.69 398 ALA A O 1
ATOM 3087 N N . ALA A 1 399 ? -5.811 -3.592 7.876 1.00 98.69 399 ALA A N 1
ATOM 3088 C CA . ALA A 1 399 ? -6.228 -3.261 6.520 1.00 98.69 399 ALA A CA 1
ATOM 3089 C C . ALA A 1 399 ? -5.020 -2.686 5.770 1.00 98.69 399 ALA A C 1
ATOM 3091 O O . ALA A 1 399 ? -4.446 -1.691 6.207 1.00 98.69 399 ALA A O 1
ATOM 3092 N N . LEU A 1 400 ? -4.641 -3.304 4.654 1.00 98.81 400 LEU A N 1
ATOM 3093 C CA . LEU A 1 400 ? -3.663 -2.759 3.715 1.00 98.81 400 LEU A CA 1
ATOM 3094 C C . LEU A 1 400 ? -4.409 -2.272 2.478 1.00 98.81 400 LEU A C 1
ATOM 3096 O O . LEU A 1 400 ? -5.086 -3.058 1.816 1.00 98.81 400 LEU A O 1
ATOM 3100 N N . PHE A 1 401 ? -4.265 -0.998 2.144 1.00 98.69 401 PHE A N 1
ATOM 3101 C CA . PHE A 1 401 ? -4.831 -0.441 0.922 1.00 98.69 401 PHE A CA 1
ATOM 3102 C C . PHE A 1 401 ? -3.884 0.564 0.281 1.00 98.69 401 PHE A C 1
ATOM 3104 O O . PHE A 1 401 ? -3.014 1.134 0.942 1.00 98.69 401 PHE A O 1
ATOM 3111 N N . TYR A 1 402 ? -4.037 0.737 -1.028 1.00 98.38 402 TYR A N 1
ATOM 3112 C CA . TYR A 1 402 ? -3.133 1.539 -1.841 1.00 98.38 402 TYR A CA 1
ATOM 3113 C C . TYR A 1 402 ? -3.811 2.819 -2.309 1.00 98.38 402 TYR A C 1
ATOM 3115 O O . TYR A 1 402 ? -4.909 2.793 -2.860 1.00 98.38 402 TYR A O 1
ATOM 3123 N N . SER A 1 403 ? -3.106 3.926 -2.123 1.00 97.06 403 SER A N 1
ATOM 3124 C CA . SER A 1 403 ? -3.471 5.250 -2.625 1.00 97.06 403 SER A CA 1
ATOM 3125 C C . SER A 1 403 ? -2.937 5.499 -4.040 1.00 97.06 403 SER A C 1
ATOM 3127 O O . SER A 1 403 ? -3.364 6.435 -4.715 1.00 97.06 403 SER A O 1
ATOM 3129 N N . ILE A 1 404 ? -1.995 4.667 -4.495 1.00 94.50 404 ILE A N 1
ATOM 3130 C CA . ILE A 1 404 ? -1.382 4.717 -5.824 1.00 94.50 404 ILE A CA 1
ATOM 3131 C C . ILE A 1 404 ? -1.545 3.343 -6.490 1.00 94.50 404 ILE A C 1
ATOM 3133 O O . ILE A 1 404 ? -1.268 2.307 -5.886 1.00 94.50 404 ILE A O 1
ATOM 3137 N N . THR A 1 405 ? -1.994 3.325 -7.742 1.00 94.88 405 THR A N 1
ATOM 3138 C CA . THR A 1 405 ? -2.136 2.126 -8.573 1.00 94.88 405 THR A CA 1
ATOM 3139 C C . THR A 1 405 ? -0.772 1.508 -8.919 1.00 94.88 405 THR A C 1
ATOM 3141 O O . THR A 1 405 ? 0.252 2.195 -8.870 1.00 94.88 405 THR A O 1
ATOM 3144 N N . PRO A 1 406 ? -0.716 0.228 -9.337 1.00 95.00 406 PRO A N 1
ATOM 3145 C CA . PRO A 1 406 ? 0.553 -0.428 -9.673 1.00 95.00 406 PRO A CA 1
ATOM 3146 C C . PRO A 1 406 ? 1.376 0.244 -10.775 1.00 95.00 406 PRO A C 1
ATOM 3148 O O . PRO A 1 406 ? 2.591 0.068 -10.796 1.00 95.00 406 PRO A O 1
ATOM 3151 N N . ASP A 1 407 ? 0.736 1.005 -11.668 1.00 91.50 407 ASP A N 1
ATOM 3152 C CA . ASP A 1 407 ? 1.379 1.774 -12.739 1.00 91.50 407 ASP A CA 1
ATOM 3153 C C . ASP A 1 407 ? 1.793 3.197 -12.305 1.00 91.50 407 ASP A C 1
ATOM 3155 O O . ASP A 1 407 ? 2.353 3.942 -13.108 1.00 91.50 407 ASP A O 1
ATOM 3159 N N . GLY A 1 408 ? 1.572 3.585 -11.043 1.00 89.00 408 GLY A N 1
ATOM 3160 C CA . GLY A 1 408 ? 2.067 4.842 -10.468 1.00 89.00 408 GLY A CA 1
ATOM 3161 C C . GLY A 1 408 ? 1.104 6.028 -10.536 1.00 89.00 408 GLY A C 1
ATOM 3162 O O . GLY A 1 408 ? 1.531 7.168 -10.343 1.00 89.00 408 GLY A O 1
ATOM 3163 N N . LYS A 1 409 ? -0.184 5.797 -10.807 1.00 89.00 409 LYS A N 1
ATOM 3164 C CA . LYS A 1 409 ? -1.220 6.836 -10.787 1.00 89.00 409 LYS A CA 1
ATOM 3165 C C . LYS A 1 409 ? -1.865 6.903 -9.403 1.00 89.00 409 LYS A C 1
ATOM 3167 O O . LYS A 1 409 ? -2.091 5.879 -8.778 1.00 89.00 409 LYS A O 1
ATOM 3172 N N . VAL A 1 410 ? -2.229 8.091 -8.930 1.00 91.69 410 VAL A N 1
ATOM 3173 C CA . VAL A 1 410 ? -3.123 8.208 -7.763 1.00 91.69 410 VAL A CA 1
ATOM 3174 C C . VAL A 1 410 ? -4.433 7.461 -8.044 1.00 91.69 410 VAL A C 1
ATOM 3176 O O . VAL A 1 410 ? -4.982 7.591 -9.142 1.00 91.69 410 VAL A O 1
ATOM 3179 N N . ASP A 1 411 ? -4.924 6.698 -7.065 1.00 94.56 411 ASP A N 1
ATOM 3180 C CA . ASP A 1 411 ? -6.180 5.949 -7.122 1.00 94.56 411 ASP A CA 1
ATOM 3181 C C . ASP A 1 411 ? -7.290 6.683 -6.345 1.00 94.56 411 ASP A C 1
ATOM 3183 O O . ASP A 1 411 ? -7.393 6.535 -5.123 1.00 94.56 411 ASP A O 1
ATOM 3187 N N . PRO A 1 412 ? -8.181 7.440 -7.016 1.00 93.75 412 PRO A N 1
ATOM 3188 C CA . PRO A 1 412 ? -9.280 8.127 -6.347 1.00 93.75 412 PRO A CA 1
ATOM 3189 C C . PRO A 1 412 ? -10.325 7.170 -5.774 1.00 93.75 412 PRO A C 1
ATOM 3191 O O . PRO A 1 412 ? -11.161 7.595 -4.983 1.00 93.75 412 PRO A O 1
ATOM 3194 N N . THR A 1 413 ? -10.319 5.889 -6.152 1.00 95.88 413 THR A N 1
ATOM 3195 C CA . THR A 1 413 ? -11.269 4.915 -5.601 1.00 95.88 413 THR A CA 1
ATOM 3196 C C . THR A 1 413 ? -10.896 4.482 -4.183 1.00 95.88 413 THR A C 1
ATOM 3198 O O . THR A 1 413 ? -11.737 3.919 -3.489 1.00 95.88 413 THR A O 1
ATOM 3201 N N . SER A 1 414 ? -9.684 4.820 -3.715 1.00 96.81 414 SER A N 1
ATOM 3202 C CA . SER A 1 414 ? -9.159 4.506 -2.374 1.00 96.81 414 SER A CA 1
ATOM 3203 C C . SER A 1 414 ? -9.737 5.364 -1.241 1.00 96.81 414 SER A C 1
ATOM 3205 O O . SER A 1 414 ? -9.353 5.201 -0.081 1.00 96.81 414 SER A O 1
ATOM 3207 N N . HIS A 1 415 ? -10.691 6.252 -1.552 1.00 97.00 415 HIS A N 1
ATOM 3208 C CA . HIS A 1 415 ? -11.432 6.993 -0.537 1.00 97.00 415 HIS A CA 1
ATOM 3209 C C . HIS A 1 415 ? -12.084 6.034 0.456 1.00 97.00 415 HIS A C 1
ATOM 3211 O O . HIS A 1 415 ? -12.826 5.117 0.085 1.00 97.00 415 HIS A O 1
ATOM 3217 N N . HIS A 1 416 ? -11.825 6.288 1.729 1.00 98.19 416 HIS A N 1
ATOM 3218 C CA . HIS A 1 416 ? -12.246 5.427 2.815 1.00 98.19 416 HIS A CA 1
ATOM 3219 C C . HIS A 1 416 ? -12.706 6.260 4.007 1.00 98.19 416 HIS A C 1
ATOM 3221 O O . HIS A 1 416 ? -12.501 7.471 4.071 1.00 98.19 416 HIS A O 1
ATOM 3227 N N . ALA A 1 417 ? -13.387 5.605 4.934 1.00 97.31 417 ALA A N 1
ATOM 3228 C CA . ALA A 1 417 ? -13.928 6.200 6.143 1.00 97.31 417 ALA A CA 1
ATOM 3229 C C . ALA A 1 417 ? -13.748 5.233 7.318 1.00 97.31 417 ALA A C 1
ATOM 3231 O O . ALA A 1 417 ? -13.655 4.013 7.141 1.00 97.31 417 ALA A O 1
ATOM 3232 N N . ALA A 1 418 ? -13.741 5.775 8.533 1.00 97.38 418 ALA A N 1
ATOM 3233 C CA . ALA A 1 418 ? -13.900 4.973 9.736 1.00 97.38 418 ALA A CA 1
ATOM 3234 C C . ALA A 1 418 ? -15.377 4.985 10.123 1.00 97.38 418 ALA A C 1
ATOM 3236 O O . ALA A 1 418 ? -15.922 6.026 10.498 1.00 97.38 418 ALA A O 1
ATOM 3237 N N . CYS A 1 419 ? -16.011 3.818 10.037 1.00 97.25 419 CYS A N 1
ATOM 3238 C CA . CYS A 1 419 ? -17.372 3.623 10.506 1.00 97.25 419 CYS A CA 1
ATOM 3239 C C . CYS A 1 419 ? -17.502 4.059 11.960 1.00 97.25 419 CYS A C 1
ATOM 3241 O O . CYS A 1 419 ? -16.653 3.655 12.765 1.00 97.25 419 CYS A O 1
ATOM 3243 N N . PRO A 1 420 ? -18.557 4.814 12.311 1.00 96.62 420 PRO A N 1
ATOM 3244 C CA . PRO A 1 420 ? -18.839 5.112 13.697 1.00 96.62 420 PRO A CA 1
ATOM 3245 C C . PRO A 1 420 ? -18.846 3.855 14.563 1.00 96.62 420 PRO A C 1
ATOM 3247 O O . PRO A 1 420 ? -19.342 2.795 14.161 1.00 96.62 420 PRO A O 1
ATOM 3250 N N . LEU A 1 421 ? -18.246 3.961 15.744 1.00 96.88 421 LEU A N 1
ATOM 3251 C CA . LEU A 1 421 ? -18.297 2.890 16.725 1.00 96.88 421 LEU A CA 1
ATOM 3252 C C . LEU A 1 421 ? -19.692 2.856 17.353 1.00 96.88 421 LEU A C 1
ATOM 3254 O O . LEU A 1 421 ? -20.204 3.891 17.768 1.00 96.88 421 LEU A O 1
ATOM 3258 N N . ILE A 1 422 ? -20.314 1.684 17.435 1.00 95.88 422 ILE A N 1
ATOM 3259 C CA . ILE A 1 422 ? -21.650 1.545 18.030 1.00 95.88 422 ILE A CA 1
ATOM 3260 C C . ILE A 1 422 ? -21.528 1.177 19.506 1.00 95.88 422 ILE A C 1
ATOM 3262 O O . ILE A 1 422 ? -22.198 1.773 20.351 1.00 95.88 422 ILE A O 1
ATOM 3266 N N . LYS A 1 423 ? -20.623 0.248 19.835 1.00 96.19 423 LYS A N 1
ATOM 3267 C CA . LYS A 1 423 ? -20.430 -0.239 21.202 1.00 96.19 423 LYS A CA 1
ATOM 3268 C C . LYS A 1 423 ? -18.973 -0.603 21.492 1.00 96.19 423 LYS A C 1
ATOM 3270 O O . LYS A 1 423 ? -18.248 -1.078 20.617 1.00 96.19 423 LYS A O 1
ATOM 3275 N N . GLY A 1 424 ? -18.574 -0.422 22.750 1.00 96.44 424 GLY A N 1
ATOM 3276 C CA . GLY A 1 424 ? -17.227 -0.701 23.241 1.00 96.44 424 GLY A CA 1
ATOM 3277 C C . GLY A 1 424 ? -16.267 0.451 22.952 1.00 96.44 424 GLY A C 1
ATOM 3278 O O . GLY A 1 424 ? -16.660 1.614 22.974 1.00 96.44 424 GLY A O 1
ATOM 3279 N N . GLN A 1 425 ? -15.013 0.114 22.666 1.00 96.62 425 GLN A N 1
ATOM 3280 C CA . GLN A 1 425 ? -13.953 1.056 22.309 1.00 96.62 425 GLN A CA 1
ATOM 3281 C C . GLN A 1 425 ? -13.145 0.473 21.148 1.00 96.62 425 GLN A C 1
ATOM 3283 O O . GLN A 1 425 ? -12.946 -0.741 21.093 1.00 96.62 425 GLN A O 1
ATOM 3288 N N . LYS A 1 426 ? -12.657 1.314 20.233 1.00 97.88 426 LYS A N 1
ATOM 3289 C CA . LYS A 1 426 ? -11.757 0.889 19.150 1.00 97.88 426 LYS A CA 1
ATOM 3290 C C . LYS A 1 426 ? -10.429 1.621 19.249 1.00 97.88 426 LYS A C 1
ATOM 3292 O O . LYS A 1 426 ? -10.397 2.849 19.239 1.00 97.88 426 LYS A O 1
ATOM 3297 N N . TRP A 1 427 ? -9.351 0.851 19.220 1.00 98.44 427 TRP A N 1
ATOM 3298 C CA . TRP A 1 427 ? -7.985 1.311 19.042 1.00 98.44 427 TRP A CA 1
ATOM 3299 C C . TRP A 1 427 ? -7.439 0.825 17.704 1.00 98.44 427 TRP A C 1
ATOM 3301 O O . TRP A 1 427 ? -7.622 -0.327 17.301 1.00 98.44 427 TRP A O 1
ATOM 3311 N N . GLY A 1 428 ? -6.747 1.712 17.004 1.00 97.94 428 GLY A N 1
ATOM 3312 C CA . GLY A 1 428 ? -6.029 1.366 15.787 1.00 97.94 428 GLY A CA 1
ATOM 3313 C C . GLY A 1 428 ? -4.766 2.191 15.619 1.00 97.94 428 GLY A C 1
ATOM 3314 O O . GLY A 1 428 ? -4.540 3.137 16.369 1.00 97.94 428 GLY A O 1
ATOM 3315 N N . ALA A 1 429 ? -3.954 1.851 14.627 1.00 97.81 429 ALA A N 1
ATOM 3316 C CA . ALA A 1 429 ? -2.771 2.623 14.279 1.00 97.81 429 ALA A CA 1
ATOM 3317 C C . ALA A 1 429 ? -2.647 2.800 12.763 1.00 97.81 429 ALA A C 1
ATOM 3319 O O . ALA A 1 429 ? -2.671 1.818 12.024 1.00 97.81 429 ALA A O 1
ATOM 3320 N N . ASN A 1 430 ? -2.495 4.047 12.309 1.00 96.94 430 ASN A N 1
ATOM 3321 C CA . ASN A 1 430 ? -2.127 4.349 10.927 1.00 96.94 430 ASN A CA 1
ATOM 3322 C C . ASN A 1 430 ? -0.608 4.288 10.776 1.00 96.94 430 ASN A C 1
ATOM 3324 O O . ASN A 1 430 ? 0.117 4.986 11.491 1.00 96.94 430 ASN A O 1
ATOM 3328 N N . ILE A 1 431 ? -0.146 3.519 9.793 1.00 97.19 431 ILE A N 1
ATOM 3329 C CA . ILE A 1 431 ? 1.218 3.590 9.274 1.00 97.19 431 ILE A CA 1
ATOM 3330 C C . ILE A 1 431 ? 1.109 3.948 7.793 1.00 97.19 431 ILE A C 1
ATOM 3332 O O . ILE A 1 431 ? 0.752 3.114 6.958 1.00 97.19 431 ILE A O 1
ATOM 3336 N N . TRP A 1 432 ? 1.379 5.216 7.486 1.00 96.88 432 TRP A N 1
ATOM 3337 C CA . TRP A 1 432 ? 1.403 5.724 6.119 1.00 96.88 432 TRP A CA 1
ATOM 3338 C C . TRP A 1 432 ? 2.794 5.564 5.525 1.00 96.88 432 TRP A C 1
ATOM 3340 O O . TRP A 1 432 ? 3.766 6.108 6.056 1.00 96.88 432 TRP A O 1
ATOM 3350 N N . ILE A 1 433 ? 2.871 4.838 4.414 1.00 96.31 433 ILE A N 1
ATOM 3351 C CA . ILE A 1 433 ? 4.109 4.573 3.689 1.00 96.31 433 ILE A CA 1
ATOM 3352 C C . ILE A 1 433 ? 4.078 5.380 2.400 1.00 96.31 433 ILE A C 1
ATOM 3354 O O . ILE A 1 433 ? 3.126 5.300 1.625 1.00 96.31 433 ILE A O 1
ATOM 3358 N N . TRP A 1 434 ? 5.120 6.164 2.173 1.00 93.56 434 TRP A N 1
ATOM 3359 C CA . TRP A 1 434 ? 5.292 6.993 0.991 1.00 93.56 434 TRP A CA 1
ATOM 3360 C C . TRP A 1 434 ? 6.083 6.245 -0.078 1.00 93.56 434 TRP A C 1
ATOM 3362 O O . TRP A 1 434 ? 6.979 5.461 0.233 1.00 93.56 434 TRP A O 1
ATOM 3372 N N . ASN A 1 435 ? 5.786 6.512 -1.351 1.00 89.56 435 ASN A N 1
ATOM 3373 C CA . ASN A 1 435 ? 6.545 5.928 -2.467 1.00 89.56 435 ASN A CA 1
ATOM 3374 C C . ASN A 1 435 ? 7.998 6.436 -2.510 1.00 89.56 435 ASN A C 1
ATOM 3376 O O . ASN A 1 435 ? 8.869 5.779 -3.065 1.00 89.56 435 ASN A O 1
ATOM 3380 N N . ARG A 1 436 ? 8.262 7.631 -1.970 1.00 85.69 436 ARG A N 1
ATOM 3381 C CA . ARG A 1 436 ? 9.579 8.282 -1.914 1.00 85.69 436 ARG A CA 1
ATOM 3382 C C . ARG A 1 436 ? 9.673 9.136 -0.650 1.00 85.69 436 ARG A C 1
ATOM 3384 O O . ARG A 1 436 ? 8.677 9.323 0.043 1.00 85.69 436 ARG A O 1
ATOM 3391 N N . GLN A 1 437 ? 10.864 9.639 -0.335 1.00 78.06 437 GLN A N 1
ATOM 3392 C CA . GLN A 1 437 ? 11.037 10.533 0.810 1.00 78.06 437 GLN A CA 1
ATOM 3393 C C . GLN A 1 437 ? 10.168 11.796 0.647 1.00 78.06 437 GLN A C 1
ATOM 3395 O O . GLN A 1 437 ? 10.113 12.384 -0.433 1.00 78.06 437 GLN A O 1
ATOM 3400 N N . ARG A 1 438 ? 9.477 12.188 1.726 1.00 66.38 438 ARG A N 1
ATOM 3401 C CA . ARG A 1 438 ? 8.650 13.397 1.824 1.00 66.38 438 ARG A CA 1
ATOM 3402 C C . ARG A 1 438 ? 9.514 14.639 1.696 1.00 66.38 438 ARG A C 1
ATOM 3404 O O . ARG A 1 438 ? 9.624 15.237 0.638 1.00 66.38 438 ARG A O 1
ATOM 3411 N N . TYR A 1 439 ? 10.192 14.981 2.786 1.00 55.22 439 TYR A N 1
ATOM 3412 C CA . TYR A 1 439 ? 11.156 16.062 2.849 1.00 55.22 439 TYR A CA 1
ATOM 3413 C C . TYR A 1 439 ? 12.449 15.554 2.237 1.00 55.22 439 TYR A C 1
ATOM 3415 O O . TYR A 1 439 ? 13.385 15.187 2.944 1.00 55.22 439 TYR A O 1
ATOM 3423 N N . GLY A 1 440 ? 12.475 15.478 0.911 1.00 41.66 440 GLY A N 1
ATOM 3424 C CA . GLY A 1 440 ? 13.722 15.410 0.183 1.00 41.66 440 GLY A CA 1
ATOM 3425 C C . GLY A 1 440 ? 14.515 16.669 0.507 1.00 41.66 440 GLY A C 1
ATOM 3426 O O . GLY A 1 440 ? 14.488 17.647 -0.234 1.00 41.66 440 GLY A O 1
ATOM 3427 N N . ASP A 1 441 ? 15.276 16.637 1.601 1.00 38.06 441 ASP A N 1
ATOM 3428 C CA . ASP A 1 441 ? 16.628 17.105 1.447 1.00 38.06 441 ASP A CA 1
ATOM 3429 C C . ASP A 1 441 ? 17.261 16.137 0.457 1.00 38.06 441 ASP A C 1
ATOM 3431 O O . ASP A 1 441 ? 17.696 15.035 0.786 1.00 38.06 441 ASP A O 1
ATOM 3435 N N . ILE A 1 442 ? 17.261 16.551 -0.800 1.00 44.06 442 ILE A N 1
ATOM 3436 C CA . ILE A 1 442 ? 17.837 15.788 -1.901 1.00 44.06 442 ILE A CA 1
ATOM 3437 C C . ILE A 1 442 ? 19.375 15.689 -1.713 1.00 44.06 442 ILE A C 1
ATOM 3439 O O . ILE A 1 442 ? 20.075 15.056 -2.490 1.00 44.06 442 ILE A O 1
ATOM 3443 N N . ARG A 1 443 ? 19.904 16.235 -0.601 1.00 43.59 443 ARG A N 1
ATOM 3444 C CA . ARG A 1 443 ? 21.266 16.078 -0.079 1.00 43.59 443 ARG A CA 1
ATOM 3445 C C . ARG A 1 443 ? 21.647 14.694 0.460 1.00 43.59 443 ARG A C 1
ATOM 3447 O O . ARG A 1 443 ? 22.747 14.565 0.993 1.00 43.59 443 ARG A O 1
ATOM 3454 N N . THR A 1 444 ? 20.799 13.671 0.355 1.00 45.31 444 THR A N 1
ATOM 3455 C CA . THR A 1 444 ? 21.105 12.332 0.905 1.00 45.31 444 THR A CA 1
ATOM 3456 C C . THR A 1 444 ? 21.477 11.266 -0.123 1.00 45.31 444 THR A C 1
ATOM 3458 O O . THR A 1 444 ? 21.783 10.144 0.271 1.00 45.31 444 THR A O 1
ATOM 3461 N N . GLY A 1 445 ? 21.562 11.599 -1.413 1.00 49.00 445 GLY A N 1
ATOM 3462 C CA . GLY A 1 445 ? 22.292 10.732 -2.341 1.00 49.00 445 GLY A CA 1
ATOM 3463 C C . GLY A 1 445 ? 23.795 10.726 -2.033 1.00 49.00 445 GLY A C 1
ATOM 3464 O O . GLY A 1 445 ? 24.303 11.594 -1.320 1.00 49.00 445 GLY A O 1
ATOM 3465 N N . ILE A 1 446 ? 24.557 9.780 -2.581 1.00 54.31 446 ILE A N 1
ATOM 3466 C CA . ILE A 1 446 ? 26.023 9.912 -2.576 1.00 54.31 446 ILE A CA 1
ATOM 3467 C C . ILE A 1 446 ? 26.374 11.211 -3.334 1.00 54.31 446 ILE A C 1
ATOM 3469 O O . ILE A 1 446 ? 25.915 11.367 -4.472 1.00 54.31 446 ILE A O 1
ATOM 3473 N N . PRO A 1 447 ? 27.141 12.158 -2.749 1.00 63.94 447 PRO A N 1
ATOM 3474 C CA . PRO A 1 447 ? 27.472 13.421 -3.403 1.00 63.94 447 PRO A CA 1
ATOM 3475 C C . PRO A 1 447 ? 28.123 13.198 -4.768 1.00 63.94 447 PRO A C 1
ATOM 3477 O O . PRO A 1 447 ? 29.098 12.457 -4.884 1.00 63.94 447 PRO A O 1
ATOM 3480 N N . ARG A 1 448 ? 27.609 13.872 -5.797 1.00 77.06 448 ARG A N 1
ATOM 3481 C CA . ARG A 1 448 ? 28.116 13.827 -7.174 1.00 77.06 448 ARG A CA 1
ATOM 3482 C C . ARG A 1 448 ? 28.508 15.208 -7.653 1.00 77.06 448 ARG A C 1
ATOM 3484 O O . ARG A 1 448 ? 27.969 16.223 -7.213 1.00 77.06 448 ARG A O 1
ATOM 3491 N N . THR A 1 449 ? 29.426 15.244 -8.609 1.00 81.94 449 THR A N 1
ATOM 3492 C CA . THR A 1 449 ? 29.751 16.472 -9.337 1.00 81.94 449 THR A CA 1
ATOM 3493 C C . THR A 1 449 ? 29.196 16.386 -10.746 1.00 81.94 449 THR A C 1
ATOM 3495 O O . THR A 1 449 ? 29.521 15.459 -11.485 1.00 81.94 449 THR A O 1
ATOM 3498 N N . VAL A 1 450 ? 28.393 17.373 -11.137 1.00 85.12 450 VAL A N 1
ATOM 3499 C CA . VAL A 1 450 ? 27.902 17.502 -12.510 1.00 85.12 450 VAL A CA 1
ATOM 3500 C C . VAL A 1 450 ? 28.553 18.716 -13.155 1.00 85.12 450 VAL A C 1
ATOM 3502 O O . VAL A 1 450 ? 28.435 19.830 -12.654 1.00 85.12 450 VAL A O 1
ATOM 3505 N N . SER A 1 451 ? 29.228 18.509 -14.280 1.00 90.56 451 SER A N 1
ATOM 3506 C CA . SER A 1 451 ? 29.694 19.579 -15.159 1.00 90.56 451 SER A CA 1
ATOM 3507 C C . SER A 1 451 ? 28.662 19.804 -16.261 1.00 90.56 451 SER A C 1
ATOM 3509 O O . SER A 1 451 ? 28.456 18.944 -17.120 1.00 90.56 451 SER A O 1
ATOM 3511 N N . MET A 1 452 ? 27.965 20.936 -16.213 1.00 92.31 452 MET A N 1
ATOM 3512 C CA . MET A 1 452 ? 26.912 21.283 -17.168 1.00 92.31 452 MET A CA 1
ATOM 3513 C C . MET A 1 452 ? 27.503 22.219 -18.220 1.00 92.31 452 MET A C 1
ATOM 3515 O O . MET A 1 452 ? 27.931 23.315 -17.874 1.00 92.31 452 MET A O 1
ATOM 3519 N N . LYS A 1 453 ? 27.539 21.811 -19.490 1.00 94.62 453 LYS A N 1
ATOM 3520 C CA . LYS A 1 453 ? 28.101 22.606 -20.594 1.00 94.62 453 LYS A CA 1
ATOM 3521 C C . LYS A 1 453 ? 27.002 23.045 -21.551 1.00 94.62 453 LYS A C 1
ATOM 3523 O O . LYS A 1 453 ? 26.280 22.191 -22.065 1.00 94.62 453 LYS A O 1
ATOM 3528 N N . ASN A 1 454 ? 26.915 24.342 -21.833 1.00 93.19 454 ASN A N 1
ATOM 3529 C CA . ASN A 1 454 ? 25.982 24.879 -22.818 1.00 93.19 454 ASN A CA 1
ATOM 3530 C C . ASN A 1 454 ? 26.624 24.918 -24.218 1.00 93.19 454 ASN A C 1
ATOM 3532 O O . ASN A 1 454 ? 27.532 25.706 -24.467 1.00 93.19 454 ASN A O 1
ATOM 3536 N N . GLU A 1 455 ? 26.146 24.079 -25.139 1.00 92.81 455 GLU A N 1
ATOM 3537 C CA . GLU A 1 455 ? 26.520 24.098 -26.565 1.00 92.81 455 GLU A CA 1
ATOM 3538 C C . GLU A 1 455 ? 25.434 24.732 -27.454 1.00 92.81 455 GLU A C 1
ATOM 3540 O O . GLU A 1 455 ? 25.499 24.632 -28.679 1.00 92.81 455 GLU A O 1
ATOM 3545 N N . CYS A 1 456 ? 24.421 25.364 -26.859 1.00 84.12 456 CYS A N 1
ATOM 3546 C CA . CYS A 1 456 ? 23.428 26.153 -27.581 1.00 84.12 456 CYS A CA 1
ATOM 3547 C C . CYS A 1 456 ? 23.992 27.538 -27.938 1.00 84.12 456 CYS A C 1
ATOM 3549 O O . CYS A 1 456 ? 24.924 28.029 -27.303 1.00 84.12 456 CYS A O 1
ATOM 3551 N N . GLU A 1 457 ? 23.386 28.188 -28.933 1.00 84.38 457 GLU A N 1
ATOM 3552 C CA . GLU A 1 457 ? 23.734 29.560 -29.343 1.00 84.38 457 GLU A CA 1
ATOM 3553 C C . GLU A 1 457 ? 23.154 30.630 -28.394 1.00 84.38 457 GLU A C 1
ATOM 3555 O O . GLU A 1 457 ? 23.529 31.797 -28.471 1.00 84.38 457 GLU A O 1
ATOM 3560 N N . GLU A 1 458 ? 22.280 30.230 -27.464 1.00 83.25 458 GLU A N 1
ATOM 3561 C CA . GLU A 1 458 ? 21.586 31.104 -26.513 1.00 83.25 458 GLU A CA 1
ATOM 3562 C C . GLU A 1 458 ? 21.834 30.688 -25.053 1.00 83.25 458 GLU A C 1
ATOM 3564 O O . GLU A 1 458 ? 22.216 29.549 -24.760 1.00 83.25 458 GLU A O 1
ATOM 3569 N N . THR A 1 459 ? 21.631 31.625 -24.119 1.00 85.62 459 THR A N 1
ATOM 3570 C CA . THR A 1 459 ? 21.733 31.359 -22.677 1.00 85.62 459 THR A CA 1
ATOM 3571 C C . THR A 1 459 ? 20.689 30.334 -22.256 1.00 85.62 459 THR A C 1
ATOM 3573 O O . THR A 1 459 ? 19.492 30.524 -22.471 1.00 85.62 459 THR A O 1
ATOM 3576 N N . VAL A 1 460 ? 21.142 29.277 -21.586 1.00 86.88 460 VAL A N 1
ATOM 3577 C CA . VAL A 1 460 ? 20.271 28.231 -21.052 1.00 86.88 460 VAL A CA 1
ATOM 3578 C C . VAL A 1 460 ? 20.016 28.474 -19.575 1.00 86.88 460 VAL A C 1
ATOM 3580 O O . VAL A 1 460 ? 20.954 28.647 -18.794 1.00 86.88 460 VAL A O 1
ATOM 3583 N N . TYR A 1 461 ? 18.748 28.433 -19.173 1.00 82.94 461 TYR A N 1
ATOM 3584 C CA . TYR A 1 461 ? 18.357 28.487 -17.768 1.00 82.94 461 TYR A CA 1
ATOM 3585 C C . TYR A 1 461 ? 18.213 27.076 -17.211 1.00 82.94 461 TYR A C 1
ATOM 3587 O O . TYR A 1 461 ? 17.532 26.231 -17.795 1.00 82.94 461 TYR A O 1
ATOM 3595 N N . ILE A 1 462 ? 18.852 26.835 -16.068 1.00 83.06 462 ILE A N 1
ATOM 3596 C CA . ILE A 1 462 ? 18.840 25.552 -15.377 1.00 83.06 462 ILE A CA 1
ATOM 3597 C C . ILE A 1 462 ? 17.848 25.620 -14.229 1.00 83.06 462 ILE A C 1
ATOM 3599 O O . ILE A 1 462 ? 17.891 26.523 -13.388 1.00 83.06 462 ILE A O 1
ATOM 3603 N N . SER A 1 463 ? 16.978 24.621 -14.173 1.00 67.94 463 SER A N 1
ATOM 3604 C CA . SER A 1 463 ? 16.156 24.363 -13.000 1.00 67.94 463 SER A CA 1
ATOM 3605 C C . SER A 1 463 ? 16.375 22.949 -12.498 1.00 67.94 463 SER A C 1
ATOM 3607 O O . SER A 1 463 ? 16.567 22.012 -13.273 1.00 67.94 463 SER A O 1
ATOM 3609 N N . TRP A 1 464 ? 16.331 22.807 -11.188 1.00 65.06 464 TRP A N 1
ATOM 3610 C CA . TRP A 1 464 ? 16.330 21.537 -10.491 1.00 65.06 464 TRP A CA 1
ATOM 3611 C C . TRP A 1 464 ? 14.944 21.328 -9.912 1.00 65.06 464 TRP A C 1
ATOM 3613 O O . TRP A 1 464 ? 14.473 22.161 -9.142 1.00 65.06 464 TRP A O 1
ATOM 3623 N N . GLU A 1 465 ? 14.256 20.280 -10.364 1.00 57.88 465 GLU A N 1
ATOM 3624 C CA . GLU A 1 465 ? 12.884 19.971 -9.926 1.00 57.88 465 GLU A CA 1
ATOM 3625 C C . GLU A 1 465 ? 11.916 21.173 -9.986 1.00 57.88 465 GLU A C 1
ATOM 3627 O O . GLU A 1 465 ? 10.948 21.270 -9.245 1.00 57.88 465 GLU A O 1
ATOM 3632 N N . GLY A 1 466 ? 12.157 22.101 -10.919 1.00 50.97 466 GLY A N 1
ATOM 3633 C CA . GLY A 1 466 ? 11.360 23.322 -11.084 1.00 50.97 466 GLY A CA 1
ATOM 3634 C C . GLY A 1 466 ? 11.862 24.545 -10.307 1.00 50.97 466 GLY A C 1
ATOM 3635 O O . GLY A 1 466 ? 11.423 25.652 -10.609 1.00 50.97 466 GLY A O 1
ATOM 3636 N N . LYS A 1 467 ? 12.830 24.401 -9.394 1.00 53.72 467 LYS A N 1
ATOM 3637 C CA . LYS A 1 467 ? 13.480 25.523 -8.699 1.00 53.72 467 LYS A CA 1
ATOM 3638 C C . LYS A 1 467 ? 14.640 26.088 -9.535 1.00 53.72 467 LYS A C 1
ATOM 3640 O O . LYS A 1 467 ? 15.453 25.308 -10.034 1.00 53.72 467 LYS A O 1
ATOM 3645 N N . PRO A 1 468 ? 14.757 27.418 -9.714 1.00 63.91 468 PRO A N 1
ATOM 3646 C CA . PRO A 1 468 ? 15.869 28.022 -10.450 1.00 63.91 468 PRO A CA 1
ATOM 3647 C C . PRO A 1 468 ? 17.221 27.693 -9.806 1.00 63.91 468 PRO A C 1
ATOM 3649 O O . PRO A 1 468 ? 17.410 27.926 -8.615 1.00 63.91 468 PRO A O 1
ATOM 3652 N N . SER A 1 469 ? 18.165 27.176 -10.592 1.00 69.06 469 SER A N 1
ATOM 3653 C CA . SER A 1 469 ? 19.502 26.779 -10.113 1.00 69.06 469 SER A CA 1
ATOM 3654 C C . SER A 1 469 ? 20.639 27.561 -10.767 1.00 69.06 469 SER A C 1
ATOM 3656 O O . SER A 1 469 ? 21.786 27.426 -10.359 1.00 69.06 469 SER A O 1
ATOM 3658 N N . GLY A 1 470 ? 20.330 28.390 -11.765 1.00 78.00 470 GLY A N 1
ATOM 3659 C CA . GLY A 1 470 ? 21.294 29.258 -12.434 1.00 78.00 470 GLY A CA 1
ATOM 3660 C C . GLY A 1 470 ? 21.035 29.369 -13.932 1.00 78.00 470 GLY A C 1
ATOM 3661 O O . GLY A 1 470 ? 20.029 28.882 -14.451 1.00 78.00 470 GLY A O 1
ATOM 3662 N N . SER A 1 471 ? 21.959 30.012 -14.633 1.00 87.88 471 SER A N 1
ATOM 3663 C CA . SER A 1 471 ? 21.960 30.123 -16.091 1.00 87.88 471 SER A CA 1
ATOM 3664 C C . SER A 1 471 ? 23.376 29.947 -16.620 1.00 87.88 471 SER A C 1
ATOM 3666 O O . SER A 1 471 ? 24.327 30.373 -15.967 1.00 87.88 471 SER A O 1
ATOM 3668 N N . ILE A 1 472 ? 23.509 29.360 -17.805 1.00 87.19 472 ILE A N 1
ATOM 3669 C CA . ILE A 1 472 ? 24.791 29.084 -18.455 1.00 87.19 472 ILE A CA 1
ATOM 3670 C C . ILE A 1 472 ? 24.800 29.808 -19.803 1.00 87.19 472 ILE A C 1
ATOM 3672 O O . ILE A 1 472 ? 23.945 29.543 -20.652 1.00 87.19 472 ILE A O 1
ATOM 3676 N N . ALA A 1 473 ? 25.737 30.735 -20.005 1.00 90.19 473 ALA A N 1
ATOM 3677 C CA . ALA A 1 473 ? 25.881 31.464 -21.267 1.00 90.19 473 ALA A CA 1
ATOM 3678 C C . ALA A 1 473 ? 26.338 30.530 -22.414 1.00 90.19 473 ALA A C 1
ATOM 3680 O O . ALA A 1 473 ? 26.851 29.440 -22.140 1.00 90.19 473 ALA A O 1
ATOM 3681 N N . PRO A 1 474 ? 26.141 30.906 -23.692 1.00 92.81 474 PRO A N 1
ATOM 3682 C CA . PRO A 1 474 ? 26.605 30.115 -24.834 1.00 92.81 474 PRO A CA 1
ATOM 3683 C C . PRO A 1 474 ? 28.097 29.772 -24.740 1.00 92.81 474 PRO A C 1
ATOM 3685 O O . PRO A 1 474 ? 28.930 30.660 -24.577 1.00 92.81 474 PRO A O 1
ATOM 3688 N N . GLY A 1 475 ? 28.439 28.488 -24.853 1.00 87.69 475 GLY A N 1
ATOM 3689 C CA . GLY A 1 475 ? 29.820 27.996 -24.801 1.00 87.69 475 GLY A CA 1
ATOM 3690 C C . GLY A 1 475 ? 30.403 27.808 -23.394 1.00 87.69 475 GLY A C 1
ATOM 3691 O O . GLY A 1 475 ? 31.435 27.144 -23.266 1.00 87.69 475 GLY A O 1
ATOM 3692 N N . ASP A 1 476 ? 29.746 28.319 -22.350 1.00 92.00 476 ASP A N 1
ATOM 3693 C CA . ASP A 1 476 ? 30.223 28.223 -20.970 1.00 92.00 476 ASP A CA 1
ATOM 3694 C C . ASP A 1 476 ? 29.866 26.885 -20.308 1.00 92.00 476 ASP A C 1
ATOM 3696 O O . ASP A 1 476 ? 29.074 26.073 -20.802 1.00 92.00 476 ASP A O 1
ATOM 3700 N N . SER A 1 477 ? 30.492 26.630 -19.157 1.00 90.62 477 SER A N 1
ATOM 3701 C CA . SER A 1 477 ? 30.205 25.474 -18.308 1.00 90.62 477 SER A CA 1
ATOM 3702 C C . SER A 1 477 ? 30.026 25.882 -16.851 1.00 90.62 477 SER A C 1
ATOM 3704 O O . SER A 1 477 ? 30.727 26.761 -16.354 1.00 90.62 477 SER A O 1
ATOM 3706 N N . MET A 1 478 ? 29.113 25.209 -16.157 1.00 86.56 478 MET A N 1
ATOM 3707 C CA . MET A 1 478 ? 28.837 25.402 -14.738 1.00 86.56 478 MET A CA 1
ATOM 3708 C C . MET A 1 478 ? 29.033 24.074 -13.996 1.00 86.56 478 MET A C 1
ATOM 3710 O O . MET A 1 478 ? 28.279 23.127 -14.242 1.00 86.56 478 MET A O 1
ATOM 3714 N N . PRO A 1 479 ? 30.036 23.963 -13.106 1.00 83.81 479 PRO A N 1
ATOM 3715 C CA . PRO A 1 479 ? 30.141 22.825 -12.208 1.00 83.81 479 PRO A CA 1
ATOM 3716 C C . PRO A 1 479 ? 29.132 22.978 -11.071 1.00 83.81 479 PRO A C 1
ATOM 3718 O O . PRO A 1 479 ? 28.990 24.060 -10.498 1.00 83.81 479 PRO A O 1
ATOM 3721 N N . MET A 1 480 ? 28.461 21.889 -10.712 1.00 77.75 480 MET A N 1
ATOM 3722 C CA . MET A 1 480 ? 27.515 21.884 -9.608 1.00 77.75 480 MET A CA 1
ATOM 3723 C C . MET A 1 480 ? 27.669 20.630 -8.756 1.00 77.75 480 MET A C 1
ATOM 3725 O O . MET A 1 480 ? 27.709 19.507 -9.266 1.00 77.75 480 MET A O 1
ATOM 3729 N N . ASN A 1 481 ? 27.743 20.840 -7.442 1.00 77.38 481 ASN A N 1
ATOM 3730 C CA . ASN A 1 481 ? 27.636 19.759 -6.474 1.00 77.38 481 ASN A CA 1
ATOM 3731 C C . ASN A 1 481 ? 26.167 19.349 -6.384 1.00 77.38 481 ASN A C 1
ATOM 3733 O O . ASN A 1 481 ? 25.285 20.189 -6.202 1.00 77.38 481 ASN A O 1
ATOM 3737 N N . SER A 1 482 ? 25.920 18.061 -6.550 1.00 72.31 482 SER A N 1
ATOM 3738 C CA . SER A 1 482 ? 24.597 17.459 -6.614 1.00 72.31 482 SER A CA 1
ATOM 3739 C C . SER A 1 482 ? 24.646 16.080 -5.956 1.00 72.31 482 SER A C 1
ATOM 3741 O O . SER A 1 482 ? 25.611 15.748 -5.270 1.00 72.31 482 SER A O 1
ATOM 3743 N N . PHE A 1 483 ? 23.604 15.284 -6.138 1.00 67.31 483 PHE A N 1
ATOM 3744 C CA . PHE A 1 483 ? 23.449 13.963 -5.555 1.00 67.31 483 PHE A CA 1
ATOM 3745 C C . PHE A 1 483 ? 22.827 13.061 -6.616 1.00 67.31 483 PHE A C 1
ATOM 3747 O O . PHE A 1 483 ? 22.207 13.550 -7.566 1.00 67.31 483 PHE A O 1
ATOM 3754 N N . GLU A 1 484 ? 23.031 11.754 -6.504 1.00 57.62 484 GLU A N 1
ATOM 3755 C CA . GLU A 1 484 ? 22.384 10.798 -7.406 1.00 57.62 484 GLU A CA 1
ATOM 3756 C C . GLU A 1 484 ? 20.859 11.000 -7.452 1.00 57.62 484 GLU A C 1
ATOM 3758 O O . GLU A 1 484 ? 20.239 11.454 -6.493 1.00 57.62 484 GLU A O 1
ATOM 3763 N N . HIS A 1 485 ? 20.268 10.731 -8.616 1.00 61.22 485 HIS A N 1
ATOM 3764 C CA . HIS A 1 485 ? 18.851 10.918 -8.946 1.00 61.22 485 HIS A CA 1
ATOM 3765 C C . HIS A 1 485 ? 18.342 12.365 -9.040 1.00 61.22 485 HIS A C 1
ATOM 3767 O O . HIS A 1 485 ? 17.201 12.565 -9.460 1.00 61.22 485 HIS A O 1
ATOM 3773 N N . HIS A 1 486 ? 19.169 13.385 -8.773 1.00 69.81 486 HIS A N 1
ATOM 3774 C CA . HIS A 1 486 ? 18.801 14.775 -9.066 1.00 69.81 486 HIS A CA 1
ATOM 3775 C C . HIS A 1 486 ? 18.413 14.947 -10.536 1.00 69.81 486 HIS A C 1
ATOM 3777 O O . HIS A 1 486 ? 19.177 14.574 -11.429 1.00 69.81 486 HIS A O 1
ATOM 3783 N N . ARG A 1 487 ? 17.264 15.584 -10.798 1.00 67.88 487 ARG A N 1
ATOM 3784 C CA . ARG A 1 487 ? 16.832 15.914 -12.161 1.00 67.88 487 ARG A CA 1
ATOM 3785 C C . ARG A 1 487 ? 16.974 17.402 -12.457 1.00 67.88 487 ARG A C 1
ATOM 3787 O O . ARG A 1 487 ? 16.260 18.242 -11.905 1.00 67.88 487 ARG A O 1
ATOM 3794 N N . PHE A 1 488 ? 17.859 17.708 -13.395 1.00 78.12 488 PHE A N 1
ATOM 3795 C CA . PHE A 1 488 ? 18.037 19.029 -13.977 1.00 78.12 488 PHE A CA 1
ATOM 3796 C C . PHE A 1 488 ? 17.259 19.165 -15.280 1.00 78.12 488 PHE A C 1
ATOM 3798 O O . PHE A 1 488 ? 17.074 18.200 -16.023 1.00 78.12 488 PHE A O 1
ATOM 3805 N N . ARG A 1 489 ? 16.805 20.386 -15.550 1.00 78.88 489 ARG A N 1
ATOM 3806 C CA . ARG A 1 489 ? 16.058 20.759 -16.750 1.00 78.88 489 ARG A CA 1
ATOM 3807 C C . ARG A 1 489 ? 16.633 22.038 -17.341 1.00 78.88 489 ARG A C 1
ATOM 3809 O O . ARG A 1 489 ? 16.977 22.956 -16.594 1.00 78.88 489 ARG A O 1
ATOM 3816 N N . ALA A 1 490 ? 16.690 22.089 -18.666 1.00 81.69 490 ALA A N 1
ATOM 3817 C CA . ALA A 1 490 ? 17.140 23.224 -19.460 1.00 81.69 490 ALA A CA 1
ATOM 3818 C C . ALA A 1 490 ? 15.975 23.810 -20.269 1.00 81.69 490 ALA A C 1
ATOM 3820 O O . ALA A 1 490 ? 15.198 23.075 -20.892 1.00 81.69 490 ALA A O 1
ATOM 3821 N N . ALA A 1 491 ? 15.875 25.137 -20.261 1.00 78.38 491 ALA A N 1
ATOM 3822 C CA . ALA A 1 491 ? 14.892 25.896 -21.027 1.00 78.38 491 ALA A CA 1
ATOM 3823 C C . ALA A 1 491 ? 15.527 27.142 -21.661 1.00 78.38 491 ALA A C 1
ATOM 3825 O O . ALA A 1 491 ? 16.503 27.691 -21.130 1.00 78.38 491 ALA A O 1
ATOM 3826 N N . PHE A 1 492 ? 14.957 27.573 -22.790 1.00 75.88 492 PHE A N 1
ATOM 3827 C CA . PHE A 1 492 ? 15.220 28.889 -23.372 1.00 75.88 492 PHE A CA 1
ATOM 3828 C C . PHE A 1 492 ? 14.248 29.900 -22.751 1.00 75.88 492 PHE A C 1
ATOM 3830 O O . PHE A 1 492 ? 13.053 29.632 -22.624 1.00 75.88 492 PHE A O 1
ATOM 3837 N N . GLY A 1 493 ? 14.768 31.052 -22.321 1.00 63.44 493 GLY A N 1
ATOM 3838 C CA . GLY A 1 493 ? 14.020 32.005 -21.497 1.00 63.44 493 GLY A CA 1
ATOM 3839 C C . GLY A 1 493 ? 13.936 31.591 -20.021 1.00 63.44 493 GLY A C 1
ATOM 3840 O O . GLY A 1 493 ? 14.226 30.455 -19.650 1.00 63.44 493 GLY A O 1
ATOM 3841 N N . HIS A 1 494 ? 13.584 32.545 -19.151 1.00 54.66 494 HIS A N 1
ATOM 3842 C CA . HIS A 1 494 ? 13.458 32.340 -17.699 1.00 54.66 494 HIS A CA 1
ATOM 3843 C C . HIS A 1 494 ? 12.598 31.100 -17.362 1.00 54.66 494 HIS A C 1
ATOM 3845 O O . HIS A 1 494 ? 11.821 30.661 -18.197 1.00 54.66 494 HIS A O 1
ATOM 3851 N N . HIS A 1 495 ? 12.687 30.582 -16.127 1.00 48.97 495 HIS A N 1
ATOM 3852 C CA . HIS A 1 495 ? 12.130 29.320 -15.567 1.00 48.97 495 HIS A CA 1
ATOM 3853 C C . HIS A 1 495 ? 10.663 28.900 -15.888 1.00 48.97 495 HIS A C 1
ATOM 3855 O O . HIS A 1 495 ? 10.193 27.889 -15.370 1.00 48.97 495 HIS A O 1
ATOM 3861 N N . LYS A 1 496 ? 9.938 29.634 -16.737 1.00 46.38 496 LYS A N 1
ATOM 3862 C CA . LYS A 1 496 ? 8.635 29.306 -17.334 1.00 46.38 496 LYS A CA 1
ATOM 3863 C C . LYS A 1 496 ? 8.684 28.984 -18.847 1.00 46.38 496 LYS A C 1
ATOM 3865 O O . LYS A 1 496 ? 7.625 28.764 -19.420 1.00 46.38 496 LYS A O 1
ATOM 3870 N N . GLY A 1 497 ? 9.858 28.994 -19.487 1.00 52.00 497 GLY A N 1
ATOM 3871 C CA . GLY A 1 497 ? 10.020 28.745 -20.929 1.00 52.00 497 GLY A CA 1
ATOM 3872 C C . GLY A 1 497 ? 9.869 27.280 -21.364 1.00 52.00 497 GLY A C 1
ATOM 3873 O O . GLY A 1 497 ? 9.824 26.367 -20.530 1.00 52.00 497 GLY A O 1
ATOM 3874 N N . ASP A 1 498 ? 9.820 27.062 -22.684 1.00 56.34 498 ASP A N 1
ATOM 3875 C CA . ASP A 1 498 ? 9.700 25.736 -23.297 1.00 56.34 498 ASP A CA 1
ATOM 3876 C C . ASP A 1 498 ? 10.929 24.871 -22.997 1.00 56.34 498 ASP A C 1
ATOM 3878 O O . ASP A 1 498 ? 12.080 25.195 -23.309 1.00 56.34 498 ASP A O 1
ATOM 3882 N N . ARG A 1 499 ? 10.663 23.741 -22.343 1.00 67.44 499 ARG A N 1
ATOM 3883 C CA . ARG A 1 499 ? 11.669 22.774 -21.899 1.00 67.44 499 ARG A CA 1
ATOM 3884 C C . ARG A 1 499 ? 12.165 21.983 -23.098 1.00 67.44 499 ARG A C 1
ATOM 3886 O O . ARG A 1 499 ? 11.351 21.461 -23.858 1.00 67.44 499 ARG A O 1
ATOM 3893 N N . PHE A 1 500 ? 13.478 21.824 -23.229 1.00 70.56 500 PHE A N 1
ATOM 3894 C CA . PHE A 1 500 ? 14.036 21.122 -24.390 1.00 70.56 500 PHE A CA 1
ATOM 3895 C C . PHE A 1 500 ? 15.088 20.060 -24.056 1.00 70.56 500 PHE A C 1
ATOM 3897 O O . PHE A 1 500 ? 15.402 19.237 -24.917 1.00 70.56 500 PHE A O 1
ATOM 3904 N N . ALA A 1 501 ? 15.624 20.041 -22.832 1.00 74.94 501 ALA A N 1
ATOM 3905 C CA . ALA A 1 501 ? 16.551 19.002 -22.401 1.00 74.94 501 ALA A CA 1
ATOM 3906 C C . ALA A 1 501 ? 16.456 18.738 -20.894 1.00 74.94 501 ALA A C 1
ATOM 3908 O O . ALA A 1 501 ? 16.299 19.661 -20.094 1.00 74.94 501 ALA A O 1
ATOM 3909 N N . ASP A 1 502 ? 16.625 17.470 -20.525 1.00 78.81 502 ASP A N 1
ATOM 3910 C CA . ASP A 1 502 ? 16.639 16.990 -19.147 1.00 78.81 502 ASP A CA 1
ATOM 3911 C C . ASP A 1 502 ? 17.924 16.199 -18.879 1.00 78.81 502 ASP A C 1
ATOM 3913 O O . ASP A 1 502 ? 18.500 15.598 -19.790 1.00 78.81 502 ASP A O 1
ATOM 3917 N N . PHE A 1 503 ? 18.335 16.149 -17.616 1.00 78.81 503 PHE A N 1
ATOM 3918 C CA . PHE A 1 503 ? 19.431 15.307 -17.157 1.00 78.81 503 PHE A CA 1
ATOM 3919 C C . PHE A 1 503 ? 19.159 14.782 -15.757 1.00 78.81 503 PHE A C 1
ATOM 3921 O O . PHE A 1 503 ? 18.858 15.560 -14.855 1.00 78.81 503 PHE A O 1
ATOM 3928 N N . THR A 1 504 ? 19.298 13.473 -15.578 1.00 76.25 504 THR A N 1
ATOM 3929 C CA . THR A 1 504 ? 19.208 12.822 -14.270 1.00 76.25 504 THR A CA 1
ATOM 3930 C C . THR A 1 504 ? 20.596 12.363 -13.858 1.00 76.25 504 THR A C 1
ATOM 3932 O O . THR A 1 504 ? 21.240 11.620 -14.603 1.00 76.25 504 THR A O 1
ATOM 3935 N N . VAL A 1 505 ? 21.048 12.792 -12.682 1.00 69.12 505 VAL A N 1
ATOM 3936 C CA . VAL A 1 505 ? 22.336 12.383 -12.115 1.00 69.12 505 VAL A CA 1
ATOM 3937 C C . VAL A 1 505 ? 22.312 10.885 -11.832 1.00 69.12 505 VAL A C 1
ATOM 3939 O O . VAL A 1 505 ? 21.432 10.391 -11.134 1.00 69.12 505 VAL A O 1
ATOM 3942 N N . GLN A 1 506 ? 23.277 10.162 -12.383 1.00 71.81 506 GLN A N 1
ATOM 3943 C CA . GLN A 1 506 ? 23.404 8.715 -12.228 1.00 71.81 506 GLN A CA 1
ATOM 3944 C C . GLN A 1 506 ? 24.156 8.350 -10.940 1.00 71.81 506 GLN A C 1
ATOM 3946 O O . GLN A 1 506 ? 24.895 9.172 -10.394 1.00 71.81 506 GLN A O 1
ATOM 3951 N N . GLY A 1 507 ? 24.009 7.104 -10.483 1.00 52.81 507 GLY A N 1
ATOM 3952 C CA . GLY A 1 507 ? 24.750 6.566 -9.333 1.00 52.81 507 GLY A CA 1
ATOM 3953 C C . GLY A 1 507 ? 26.238 6.296 -9.610 1.00 52.81 507 GLY A C 1
ATOM 3954 O O . GLY A 1 507 ? 27.007 6.095 -8.680 1.00 52.81 507 GLY A O 1
ATOM 3955 N N . GLN A 1 508 ? 26.679 6.300 -10.868 1.00 55.28 508 GLN A N 1
ATOM 3956 C CA . GLN A 1 508 ? 28.087 6.273 -11.284 1.00 55.28 508 GLN A CA 1
ATOM 3957 C C . GLN A 1 508 ? 28.200 6.880 -12.697 1.00 55.28 508 GLN A C 1
ATOM 3959 O O . GLN A 1 508 ? 27.242 6.776 -13.468 1.00 55.28 508 GLN A O 1
ATOM 3964 N N . PRO A 1 509 ? 29.342 7.482 -13.089 1.00 60.75 509 PRO A N 1
ATOM 3965 C CA . PRO A 1 509 ? 30.535 7.786 -12.284 1.00 60.75 509 PRO A CA 1
ATOM 3966 C C . PRO A 1 509 ? 30.349 8.995 -11.336 1.00 60.75 509 PRO A C 1
ATOM 3968 O O . PRO A 1 509 ? 29.387 9.752 -11.467 1.00 60.75 509 PRO A O 1
ATOM 3971 N N . ASP A 1 510 ? 31.295 9.217 -10.411 1.00 70.00 510 ASP A N 1
ATOM 3972 C CA . ASP A 1 510 ? 31.283 10.342 -9.444 1.00 70.00 510 ASP A CA 1
ATOM 3973 C C . ASP A 1 510 ? 31.249 11.733 -10.097 1.00 70.00 510 ASP A C 1
ATOM 3975 O O . ASP A 1 510 ? 30.626 12.666 -9.578 1.00 70.00 510 ASP A O 1
ATOM 3979 N N . HIS A 1 511 ? 31.925 11.873 -11.241 1.00 81.38 511 HIS A N 1
ATOM 3980 C CA . HIS A 1 511 ? 31.932 13.087 -12.046 1.00 81.38 511 HIS A CA 1
ATOM 3981 C C . HIS A 1 511 ? 31.209 12.837 -13.365 1.00 81.38 511 HIS A C 1
ATOM 3983 O O . HIS A 1 511 ? 31.661 12.049 -14.196 1.00 81.38 511 HIS A O 1
ATOM 3989 N N . GLN A 1 512 ? 30.103 13.541 -13.571 1.00 84.88 512 GLN A N 1
ATOM 3990 C CA . GLN A 1 512 ? 29.273 13.411 -14.760 1.00 84.88 512 GLN A CA 1
ATOM 3991 C C . GLN A 1 512 ? 29.288 14.704 -15.554 1.00 84.88 512 GLN A C 1
ATOM 3993 O O . GLN A 1 512 ? 29.399 15.797 -15.005 1.00 84.88 512 GLN A O 1
ATOM 3998 N N . THR A 1 513 ? 29.176 14.586 -16.871 1.00 89.81 513 THR A N 1
ATOM 3999 C CA . THR A 1 513 ? 29.076 15.744 -17.757 1.00 89.81 513 THR A CA 1
ATOM 4000 C C . THR A 1 513 ? 27.731 15.721 -18.457 1.00 89.81 513 THR A C 1
ATOM 4002 O O . THR A 1 513 ? 27.410 14.758 -19.152 1.00 89.81 513 THR A O 1
ATOM 4005 N N . TRP A 1 514 ? 26.967 16.800 -18.309 1.00 91.94 514 TRP A N 1
ATOM 4006 C CA . TRP A 1 514 ? 25.781 17.042 -19.113 1.00 91.94 514 TRP A CA 1
ATOM 4007 C C . TRP A 1 514 ? 26.090 18.089 -20.177 1.00 91.94 514 TRP A C 1
ATOM 4009 O O . TRP A 1 514 ? 26.309 19.261 -19.876 1.00 91.94 514 TRP A O 1
ATOM 4019 N N . THR A 1 515 ? 26.110 17.666 -21.438 1.00 92.88 515 THR A N 1
ATOM 4020 C CA . THR A 1 515 ? 26.241 18.579 -22.575 1.00 92.88 515 THR A CA 1
ATOM 4021 C C . THR A 1 515 ? 24.858 18.954 -23.090 1.00 92.88 515 THR A C 1
ATOM 4023 O O . THR A 1 515 ? 24.168 18.135 -23.700 1.00 92.88 515 THR A O 1
ATOM 4026 N N . ILE A 1 516 ? 24.465 20.200 -22.849 1.00 90.12 516 ILE A N 1
ATOM 4027 C CA . ILE A 1 516 ? 23.183 20.756 -23.263 1.00 90.12 516 ILE A CA 1
ATOM 4028 C C . ILE A 1 516 ? 23.331 21.219 -24.704 1.00 90.12 516 ILE A C 1
ATOM 4030 O O . ILE A 1 516 ? 23.949 22.245 -24.990 1.00 90.12 516 ILE A O 1
ATOM 4034 N N . LYS A 1 517 ? 22.797 20.415 -25.617 1.00 85.44 517 LYS A N 1
ATOM 4035 C CA . LYS A 1 517 ? 22.819 20.691 -27.051 1.00 85.44 517 LYS A CA 1
ATOM 4036 C C . LYS A 1 517 ? 21.519 21.365 -27.467 1.00 85.44 517 LYS A C 1
ATOM 4038 O O . LYS A 1 517 ? 20.486 21.080 -26.853 1.00 85.44 517 LYS A O 1
ATOM 4043 N N . PRO A 1 518 ? 21.543 22.189 -28.527 1.00 75.94 518 PRO A N 1
ATOM 4044 C CA . PRO A 1 518 ? 20.313 22.714 -29.088 1.00 75.94 518 PRO A CA 1
ATOM 4045 C C . PRO A 1 518 ? 19.386 21.540 -29.434 1.00 75.94 518 PRO A C 1
ATOM 4047 O O . PRO A 1 518 ? 19.873 20.480 -29.860 1.00 75.94 518 PRO A O 1
ATOM 4050 N N . PRO A 1 519 ? 18.064 21.693 -29.244 1.00 67.12 519 PRO A N 1
ATOM 4051 C CA . PRO A 1 519 ? 17.114 20.668 -29.642 1.00 67.12 519 PRO A CA 1
ATOM 4052 C C . PRO A 1 519 ? 17.389 20.316 -31.102 1.00 67.12 519 PRO A C 1
ATOM 4054 O O . PRO A 1 519 ? 17.534 21.204 -31.946 1.00 67.12 519 PRO A O 1
ATOM 4057 N N . ARG A 1 520 ? 17.546 19.018 -31.401 1.00 51.16 520 ARG A N 1
ATOM 4058 C CA . ARG A 1 520 ? 17.807 18.575 -32.775 1.00 51.16 520 ARG A CA 1
ATOM 4059 C C . ARG A 1 520 ? 16.725 19.183 -33.663 1.00 51.16 520 ARG A C 1
ATOM 4061 O O . ARG A 1 520 ? 15.560 18.821 -33.506 1.00 51.16 520 ARG A O 1
ATOM 4068 N N . ARG A 1 521 ? 17.106 20.045 -34.615 1.00 46.09 521 ARG A N 1
ATOM 4069 C CA . ARG A 1 521 ? 16.261 20.308 -35.783 1.00 46.09 521 ARG A CA 1
ATOM 4070 C C . ARG A 1 521 ? 15.993 18.938 -36.399 1.00 46.09 521 ARG A C 1
ATOM 4072 O O . ARG A 1 521 ? 16.919 18.297 -36.899 1.00 46.09 521 ARG A O 1
ATOM 4079 N N . ARG A 1 522 ? 14.772 18.422 -36.235 1.00 41.53 522 ARG A N 1
ATOM 4080 C CA . ARG A 1 522 ? 14.365 17.161 -36.857 1.00 41.53 522 ARG A CA 1
ATOM 4081 C C . ARG A 1 522 ? 14.560 17.321 -38.363 1.00 41.53 522 ARG A C 1
ATOM 4083 O O . ARG A 1 522 ? 14.337 18.395 -38.913 1.00 41.53 522 ARG A O 1
ATOM 4090 N N . ASN A 1 523 ? 15.091 16.281 -39.001 1.00 41.00 523 ASN A N 1
ATOM 4091 C CA . ASN A 1 523 ? 15.399 16.300 -40.426 1.00 41.00 523 ASN A CA 1
ATOM 4092 C C . ASN A 1 523 ? 14.120 16.595 -41.215 1.00 41.00 523 ASN A C 1
ATOM 4094 O O . ASN A 1 523 ? 13.243 15.739 -41.295 1.00 41.00 523 ASN A O 1
ATOM 4098 N N . VAL A 1 524 ? 14.071 17.765 -41.850 1.00 44.59 524 VAL A N 1
ATOM 4099 C CA . VAL A 1 524 ? 12.965 18.207 -42.714 1.00 44.59 524 VAL A CA 1
ATOM 4100 C C . VAL A 1 524 ? 12.657 17.162 -43.799 1.00 44.59 524 VAL A C 1
ATOM 4102 O O . VAL A 1 524 ? 11.505 16.956 -44.147 1.00 44.59 524 VAL A O 1
ATOM 4105 N N . ALA A 1 525 ? 13.659 16.405 -44.263 1.00 41.75 525 ALA A N 1
ATOM 4106 C CA . ALA A 1 525 ? 13.479 15.329 -45.243 1.00 41.75 525 ALA A CA 1
ATOM 4107 C C . ALA A 1 525 ? 12.725 14.090 -44.708 1.00 41.75 525 ALA A C 1
ATOM 4109 O O . ALA A 1 525 ? 12.040 13.414 -45.470 1.00 41.75 525 ALA A O 1
ATOM 4110 N N . LEU A 1 526 ? 12.844 13.785 -43.410 1.00 44.88 526 LEU A N 1
ATOM 4111 C CA . LEU A 1 526 ? 12.109 12.691 -42.761 1.00 44.88 526 LEU A CA 1
ATOM 4112 C C . LEU A 1 526 ? 10.672 13.119 -42.453 1.00 44.88 526 LEU A C 1
ATOM 4114 O O . LEU A 1 526 ? 9.755 12.336 -42.664 1.00 44.88 526 LEU A O 1
ATOM 4118 N N . GLU A 1 527 ? 10.472 14.382 -42.063 1.00 46.16 527 GLU A N 1
ATOM 4119 C CA . GLU A 1 527 ? 9.136 14.975 -41.952 1.00 46.16 527 GLU A CA 1
ATOM 4120 C C . GLU A 1 527 ? 8.438 15.057 -43.303 1.00 46.16 527 GLU A C 1
ATOM 4122 O O . GLU A 1 527 ? 7.256 14.769 -43.372 1.00 46.16 527 GLU A O 1
ATOM 4127 N N . GLN A 1 528 ? 9.144 15.367 -44.389 1.00 44.16 528 GLN A N 1
ATOM 4128 C CA . GLN A 1 528 ? 8.551 15.404 -45.722 1.00 44.16 528 GLN A CA 1
ATOM 4129 C C . GLN A 1 528 ? 8.152 13.999 -46.200 1.00 44.16 528 GLN A C 1
ATOM 4131 O O . GLN A 1 528 ? 7.075 13.838 -46.760 1.00 44.16 528 GLN A O 1
ATOM 4136 N N . ALA A 1 529 ? 8.938 12.964 -45.884 1.00 49.34 529 ALA A N 1
ATOM 4137 C CA . ALA A 1 529 ? 8.592 11.574 -46.184 1.00 49.34 529 ALA A CA 1
ATOM 4138 C C . ALA A 1 529 ? 7.429 11.038 -45.321 1.00 49.34 529 ALA A C 1
ATOM 4140 O O . ALA A 1 529 ? 6.519 10.398 -45.851 1.00 49.34 529 ALA A O 1
ATOM 4141 N N . GLU A 1 530 ? 7.417 11.332 -44.015 1.00 48.75 530 GLU A N 1
ATOM 4142 C CA . GLU A 1 530 ? 6.328 10.964 -43.095 1.00 48.75 530 GLU A CA 1
ATOM 4143 C C . GLU A 1 530 ? 5.053 11.780 -43.352 1.00 48.75 530 GLU A C 1
ATOM 4145 O O . GLU A 1 530 ? 3.946 11.268 -43.186 1.00 48.75 530 GLU A O 1
ATOM 4150 N N . LEU A 1 531 ? 5.181 13.040 -43.776 1.00 45.88 531 LEU A N 1
ATOM 4151 C CA . LEU A 1 531 ? 4.074 13.898 -44.189 1.00 45.88 531 LEU A CA 1
ATOM 4152 C C . LEU A 1 531 ? 3.528 13.443 -45.538 1.00 45.88 531 LEU A C 1
ATOM 4154 O O . LEU A 1 531 ? 2.319 13.351 -45.671 1.00 45.88 531 LEU A O 1
ATOM 4158 N N . GLU A 1 532 ? 4.365 13.065 -46.505 1.00 50.25 532 GLU A N 1
ATOM 4159 C CA . GLU A 1 532 ? 3.918 12.435 -47.753 1.00 50.25 532 GLU A CA 1
ATOM 4160 C C . GLU A 1 532 ? 3.223 11.091 -47.502 1.00 50.25 532 GLU A C 1
ATOM 4162 O O . GLU A 1 532 ? 2.256 10.758 -48.184 1.00 50.25 532 GLU A O 1
ATOM 4167 N N . GLU A 1 533 ? 3.667 10.315 -46.511 1.00 51.88 533 GLU A N 1
ATOM 4168 C CA . GLU A 1 533 ? 3.014 9.069 -46.103 1.00 51.88 533 GLU A CA 1
ATOM 4169 C C . GLU A 1 533 ? 1.694 9.319 -45.359 1.00 51.88 533 GLU A C 1
ATOM 4171 O O . GLU A 1 533 ? 0.691 8.665 -45.646 1.00 51.88 533 GLU A O 1
ATOM 4176 N N . LYS A 1 534 ? 1.638 10.326 -44.480 1.00 48.81 534 LYS A N 1
ATOM 4177 C CA . LYS A 1 534 ? 0.396 10.789 -43.844 1.00 48.81 534 LYS A CA 1
ATOM 4178 C C . LYS A 1 534 ? -0.571 11.411 -44.848 1.00 48.81 534 LYS A C 1
ATOM 4180 O O . LYS A 1 534 ? -1.767 11.192 -44.712 1.00 48.81 534 LYS A O 1
ATOM 4185 N N . ILE A 1 535 ? -0.082 12.111 -45.872 1.00 46.88 535 ILE A N 1
ATOM 4186 C CA . ILE A 1 535 ? -0.871 12.637 -46.991 1.00 46.88 535 ILE A CA 1
ATOM 4187 C C . ILE A 1 535 ? -1.403 11.468 -47.821 1.00 46.88 535 ILE A C 1
ATOM 4189 O O . ILE A 1 535 ? -2.605 11.416 -48.055 1.00 46.88 535 ILE A O 1
ATOM 4193 N N . ARG A 1 536 ? -0.581 10.470 -48.182 1.00 49.53 536 ARG A N 1
ATOM 4194 C CA . ARG A 1 536 ? -1.048 9.241 -48.859 1.00 49.53 536 ARG A CA 1
ATOM 4195 C C . ARG A 1 536 ? -2.131 8.516 -48.051 1.00 49.53 536 ARG A C 1
ATOM 4197 O O . ARG A 1 536 ? -3.152 8.129 -48.615 1.00 49.53 536 ARG A O 1
ATOM 4204 N N . ASN A 1 537 ? -1.959 8.408 -46.734 1.00 48.12 537 ASN A N 1
ATOM 4205 C CA . ASN A 1 537 ? -2.931 7.767 -45.846 1.00 48.12 537 ASN A CA 1
ATOM 4206 C C . ASN A 1 537 ? -4.202 8.613 -45.642 1.00 48.12 537 ASN A C 1
ATOM 4208 O O . ASN A 1 537 ? -5.299 8.058 -45.625 1.00 48.12 537 ASN A O 1
ATOM 4212 N N . ALA A 1 538 ? -4.098 9.943 -45.572 1.00 43.47 538 ALA A N 1
ATOM 4213 C CA . ALA A 1 538 ? -5.245 10.851 -45.483 1.00 43.47 538 ALA A CA 1
ATOM 4214 C C . ALA A 1 538 ? -6.045 10.911 -46.796 1.00 43.47 538 ALA A C 1
ATOM 4216 O O . ALA A 1 538 ? -7.271 10.957 -46.764 1.00 43.47 538 ALA A O 1
ATOM 4217 N N . THR A 1 539 ? -5.371 10.806 -47.947 1.00 46.19 539 THR A N 1
ATOM 4218 C CA . THR A 1 539 ? -6.012 10.713 -49.273 1.00 46.19 539 THR A CA 1
ATOM 4219 C C . THR A 1 539 ? -6.745 9.372 -49.460 1.00 46.19 539 THR A C 1
ATOM 4221 O O . THR A 1 539 ? -7.609 9.260 -50.320 1.00 46.19 539 THR A O 1
ATOM 4224 N N . SER A 1 540 ? -6.458 8.359 -48.628 1.00 45.03 540 SER A N 1
ATOM 4225 C CA . SER A 1 540 ? -7.179 7.073 -48.623 1.00 45.03 540 SER A CA 1
ATOM 4226 C C . SER A 1 540 ? -8.464 7.070 -47.778 1.00 45.03 540 SER A C 1
ATOM 4228 O O . SER A 1 540 ? -9.220 6.101 -47.817 1.00 45.03 540 SER A O 1
ATOM 4230 N N . MET A 1 541 ? -8.751 8.154 -47.041 1.00 42.75 541 MET A N 1
ATOM 4231 C CA . MET A 1 541 ? -10.009 8.346 -46.308 1.00 42.75 541 MET A CA 1
ATOM 4232 C C . MET A 1 541 ? -11.026 9.155 -47.129 1.00 42.75 541 MET A C 1
ATOM 4234 O O . MET A 1 541 ? -11.651 10.090 -46.628 1.00 42.75 541 MET A O 1
ATOM 4238 N N . GLU A 1 542 ? -11.240 8.780 -48.390 1.00 49.41 542 GLU A N 1
ATOM 4239 C CA . GLU A 1 542 ? -12.485 9.138 -49.068 1.00 49.41 542 GLU A CA 1
ATOM 4240 C C . GLU A 1 542 ? -13.643 8.384 -48.398 1.00 49.41 542 GLU A C 1
ATOM 4242 O O . GLU A 1 542 ? -13.754 7.162 -48.490 1.00 49.41 542 GLU A O 1
ATOM 4247 N N . GLY A 1 543 ? -14.529 9.121 -47.724 1.00 50.62 543 GLY A N 1
ATOM 4248 C CA . GLY A 1 543 ? -15.903 8.658 -47.519 1.00 50.62 543 GLY A CA 1
ATOM 4249 C C . GLY A 1 543 ? -16.397 8.527 -46.083 1.00 50.62 543 GLY A C 1
ATOM 4250 O O . GLY A 1 543 ? -16.877 7.457 -45.712 1.00 50.62 543 GLY A O 1
ATOM 4251 N N . LYS A 1 544 ? -16.404 9.612 -45.292 1.00 47.25 544 LYS A N 1
ATOM 4252 C CA . LYS A 1 544 ? -17.307 9.660 -44.120 1.00 47.25 544 LYS A CA 1
ATOM 4253 C C . LYS A 1 544 ? -18.235 10.872 -43.995 1.00 47.25 544 LYS A C 1
ATOM 4255 O O . LYS A 1 544 ? -19.225 10.742 -43.288 1.00 47.25 544 LYS A O 1
ATOM 4260 N N . ASP A 1 545 ? -18.041 11.964 -44.738 1.00 55.69 545 ASP A N 1
ATOM 4261 C CA . ASP A 1 545 ? -19.072 13.011 -44.868 1.00 55.69 545 ASP A CA 1
ATOM 4262 C C . ASP A 1 545 ? -18.930 13.763 -46.213 1.00 55.69 545 ASP A C 1
ATOM 4264 O O . ASP A 1 545 ? -17.891 14.388 -46.438 1.00 55.69 545 ASP A O 1
ATOM 4268 N N . PRO A 1 546 ? -19.926 13.714 -47.126 1.00 58.91 546 PRO A N 1
ATOM 4269 C CA . PRO A 1 546 ? -19.874 14.404 -48.423 1.00 58.91 546 PRO A CA 1
ATOM 4270 C C . PRO A 1 546 ? -19.867 15.944 -48.321 1.00 58.91 546 PRO A C 1
ATOM 4272 O O . PRO A 1 546 ? -19.607 16.630 -49.316 1.00 58.91 546 PRO A O 1
ATOM 4275 N N . ASN A 1 547 ? -20.130 16.511 -47.138 1.00 63.66 547 ASN A N 1
ATOM 4276 C CA . ASN A 1 547 ? -20.119 17.958 -46.915 1.00 63.66 547 ASN A CA 1
ATOM 4277 C C . ASN A 1 547 ? -18.775 18.506 -46.424 1.00 63.66 547 ASN A C 1
ATOM 4279 O O . ASN A 1 547 ? -18.587 19.726 -46.441 1.00 63.66 547 ASN A O 1
ATOM 4283 N N . THR A 1 548 ? -17.835 17.645 -46.027 1.00 69.56 548 THR A N 1
ATOM 4284 C CA . THR A 1 548 ? -16.505 18.087 -45.593 1.00 69.56 548 THR A CA 1
ATOM 4285 C C . THR A 1 548 ? -15.720 18.651 -46.777 1.00 69.56 548 THR A C 1
ATOM 4287 O O . THR A 1 548 ? -15.781 18.146 -47.901 1.00 69.56 548 THR A O 1
ATOM 4290 N N . ARG A 1 549 ? -15.008 19.746 -46.531 1.00 74.44 549 ARG A N 1
ATOM 4291 C CA . ARG A 1 549 ? -14.122 20.443 -47.463 1.00 74.44 549 ARG A CA 1
ATOM 4292 C C . ARG A 1 549 ? -12.746 20.575 -46.828 1.00 74.44 549 ARG A C 1
ATOM 4294 O O . ARG A 1 549 ? -12.635 20.735 -45.611 1.00 74.44 549 ARG A O 1
ATOM 4301 N N . PHE A 1 550 ? -11.719 20.521 -47.663 1.00 77.44 550 PHE A N 1
ATOM 4302 C CA . PHE A 1 550 ? -10.325 20.578 -47.237 1.00 77.44 550 PHE A CA 1
ATOM 4303 C C . PHE A 1 550 ? -9.683 21.841 -47.796 1.00 77.44 550 PHE A C 1
ATOM 4305 O O . PHE A 1 550 ? -9.735 22.072 -49.004 1.00 77.44 550 PHE A O 1
ATOM 4312 N N . VAL A 1 551 ? -9.075 22.652 -46.933 1.00 80.69 551 VAL A N 1
ATOM 4313 C CA . VAL A 1 551 ? -8.306 23.831 -47.345 1.00 80.69 551 VAL A CA 1
ATOM 4314 C C . VAL A 1 551 ? -6.843 23.610 -47.005 1.00 80.69 551 VAL A C 1
ATOM 4316 O O . VAL A 1 551 ? -6.486 23.451 -45.840 1.00 80.69 551 VAL A O 1
ATOM 4319 N N . HIS A 1 552 ? -5.996 23.614 -48.027 1.00 82.06 552 HIS A N 1
ATOM 4320 C CA . HIS A 1 552 ? -4.547 23.601 -47.886 1.00 82.06 552 HIS A CA 1
ATOM 4321 C C . HIS A 1 552 ? -4.057 25.033 -47.702 1.00 82.06 552 HIS A C 1
ATOM 4323 O O . HIS A 1 552 ? -4.087 25.813 -48.650 1.00 82.06 552 HIS A O 1
ATOM 4329 N N . VAL A 1 553 ? -3.627 25.379 -46.493 1.00 85.31 553 VAL A N 1
ATOM 4330 C CA . VAL A 1 553 ? -3.088 26.700 -46.169 1.00 85.31 553 VAL A CA 1
ATOM 4331 C C . VAL A 1 553 ? -1.570 26.657 -46.263 1.00 85.31 553 VAL A C 1
ATOM 4333 O O . VAL A 1 553 ? -0.936 25.898 -45.536 1.00 85.31 553 VAL A O 1
ATOM 4336 N N . SER A 1 554 ? -0.988 27.470 -47.136 1.00 83.31 554 SER A N 1
ATOM 4337 C CA . SER A 1 554 ? 0.460 27.558 -47.342 1.00 83.31 554 SER A CA 1
ATOM 4338 C C . SER A 1 554 ? 0.966 28.910 -46.870 1.00 83.31 554 SER A C 1
ATOM 4340 O O . SER A 1 554 ? 0.560 29.928 -47.426 1.00 83.31 554 SER A O 1
ATOM 4342 N N . ASN A 1 555 ? 1.857 28.935 -45.880 1.00 85.94 555 ASN A N 1
ATOM 4343 C CA . ASN A 1 555 ? 2.469 30.170 -45.407 1.00 85.94 555 ASN A CA 1
ATOM 4344 C C . ASN A 1 555 ? 3.792 30.436 -46.136 1.00 85.94 555 ASN A C 1
ATOM 4346 O O . ASN A 1 555 ? 4.764 29.706 -45.963 1.00 85.94 555 ASN A O 1
ATOM 4350 N N . HIS A 1 556 ? 3.819 31.490 -46.943 1.00 82.06 556 HIS A N 1
ATOM 4351 C CA . HIS A 1 556 ? 4.993 32.005 -47.645 1.00 82.06 556 HIS A CA 1
ATOM 4352 C C . HIS A 1 556 ? 5.525 33.306 -47.028 1.00 82.06 556 HIS A C 1
ATOM 4354 O O . HIS A 1 556 ? 6.489 33.863 -47.552 1.00 82.06 556 HIS A O 1
ATOM 4360 N N . GLU A 1 557 ? 4.931 33.779 -45.932 1.00 77.56 557 GLU A N 1
ATOM 4361 C CA . GLU A 1 557 ? 5.505 34.853 -45.128 1.00 77.56 557 GLU A CA 1
ATOM 4362 C C . GLU A 1 557 ? 6.758 34.362 -44.395 1.00 77.56 557 GLU A C 1
ATOM 4364 O O . GLU A 1 557 ? 6.941 33.169 -44.132 1.00 77.56 557 GLU A O 1
ATOM 4369 N N . ASP A 1 558 ? 7.631 35.300 -44.040 1.00 78.31 558 ASP A N 1
ATOM 4370 C CA . ASP A 1 558 ? 8.841 35.051 -43.253 1.00 78.31 558 ASP A CA 1
ATOM 4371 C C . ASP A 1 558 ? 8.570 34.978 -41.737 1.00 78.31 558 ASP A C 1
ATOM 4373 O O . ASP A 1 558 ? 9.485 34.721 -40.951 1.00 78.31 558 ASP A O 1
ATOM 4377 N N . THR A 1 559 ? 7.307 35.130 -41.323 1.00 75.44 559 THR A N 1
ATOM 4378 C CA . THR A 1 559 ? 6.846 35.052 -39.927 1.00 75.44 559 THR A CA 1
ATOM 4379 C C . THR A 1 559 ? 5.721 34.026 -39.729 1.00 75.44 559 THR A C 1
ATOM 4381 O O . THR A 1 559 ? 5.100 33.549 -40.683 1.00 75.44 559 THR A O 1
ATOM 4384 N N . VAL A 1 560 ? 5.491 33.615 -38.475 1.00 79.00 560 VAL A N 1
ATOM 4385 C CA . VAL A 1 560 ? 4.402 32.688 -38.130 1.00 79.00 560 VAL A CA 1
ATOM 4386 C C . VAL A 1 560 ? 3.062 33.380 -38.357 1.00 79.00 560 VAL A C 1
ATOM 4388 O O . VAL A 1 560 ? 2.822 34.465 -37.828 1.00 79.00 560 VAL A O 1
ATOM 4391 N N . VAL A 1 561 ? 2.173 32.729 -39.107 1.00 81.75 561 VAL A N 1
ATOM 4392 C CA . VAL A 1 561 ? 0.831 33.244 -39.377 1.00 81.75 561 VAL A CA 1
ATOM 4393 C C . VAL A 1 561 ? -0.194 32.473 -38.558 1.00 81.75 561 VAL A C 1
ATOM 4395 O O . VAL A 1 561 ? -0.266 31.245 -38.621 1.00 81.75 561 VAL A O 1
ATOM 4398 N N . CYS A 1 562 ? -1.009 33.203 -37.802 1.00 84.81 562 CYS A N 1
ATOM 4399 C CA . CYS A 1 562 ? -2.161 32.644 -37.111 1.00 84.81 562 CYS A CA 1
ATOM 4400 C C . CYS A 1 562 ? -3.356 32.576 -38.065 1.00 84.81 562 CYS A C 1
ATOM 4402 O O . CYS A 1 562 ? -3.699 33.581 -38.687 1.00 84.81 562 CYS A O 1
ATOM 4404 N N . VAL A 1 563 ? -4.015 31.415 -38.137 1.00 85.81 563 VAL A N 1
ATOM 4405 C CA . VAL A 1 563 ? -5.306 31.251 -38.814 1.00 85.81 563 VAL A CA 1
ATOM 4406 C C . VAL A 1 563 ? -6.417 31.156 -37.773 1.00 85.81 563 VAL A C 1
ATOM 4408 O O . VAL A 1 563 ? -6.383 30.309 -36.871 1.00 85.81 563 VAL A O 1
ATOM 4411 N N . SER A 1 564 ? -7.419 32.017 -37.917 1.00 82.12 564 SER A N 1
ATOM 4412 C CA . SER A 1 564 ? -8.563 32.128 -37.020 1.00 82.12 564 SER A CA 1
ATOM 4413 C C . SER A 1 564 ? -9.897 31.939 -37.745 1.00 82.12 564 SER A C 1
ATOM 4415 O O . SER A 1 564 ? -10.017 32.121 -38.960 1.00 82.12 564 SER A O 1
ATOM 4417 N N . TRP A 1 565 ? -10.915 31.558 -36.977 1.00 82.44 565 TRP A N 1
ATOM 4418 C CA . TRP A 1 565 ? -12.316 31.501 -37.394 1.00 82.44 565 TRP A CA 1
ATOM 4419 C C . TRP A 1 565 ? -13.157 32.207 -36.343 1.00 82.44 565 TRP A C 1
ATOM 4421 O O . TRP A 1 565 ? -13.000 31.943 -35.152 1.00 82.44 565 TRP A O 1
ATOM 4431 N N . ASP A 1 566 ? -14.012 33.125 -36.788 1.00 75.25 566 ASP A N 1
ATOM 4432 C CA . ASP A 1 566 ? -14.869 33.938 -35.914 1.00 75.25 566 ASP A CA 1
ATOM 4433 C C . ASP A 1 566 ? -14.092 34.629 -34.769 1.00 75.25 566 ASP A C 1
ATOM 4435 O O . ASP A 1 566 ? -14.522 34.679 -33.621 1.00 75.25 566 ASP A O 1
ATOM 4439 N N . GLY A 1 567 ? -12.877 35.105 -35.073 1.00 68.31 567 GLY A N 1
ATOM 4440 C CA . GLY A 1 567 ? -11.988 35.767 -34.110 1.00 68.31 567 GLY A CA 1
ATOM 4441 C C . GLY A 1 567 ? -11.219 34.830 -33.169 1.00 68.31 567 GLY A C 1
ATOM 4442 O O . GLY A 1 567 ? -10.378 35.298 -32.407 1.00 68.31 567 GLY A O 1
ATOM 4443 N N . HIS A 1 568 ? -11.437 33.513 -33.234 1.00 71.62 568 HIS A N 1
ATOM 4444 C CA . HIS A 1 568 ? -10.729 32.535 -32.409 1.00 71.62 568 HIS A CA 1
ATOM 4445 C C . HIS A 1 568 ? -9.607 31.832 -33.179 1.00 71.62 568 HIS A C 1
ATOM 4447 O O . HIS A 1 568 ? -9.816 31.310 -34.275 1.00 71.62 568 HIS A O 1
ATOM 4453 N N . LYS A 1 569 ? -8.412 31.781 -32.581 1.00 80.94 569 LYS A N 1
ATOM 4454 C CA . LYS A 1 569 ? -7.248 31.042 -33.093 1.00 80.94 569 LYS A CA 1
ATOM 4455 C C . LYS A 1 569 ? -7.570 29.558 -33.241 1.00 80.94 569 LYS A C 1
ATOM 4457 O O . LYS A 1 569 ? -7.917 28.909 -32.258 1.00 80.94 569 LYS A O 1
ATOM 4462 N N . ILE A 1 570 ? -7.395 29.017 -34.444 1.00 77.06 570 ILE A N 1
ATOM 4463 C CA . ILE A 1 570 ? -7.501 27.571 -34.682 1.00 77.06 570 ILE A CA 1
ATOM 4464 C C . ILE A 1 570 ? -6.114 26.950 -34.792 1.00 77.06 570 ILE A C 1
ATOM 4466 O O . ILE A 1 570 ? -5.882 25.863 -34.266 1.00 77.06 570 ILE A O 1
ATOM 4470 N N . MET A 1 571 ? -5.196 27.620 -35.487 1.00 82.06 571 MET A N 1
ATOM 4471 C CA . MET A 1 571 ? -3.864 27.080 -35.735 1.00 82.06 571 MET A CA 1
ATOM 4472 C C . MET A 1 571 ? -2.838 28.161 -36.058 1.00 82.06 571 MET A C 1
ATOM 4474 O O . MET A 1 571 ? -3.183 29.291 -36.396 1.00 82.06 571 MET A O 1
ATOM 4478 N N . GLU A 1 572 ? -1.571 27.765 -36.012 1.00 84.56 572 GLU A N 1
ATOM 4479 C CA . GLU A 1 572 ? -0.443 28.546 -36.508 1.00 84.56 572 GLU A CA 1
ATOM 4480 C C . GLU A 1 572 ? 0.243 27.800 -37.639 1.00 84.56 572 GLU A C 1
ATOM 4482 O O . GLU A 1 572 ? 0.431 26.583 -37.576 1.00 84.56 572 GLU A O 1
ATOM 4487 N N . VAL A 1 573 ? 0.624 28.541 -38.673 1.00 80.38 573 VAL A N 1
ATOM 4488 C CA . VAL A 1 573 ? 1.373 28.022 -39.811 1.00 80.38 573 VAL A CA 1
ATOM 4489 C C . VAL A 1 573 ? 2.729 28.716 -39.820 1.00 80.38 573 VAL A C 1
ATOM 4491 O O . VAL A 1 573 ? 2.816 29.935 -39.965 1.00 80.38 573 VAL A O 1
ATOM 4494 N N . LEU A 1 574 ? 3.799 27.947 -39.620 1.00 77.00 574 LEU A N 1
ATOM 4495 C CA . LEU A 1 574 ? 5.172 28.460 -39.595 1.00 77.00 574 LEU A CA 1
ATOM 4496 C C . LEU A 1 574 ? 5.612 28.958 -40.991 1.00 77.00 574 LEU A C 1
ATOM 4498 O O . LEU A 1 574 ? 5.084 28.469 -41.993 1.00 77.00 574 LEU A O 1
ATOM 4502 N N . PRO A 1 575 ? 6.596 29.873 -41.084 1.00 79.69 575 PRO A N 1
ATOM 4503 C CA . PRO A 1 575 ? 7.172 30.317 -42.356 1.00 79.69 575 PRO A CA 1
ATOM 4504 C C . PRO A 1 575 ? 7.564 29.152 -43.266 1.00 79.69 575 PRO A C 1
ATOM 4506 O O . PRO A 1 575 ? 8.238 28.215 -42.826 1.00 79.69 575 PRO A O 1
ATOM 4509 N N . GLY A 1 576 ? 7.146 29.188 -44.529 1.00 71.62 576 GLY A N 1
ATOM 4510 C CA . GLY A 1 576 ? 7.439 28.156 -45.529 1.00 71.62 576 GLY A CA 1
ATOM 4511 C C . GLY A 1 576 ? 6.719 26.815 -45.329 1.00 71.62 576 GLY A C 1
ATOM 4512 O O . GLY A 1 576 ? 7.009 25.871 -46.064 1.00 71.62 576 GLY A O 1
ATOM 4513 N N . HIS A 1 577 ? 5.815 26.698 -44.350 1.00 75.69 577 HIS A N 1
ATOM 4514 C CA . HIS A 1 577 ? 5.089 25.459 -44.058 1.00 75.69 577 HIS A CA 1
ATOM 4515 C C . HIS A 1 577 ? 3.668 25.470 -44.628 1.00 75.69 577 HIS A C 1
ATOM 4517 O O . HIS A 1 577 ? 3.081 26.517 -44.906 1.00 75.69 577 HIS A O 1
ATOM 4523 N N . GLN A 1 578 ? 3.102 24.272 -44.775 1.00 78.00 578 GLN A N 1
ATOM 4524 C CA . GLN A 1 578 ? 1.717 24.065 -45.182 1.00 78.00 578 GLN A CA 1
ATOM 4525 C C . GLN A 1 578 ? 0.943 23.332 -44.095 1.00 78.00 578 GLN A C 1
ATOM 4527 O O . GLN A 1 578 ? 1.497 22.503 -43.371 1.00 78.00 578 GLN A O 1
ATOM 4532 N N . ALA A 1 579 ? -0.352 23.598 -44.018 1.00 77.56 579 ALA A N 1
ATOM 4533 C CA . ALA A 1 579 ? -1.256 22.906 -43.123 1.00 77.56 579 ALA A CA 1
ATOM 4534 C C . ALA A 1 579 ? -2.608 22.642 -43.794 1.00 77.56 579 ALA A C 1
ATOM 4536 O O . ALA A 1 579 ? -2.949 23.269 -44.795 1.00 77.56 579 ALA A O 1
ATOM 4537 N N . ILE A 1 580 ? -3.376 21.688 -43.264 1.00 77.56 580 ILE A N 1
ATOM 4538 C CA . ILE A 1 580 ? -4.685 21.315 -43.811 1.00 77.56 580 ILE A CA 1
ATOM 4539 C C . ILE A 1 580 ? -5.762 21.626 -42.779 1.00 77.56 580 ILE A C 1
ATOM 4541 O O . ILE A 1 580 ? -5.694 21.171 -41.638 1.00 77.56 580 ILE A O 1
ATOM 4545 N N . LEU A 1 581 ? -6.768 22.376 -43.213 1.00 78.12 581 LEU A N 1
ATOM 4546 C CA . LEU A 1 581 ? -7.982 22.662 -42.465 1.00 78.12 581 LEU A CA 1
ATOM 4547 C C . LEU A 1 581 ? -9.132 21.815 -43.005 1.00 78.12 581 LEU A C 1
ATOM 4549 O O . LEU A 1 581 ? -9.414 21.833 -44.204 1.00 78.12 581 LEU A O 1
ATOM 4553 N N . ASN A 1 582 ? -9.835 21.131 -42.103 1.00 78.31 582 ASN A N 1
ATOM 4554 C CA . ASN A 1 582 ? -11.071 20.419 -42.416 1.00 78.31 582 ASN A CA 1
ATOM 4555 C C . ASN A 1 582 ? -12.252 21.277 -41.966 1.00 78.31 582 ASN A C 1
ATOM 4557 O O . ASN A 1 582 ? -12.325 21.669 -40.801 1.00 78.31 582 ASN A O 1
ATOM 4561 N N . SER A 1 583 ? -13.178 21.576 -42.871 1.00 75.94 583 SER A N 1
ATOM 4562 C CA . SER A 1 583 ? -14.338 22.410 -42.559 1.00 75.94 583 SER A CA 1
ATOM 4563 C C . SER A 1 583 ? -15.503 22.142 -43.520 1.00 75.94 583 SER A C 1
ATOM 4565 O O . SER A 1 583 ? -15.528 21.110 -44.184 1.00 75.94 583 SER A O 1
ATOM 4567 N N . PHE A 1 584 ? -16.484 23.041 -43.591 1.00 76.56 584 PHE A N 1
ATOM 4568 C CA . PHE A 1 584 ? -17.687 22.900 -44.412 1.00 76.56 584 PHE A CA 1
ATOM 4569 C C . PHE A 1 584 ? -17.924 24.160 -45.253 1.00 76.56 584 PHE A C 1
ATOM 4571 O O . PHE A 1 584 ? -17.353 25.225 -45.003 1.00 76.56 584 PHE A O 1
ATOM 4578 N N . LYS A 1 585 ? -18.781 24.042 -46.271 1.00 74.94 585 LYS A N 1
ATOM 4579 C CA . LYS A 1 585 ? -19.139 25.151 -47.167 1.00 74.94 585 LYS A CA 1
ATOM 4580 C C . LYS A 1 585 ? -19.557 26.402 -46.382 1.00 74.94 585 LYS A C 1
ATOM 4582 O O . LYS A 1 585 ? -20.424 26.332 -45.515 1.00 74.94 585 LYS A O 1
ATOM 4587 N N . GLY A 1 586 ? -19.023 27.558 -46.778 1.00 69.38 586 GLY A N 1
ATOM 4588 C CA . GLY A 1 586 ? -19.441 28.862 -46.261 1.00 69.38 586 GLY A CA 1
ATOM 4589 C C . GLY A 1 586 ? -18.677 29.347 -45.029 1.00 69.38 586 GLY A C 1
ATOM 4590 O O . GLY A 1 586 ? -18.853 30.505 -44.660 1.00 69.38 586 GLY A O 1
ATOM 4591 N N . HIS A 1 587 ? -17.804 28.526 -44.434 1.00 80.19 587 HIS A N 1
ATOM 4592 C CA . HIS A 1 587 ? -16.870 28.999 -43.412 1.00 80.19 587 HIS A CA 1
ATOM 4593 C C . HIS A 1 587 ? -15.856 29.979 -44.020 1.00 80.19 587 HIS A C 1
ATOM 4595 O O . HIS A 1 587 ? -15.351 29.757 -45.125 1.00 80.19 587 HIS A O 1
ATOM 4601 N N . ALA A 1 588 ? -15.576 31.058 -43.287 1.00 82.12 588 ALA A N 1
ATOM 4602 C CA . ALA A 1 588 ? -14.595 32.073 -43.642 1.00 82.12 588 ALA A CA 1
ATOM 4603 C C . ALA A 1 588 ? -13.504 32.134 -42.571 1.00 82.12 588 ALA A C 1
ATOM 4605 O O . ALA A 1 588 ? -13.803 32.218 -41.381 1.00 82.12 588 ALA A O 1
ATOM 4606 N N . PHE A 1 589 ? -12.255 32.087 -43.007 1.00 87.12 589 PHE A N 1
ATOM 4607 C CA . PHE A 1 589 ? -11.078 32.121 -42.150 1.00 87.12 589 PHE A CA 1
ATOM 4608 C C . PHE A 1 589 ? -10.328 33.425 -42.356 1.00 87.12 589 PHE A C 1
ATOM 4610 O O . PHE A 1 589 ? -10.384 34.013 -43.437 1.00 87.12 589 PHE A O 1
ATOM 4617 N N . ALA A 1 590 ? -9.617 33.856 -41.324 1.00 85.75 590 ALA A N 1
ATOM 4618 C CA . ALA A 1 590 ? -8.782 35.042 -41.353 1.00 85.75 590 ALA A CA 1
ATOM 4619 C C . ALA A 1 590 ? -7.350 34.685 -40.953 1.00 85.75 590 ALA A C 1
ATOM 4621 O O . ALA A 1 590 ? -7.127 33.794 -40.136 1.00 85.75 590 ALA A O 1
ATOM 4622 N N . ALA A 1 591 ? -6.386 35.369 -41.559 1.00 85.56 591 ALA A N 1
ATOM 4623 C CA . ALA A 1 591 ? -4.971 35.227 -41.263 1.00 85.56 591 ALA A CA 1
ATOM 4624 C C . ALA A 1 591 ? -4.428 36.538 -40.694 1.00 85.56 591 ALA A C 1
ATOM 4626 O O . ALA A 1 591 ? -4.705 37.613 -41.233 1.00 85.56 591 ALA A O 1
ATOM 4627 N N . SER A 1 592 ? -3.668 36.445 -39.609 1.00 83.88 592 SER A N 1
ATOM 4628 C CA . SER A 1 592 ? -3.102 37.584 -38.878 1.00 83.88 592 SER A CA 1
ATOM 4629 C C . SER A 1 592 ? -1.684 37.277 -38.394 1.00 83.88 592 SER A C 1
ATOM 4631 O O . SER A 1 592 ? -1.349 36.123 -38.111 1.00 83.88 592 SER A O 1
ATOM 4633 N N . TYR A 1 593 ? -0.866 38.318 -38.261 1.00 79.38 593 TYR A N 1
ATOM 4634 C CA . TYR A 1 593 ? 0.456 38.233 -37.636 1.00 79.38 593 TYR A CA 1
ATOM 4635 C C . TYR A 1 593 ? 0.325 38.269 -36.107 1.00 79.38 593 TYR A C 1
ATOM 4637 O O . TYR A 1 593 ? -0.547 38.976 -35.618 1.00 79.38 593 TYR A O 1
ATOM 4645 N N . ASN A 1 594 ? 1.202 37.555 -35.384 1.00 60.44 594 ASN A N 1
ATOM 4646 C CA . ASN A 1 594 ? 1.398 37.586 -33.918 1.00 60.44 594 ASN A CA 1
ATOM 4647 C C . ASN A 1 594 ? 0.130 37.453 -33.037 1.00 60.44 594 ASN A C 1
ATOM 4649 O O . ASN A 1 594 ? -0.681 38.366 -32.943 1.00 60.44 594 ASN A O 1
ATOM 4653 N N . ASP A 1 595 ? -0.011 36.320 -32.334 1.00 57.69 595 ASP A N 1
ATOM 4654 C CA . ASP A 1 595 ? -1.029 36.054 -31.290 1.00 57.69 595 ASP A CA 1
ATOM 4655 C C . ASP A 1 595 ? -2.506 36.326 -31.640 1.00 57.69 595 ASP A C 1
ATOM 4657 O O . ASP A 1 595 ? -3.384 36.265 -30.782 1.00 57.69 595 ASP A O 1
ATOM 4661 N N . CYS A 1 596 ? -2.808 36.479 -32.931 1.00 57.22 596 CYS A N 1
ATOM 4662 C CA . CYS A 1 596 ? -4.161 36.642 -33.461 1.00 57.22 596 CYS A CA 1
ATOM 4663 C C . CYS A 1 596 ? -4.857 37.935 -33.009 1.00 57.22 596 CYS A C 1
ATOM 4665 O O . CYS A 1 596 ? -6.084 37.974 -32.900 1.00 57.22 596 CYS A O 1
ATOM 4667 N N . ASP A 1 597 ? -4.083 39.001 -32.781 1.00 56.28 597 ASP A N 1
ATOM 4668 C CA . ASP A 1 597 ? -4.640 40.331 -32.554 1.00 56.28 597 ASP A CA 1
ATOM 4669 C C . ASP A 1 597 ? -5.438 40.815 -33.783 1.00 56.28 597 ASP A C 1
ATOM 4671 O O . ASP A 1 597 ? -5.125 40.488 -34.928 1.00 56.28 597 ASP A O 1
ATOM 4675 N N . ASN A 1 598 ? -6.494 41.594 -33.513 1.00 54.62 598 ASN A N 1
ATOM 4676 C CA . ASN A 1 598 ? -7.680 41.897 -34.342 1.00 54.62 598 ASN A CA 1
ATOM 4677 C C . ASN A 1 598 ? -7.475 42.508 -35.755 1.00 54.62 598 ASN A C 1
ATOM 4679 O O . ASN A 1 598 ? -8.429 43.029 -36.339 1.00 54.62 598 ASN A O 1
ATOM 4683 N N . GLN A 1 599 ? -6.277 42.473 -36.334 1.00 67.75 599 GLN A N 1
ATOM 4684 C CA . GLN A 1 599 ? -6.002 42.971 -37.680 1.00 67.75 599 GLN A CA 1
ATOM 4685 C C . GLN A 1 599 ? -5.578 41.828 -38.613 1.00 67.75 599 GLN A C 1
ATOM 4687 O O . GLN A 1 599 ? -4.400 41.516 -38.778 1.00 67.75 599 GLN A O 1
ATOM 4692 N N . SER A 1 600 ? -6.569 41.193 -39.245 1.00 76.12 600 SER A N 1
ATOM 4693 C CA . SER A 1 600 ? -6.331 40.191 -40.286 1.00 76.12 600 SER A CA 1
ATOM 4694 C C . SER A 1 600 ? -5.798 40.838 -41.562 1.00 76.12 600 SER A C 1
ATOM 4696 O O . SER A 1 600 ? -6.377 41.816 -42.038 1.00 76.12 600 SER A O 1
ATOM 4698 N N . PHE A 1 601 ? -4.750 40.265 -42.151 1.00 81.31 601 PHE A N 1
ATOM 4699 C CA . PHE A 1 601 ? -4.184 40.726 -43.421 1.00 81.31 601 PHE A CA 1
ATOM 4700 C C . PHE A 1 601 ? -4.709 39.946 -44.635 1.00 81.31 601 PHE A C 1
ATOM 4702 O O . PHE A 1 601 ? -4.615 40.432 -45.758 1.00 81.31 601 PHE A O 1
ATOM 4709 N N . ALA A 1 602 ? -5.287 38.759 -44.432 1.00 81.38 602 ALA A N 1
ATOM 4710 C CA . ALA A 1 602 ? -5.921 37.978 -45.491 1.00 81.38 602 ALA A CA 1
ATOM 4711 C C . ALA A 1 602 ? -7.154 37.236 -44.963 1.00 81.38 602 ALA A C 1
ATOM 4713 O O . ALA A 1 602 ? -7.247 36.929 -43.773 1.00 81.38 602 ALA A O 1
ATOM 4714 N N . SER A 1 603 ? -8.094 36.919 -45.856 1.00 84.88 603 SER A N 1
ATOM 4715 C CA . SER A 1 603 ? -9.255 36.084 -45.535 1.00 84.88 603 SER A CA 1
ATOM 4716 C C . SER A 1 603 ? -9.544 35.088 -46.649 1.00 84.88 603 SER A C 1
ATOM 4718 O O . SER A 1 603 ? -9.221 35.347 -47.808 1.00 84.88 603 SER A O 1
ATOM 4720 N N . PHE A 1 604 ? -10.147 33.955 -46.298 1.00 84.75 604 PHE A N 1
ATOM 4721 C CA . PHE A 1 604 ? -10.459 32.883 -47.235 1.00 84.75 604 PHE A CA 1
ATOM 4722 C C . PHE A 1 604 ? -11.819 32.274 -46.941 1.00 84.75 604 PHE A C 1
ATOM 4724 O O . PHE A 1 604 ? -12.076 31.826 -45.824 1.00 84.75 604 PHE A O 1
ATOM 4731 N N . GLN A 1 605 ? -12.685 32.230 -47.951 1.00 85.12 605 GLN A N 1
ATOM 4732 C CA . GLN A 1 605 ? -14.023 31.665 -47.830 1.00 85.12 605 GLN A CA 1
ATOM 4733 C C . GLN A 1 605 ? -14.130 30.358 -48.611 1.00 85.12 605 GLN A C 1
ATOM 4735 O O . GLN A 1 605 ? -13.871 30.312 -49.811 1.00 85.12 605 GLN A O 1
ATOM 4740 N N . ILE A 1 606 ? -14.568 29.297 -47.932 1.00 81.94 606 ILE A N 1
ATOM 4741 C CA . ILE A 1 606 ? -14.696 27.974 -48.544 1.00 81.94 606 ILE A CA 1
ATOM 4742 C C . ILE A 1 606 ? -15.853 27.963 -49.541 1.00 81.94 606 ILE A C 1
ATOM 4744 O O . ILE A 1 606 ? -17.027 28.101 -49.171 1.00 81.94 606 ILE A O 1
ATOM 4748 N N . SER A 1 607 ? -15.512 27.727 -50.808 1.00 76.75 607 SER A N 1
ATOM 4749 C CA . SER A 1 607 ? -16.473 27.549 -51.895 1.00 76.75 607 SER A CA 1
ATOM 4750 C C . SER A 1 607 ? -17.031 26.119 -51.945 1.00 76.75 607 SER A C 1
ATOM 4752 O O . SER A 1 607 ? -16.575 25.219 -51.239 1.00 76.75 607 SER A O 1
ATOM 4754 N N . ASN A 1 608 ? -18.073 25.905 -52.754 1.00 68.88 608 ASN A N 1
ATOM 4755 C CA . ASN A 1 608 ? -18.766 24.614 -52.811 1.00 68.88 608 ASN A CA 1
ATOM 4756 C C . ASN A 1 608 ? -17.973 23.533 -53.564 1.00 68.88 608 ASN A C 1
ATOM 4758 O O . ASN A 1 608 ? -18.051 22.364 -53.192 1.00 68.88 608 ASN A O 1
ATOM 4762 N N . GLU A 1 609 ? -17.243 23.940 -54.602 1.00 68.50 609 GLU A N 1
ATOM 4763 C CA . GLU A 1 609 ? -16.405 23.105 -55.463 1.00 68.50 609 GLU A CA 1
ATOM 4764 C C . GLU A 1 609 ? -15.177 23.920 -55.896 1.00 68.50 609 GLU A C 1
ATOM 4766 O O . GLU A 1 609 ? -15.351 25.098 -56.227 1.00 68.50 609 GLU A O 1
ATOM 4771 N N . PRO A 1 610 ? -13.973 23.323 -55.959 1.00 67.81 610 PRO A N 1
ATOM 4772 C CA . PRO A 1 610 ? -13.659 21.914 -55.677 1.00 67.81 610 PRO A CA 1
ATOM 4773 C C . PRO A 1 610 ? -13.679 21.540 -54.176 1.00 67.81 610 PRO A C 1
ATOM 4775 O O . PRO A 1 610 ? -13.593 22.403 -53.300 1.00 67.81 610 PRO A O 1
ATOM 4778 N N . ILE A 1 611 ? -13.789 20.239 -53.865 1.00 70.81 611 ILE A N 1
ATOM 4779 C CA . ILE A 1 611 ? -13.762 19.702 -52.482 1.00 70.81 611 ILE A CA 1
ATOM 4780 C C . ILE A 1 611 ? -12.446 20.027 -51.753 1.00 70.81 611 ILE A C 1
ATOM 4782 O O . ILE A 1 611 ? -12.457 20.290 -50.547 1.00 70.81 611 ILE A O 1
ATOM 4786 N N . GLN A 1 612 ? -11.332 20.029 -52.487 1.00 76.00 612 GLN A N 1
ATOM 4787 C CA . GLN A 1 612 ? -10.023 20.475 -52.018 1.00 76.00 612 GLN A CA 1
ATOM 4788 C C . GLN A 1 612 ? -9.715 21.852 -52.598 1.00 76.00 612 GLN A C 1
ATOM 4790 O O . GLN A 1 612 ? -9.731 22.031 -53.813 1.00 76.00 612 GLN A O 1
ATOM 4795 N N . GLN A 1 613 ? -9.425 22.812 -51.730 1.00 82.50 613 GLN A N 1
ATOM 4796 C CA . GLN A 1 613 ? -9.084 24.186 -52.088 1.00 82.50 613 GLN A CA 1
ATOM 4797 C C . GLN A 1 613 ? -7.735 24.560 -51.475 1.00 82.50 613 GLN A C 1
ATOM 4799 O O . GLN A 1 613 ? -7.279 23.931 -50.519 1.00 82.50 613 GLN A O 1
ATOM 4804 N N . SER A 1 614 ? -7.081 25.578 -52.024 1.00 81.56 614 SER A N 1
ATOM 4805 C CA . SER A 1 614 ? -5.777 26.039 -51.547 1.00 81.56 614 SER A CA 1
ATOM 4806 C C . SER A 1 614 ? -5.828 27.523 -51.232 1.00 81.56 614 SER A C 1
ATOM 4808 O O . SER A 1 614 ? -6.374 28.299 -52.009 1.00 81.56 614 SER A O 1
ATOM 4810 N N . TRP A 1 615 ? -5.243 27.897 -50.099 1.00 87.50 615 TRP A N 1
ATOM 4811 C CA . TRP A 1 615 ? -5.067 29.272 -49.666 1.00 87.50 615 TRP A CA 1
ATOM 4812 C C . TRP A 1 615 ? -3.581 29.542 -49.450 1.00 87.50 615 TRP A C 1
ATOM 4814 O O . TRP A 1 615 ? -2.942 28.900 -48.618 1.00 87.50 615 TRP A O 1
ATOM 4824 N N . VAL A 1 616 ? -3.016 30.471 -50.215 1.00 84.31 616 VAL A N 1
ATOM 4825 C CA . VAL A 1 616 ? -1.599 30.833 -50.129 1.00 84.31 616 VAL A CA 1
ATOM 4826 C C . VAL A 1 616 ? -1.478 32.195 -49.449 1.00 84.31 616 VAL A C 1
ATOM 4828 O O . VAL A 1 616 ? -2.076 33.171 -49.889 1.00 84.31 616 VAL A O 1
ATOM 4831 N N . LEU A 1 617 ? -0.721 32.251 -48.357 1.00 82.19 617 LEU A N 1
ATOM 4832 C CA . LEU A 1 617 ? -0.503 33.437 -47.530 1.00 82.19 617 LEU A CA 1
ATOM 4833 C C . LEU A 1 617 ? 0.883 34.003 -47.843 1.00 82.19 617 LEU A C 1
ATOM 4835 O O . LEU A 1 617 ? 1.876 33.328 -47.593 1.00 82.19 617 LEU A O 1
ATOM 4839 N N . GLY A 1 618 ? 0.953 35.198 -48.426 1.00 74.69 618 GLY A N 1
ATOM 4840 C CA . GLY A 1 618 ? 2.206 35.834 -48.841 1.00 74.69 618 GLY A CA 1
ATOM 4841 C C . GLY A 1 618 ? 2.005 37.291 -49.278 1.00 74.69 618 GLY A C 1
ATOM 4842 O O . GLY A 1 618 ? 0.870 37.721 -49.511 1.00 74.69 618 GLY A O 1
ATOM 4843 N N . TYR A 1 619 ? 3.108 38.032 -49.445 1.00 53.00 619 TYR A N 1
ATOM 4844 C CA . TYR A 1 619 ? 3.110 39.442 -49.856 1.00 53.00 619 TYR A CA 1
ATOM 4845 C C . TYR A 1 619 ? 2.292 39.681 -51.141 1.00 53.00 619 TYR A C 1
ATOM 4847 O O . TYR A 1 619 ? 2.737 39.378 -52.249 1.00 53.00 619 TYR A O 1
ATOM 4855 N N . GLY A 1 620 ? 1.109 40.285 -50.976 1.00 55.97 620 GLY A N 1
ATOM 4856 C CA . GLY A 1 620 ? 0.184 40.623 -52.063 1.00 55.97 620 GLY A CA 1
ATOM 4857 C C . GLY A 1 620 ? -0.923 39.592 -52.290 1.00 55.97 620 GLY A C 1
ATOM 4858 O O . GLY A 1 620 ? -1.156 39.202 -53.430 1.00 55.97 620 GLY A O 1
ATOM 4859 N N . SER A 1 621 ? -1.603 39.160 -51.224 1.00 49.56 621 SER A N 1
ATOM 4860 C CA . SER A 1 621 ? -2.725 38.213 -51.249 1.00 49.56 621 SER A CA 1
ATOM 4861 C C . SER A 1 621 ? -3.988 38.765 -51.939 1.00 49.56 621 SER A C 1
ATOM 4863 O O . SER A 1 621 ? -5.025 38.972 -51.315 1.00 49.56 621 SER A O 1
ATOM 4865 N N . GLU A 1 622 ? -3.918 38.946 -53.257 1.00 43.62 622 GLU A N 1
ATOM 4866 C CA . GLU A 1 622 ? -5.054 38.769 -54.164 1.00 43.62 622 GLU A CA 1
ATOM 4867 C C . GLU A 1 622 ? -4.731 37.614 -55.120 1.00 43.62 622 GLU A C 1
ATOM 4869 O O . GLU A 1 622 ? -4.132 37.832 -56.174 1.00 43.62 622 GLU A O 1
ATOM 4874 N N . LEU A 1 623 ? -5.093 36.389 -54.715 1.00 35.12 623 LEU A N 1
ATOM 4875 C CA . LEU A 1 623 ? -5.704 35.324 -55.535 1.00 35.12 623 LEU A CA 1
ATOM 4876 C C . LEU A 1 623 ? -5.885 34.037 -54.725 1.00 35.12 623 LEU A C 1
ATOM 4878 O O . LEU A 1 623 ? -4.868 33.452 -54.288 1.00 35.12 623 LEU A O 1
#